Protein AF-A0A0M3KBD8-F1 (afdb_monomer_lite)

pLDDT: mean 89.25, std 13.73, range [27.22, 98.88]

InterPro domains:
  IPR006254 Isocitrate lyase [PF00463] (55-237)
  IPR006254 Isocitrate lyase [PTHR21631] (1-241)
  IPR011076 Malate synthase superfamily [SSF51645] (262-408)
  IPR015813 Pyruvate/Phosphoenolpyruvate kinase-like domain superfamily [SSF51621] (1-223)
  IPR040442 Pyruvate kinase-like domain superfamily [G3DSA:3.20.20.60] (1-240)
  IPR046363 Malate synthase, N-terminal and TIM-barrel domains [G3DSA:3.20.20.360] (250-412)
  IPR048356 Malate synthase, N-terminal domain [PF20656] (260-317)

Secondary structure (DSSP, 8-state):
----EEPPHHHHHHHHHHHHHHHHHTT-----EEEE-TTT--EES---SGGGGGGB-STT-B-TT-PEEBPSTTHHHHHHHHHHHHGGG-SEEEE--SS--HHHHHHHHHHHHHH-TT-EEEEE--TTS-HHHH--HHHHHHHHHHHHHHTEEEEE-TTHHHHHHHHHHHHHHHHHHHHTHHHHHHHHHHHHHHGGGT--TTSHHHHTTHHHHHHHHHHHHTT--S--SSTTSHHHHHTSSS-------SSS-------SPP-TTGGGTS-HHHHHHHHHHHHHHHHHHHHHHHHHHHHHHHHHTTS------GGGHHHHH-TT--PPPPPGGGS--SSEEEEE--HHHHHHHHTSS-SEEEEESSSSS---HHHHHHHHHHHHHHHTT--EEE-TTT--EEE--SS-TTTTGGGS--

Foldseek 3Di:
DADDEAEDLVVLLVVLVVVVVVCVVVVHPDAFEAEDALQRYFWYADPPHVLCVVQFPPVVPADPVGTTTGDNVCSLVSLLSSCLSCQVRGQEYEYDHPELDLVSLLCSLVSSCVNVVLHAYAYAPEPVYPDVVHDDPVCVVCSVVSSVVSRNVHYDYPCPVVCVVVVVVVVLVVVCVVPNVVSVVVVLVVQVVCVVVVRDCNLVCVVVPLVVVLVVQCVVVVNPDPDRDLVPDPSVQPPDDDPDDDDDDDDDDPPPDDPDDDDPPLCVVVPRVNSVVVVVVCVVCVVVVVVVVVVVVVVVVCVVVVNDDDDDDPVCVVVVPDPVDDDDDDDPLRPDQVFEAEAELPLQVLLCRQQVPGSYYHHDCPDRFDVDPVSVSSSVSSVVCVLVQNRKDQDPPPRDITGHDPRTHNNVSVVPPD

Radius of gyration: 42.68 Å; chains: 1; bounding box: 94×78×111 Å

Structure (mmCIF, N/CA/C/O backbone):
data_AF-A0A0M3KBD8-F1
#
_entry.id   AF-A0A0M3KBD8-F1
#
loop_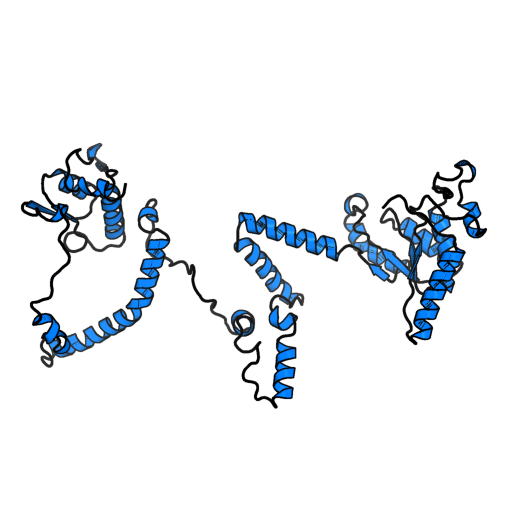
_atom_site.group_PDB
_atom_site.id
_atom_site.type_symbol
_atom_site.label_atom_id
_atom_site.label_alt_id
_atom_site.label_comp_id
_atom_site.label_asym_id
_atom_site.label_entity_id
_atom_site.label_seq_id
_atom_site.pdbx_PDB_ins_code
_atom_site.Cartn_x
_atom_site.Cartn_y
_atom_site.Cartn_z
_atom_site.occupancy
_atom_site.B_iso_or_equiv
_atom_site.auth_seq_id
_atom_site.auth_comp_id
_atom_site.auth_asym_id
_atom_site.auth_atom_id
_atom_site.pdbx_PDB_model_num
ATOM 1 N N . MET A 1 1 ? 14.851 10.071 -9.777 1.00 83.12 1 MET A N 1
ATOM 2 C CA . MET A 1 1 ? 16.113 10.431 -9.088 1.00 83.12 1 MET A CA 1
ATOM 3 C C . MET A 1 1 ? 17.156 10.840 -10.119 1.00 83.12 1 MET A C 1
ATOM 5 O O . MET A 1 1 ? 17.099 10.328 -11.234 1.00 83.12 1 MET A O 1
ATOM 9 N N . GLY A 1 2 ? 18.060 11.758 -9.764 1.00 89.56 2 GLY A N 1
ATOM 10 C CA . GLY A 1 2 ? 19.222 12.109 -10.592 1.00 89.56 2 GLY A CA 1
ATOM 11 C C . GLY A 1 2 ? 20.355 11.081 -10.476 1.00 89.56 2 GLY A C 1
ATOM 12 O O . GLY A 1 2 ? 20.219 10.095 -9.758 1.00 89.56 2 GLY A O 1
ATOM 13 N N . GLY A 1 3 ? 21.467 11.314 -11.182 1.00 93.44 3 GLY A N 1
ATOM 14 C CA . GLY A 1 3 ? 22.684 10.496 -11.060 1.00 93.44 3 GLY A CA 1
ATOM 15 C C . GLY A 1 3 ? 22.604 9.093 -11.675 1.00 93.44 3 GLY A C 1
ATOM 16 O O . GLY A 1 3 ? 23.408 8.237 -11.327 1.00 93.44 3 GLY A O 1
ATOM 17 N N . LYS A 1 4 ? 21.645 8.836 -12.575 1.00 97.31 4 LYS A N 1
ATOM 18 C CA . LYS A 1 4 ? 21.525 7.534 -13.247 1.00 97.31 4 LYS A CA 1
ATOM 19 C C . LYS A 1 4 ? 22.684 7.314 -14.226 1.00 97.31 4 LYS A C 1
ATOM 21 O O . LYS A 1 4 ? 23.005 8.211 -15.014 1.00 97.31 4 LYS A O 1
ATOM 26 N N . VAL A 1 5 ? 23.234 6.102 -14.203 1.00 98.44 5 VAL A N 1
ATOM 27 C CA . VAL A 1 5 ? 24.273 5.616 -15.118 1.00 98.44 5 VAL A CA 1
ATOM 28 C C . VAL A 1 5 ? 23.693 4.458 -15.922 1.00 98.44 5 VAL A C 1
ATOM 30 O O . VAL A 1 5 ? 23.236 3.475 -15.344 1.00 98.44 5 VAL A O 1
ATOM 33 N N . LEU A 1 6 ? 23.672 4.585 -17.245 1.00 98.69 6 LEU A N 1
ATOM 34 C CA . LEU A 1 6 ? 23.270 3.506 -18.140 1.00 98.69 6 LEU A CA 1
ATOM 35 C C . LEU A 1 6 ? 24.399 2.484 -18.290 1.00 98.69 6 LEU A C 1
ATOM 37 O O . LEU A 1 6 ? 25.576 2.836 -18.248 1.00 98.69 6 LEU A O 1
ATOM 41 N N . ILE A 1 7 ? 24.016 1.241 -18.561 1.00 98.75 7 ILE A N 1
ATOM 42 C CA . ILE A 1 7 ? 24.890 0.213 -19.139 1.00 98.75 7 ILE A CA 1
ATOM 43 C C . ILE A 1 7 ? 24.747 0.200 -20.671 1.00 98.75 7 ILE A C 1
ATOM 45 O O . ILE A 1 7 ? 23.712 0.672 -21.171 1.00 98.75 7 ILE A O 1
ATOM 49 N N . PRO A 1 8 ? 25.727 -0.333 -21.426 1.00 98.75 8 PRO A N 1
ATOM 50 C CA . PRO A 1 8 ? 25.637 -0.473 -22.871 1.00 98.75 8 PRO A CA 1
ATOM 51 C C . PRO A 1 8 ? 24.386 -1.226 -23.319 1.00 98.75 8 PRO A C 1
ATOM 53 O O . PRO A 1 8 ? 23.858 -2.075 -22.593 1.00 98.75 8 PRO A O 1
ATOM 56 N N . THR A 1 9 ? 23.911 -0.926 -24.523 1.00 98.75 9 THR A N 1
ATOM 57 C CA . THR A 1 9 ? 22.716 -1.565 -25.093 1.00 98.75 9 THR A CA 1
ATOM 58 C C . THR A 1 9 ? 22.837 -3.096 -25.104 1.00 98.75 9 THR A C 1
ATOM 60 O O . THR A 1 9 ? 21.919 -3.778 -24.642 1.00 98.75 9 THR A O 1
ATOM 63 N N . GLU A 1 10 ? 23.985 -3.635 -25.515 1.00 98.56 10 GLU A N 1
ATOM 64 C CA . GLU A 1 10 ? 24.277 -5.075 -25.523 1.00 98.56 10 GLU A CA 1
ATOM 65 C C . GLU A 1 10 ? 24.214 -5.706 -24.131 1.00 98.56 10 GLU A C 1
ATOM 67 O O . GLU A 1 10 ? 23.729 -6.823 -23.967 1.00 98.56 10 GLU A O 1
ATOM 72 N N . GLU A 1 11 ? 24.687 -5.000 -23.105 1.00 98.75 11 GLU A N 1
ATOM 73 C CA . GLU A 1 11 ? 24.689 -5.522 -21.739 1.00 98.75 11 GLU A CA 1
ATOM 74 C C . GLU A 1 11 ? 23.256 -5.697 -21.222 1.00 98.75 11 GLU A C 1
ATOM 76 O O . GLU A 1 11 ? 22.920 -6.736 -20.654 1.00 98.75 11 GLU A O 1
ATOM 81 N N . ASN A 1 12 ? 22.368 -4.741 -21.512 1.00 98.69 12 ASN A N 1
ATOM 82 C CA . ASN A 1 12 ? 20.961 -4.882 -21.148 1.00 98.69 12 ASN A CA 1
ATOM 83 C C . ASN A 1 12 ? 20.267 -6.014 -21.929 1.00 98.69 12 ASN A C 1
ATOM 85 O O . ASN A 1 12 ? 19.454 -6.738 -21.359 1.00 98.69 12 ASN A O 1
ATOM 89 N N . ILE A 1 13 ? 20.621 -6.233 -23.203 1.00 98.88 13 ILE A N 1
ATOM 90 C CA . ILE A 1 13 ? 20.132 -7.384 -23.986 1.00 98.88 13 ILE A CA 1
ATOM 91 C C . ILE A 1 13 ? 20.568 -8.709 -23.346 1.00 98.88 13 ILE A C 1
ATOM 93 O O . ILE A 1 13 ? 19.764 -9.639 -23.256 1.00 98.88 13 ILE A O 1
ATOM 97 N N . ARG A 1 14 ? 21.804 -8.807 -22.837 1.00 98.75 14 ARG A N 1
ATOM 98 C CA . ARG A 1 14 ? 22.256 -9.997 -22.092 1.00 98.75 14 ARG A CA 1
ATOM 99 C C . ARG A 1 14 ? 21.416 -10.237 -20.842 1.00 98.75 14 ARG A C 1
ATOM 101 O O . ARG A 1 14 ? 21.060 -11.383 -20.583 1.00 98.75 14 ARG A O 1
ATOM 108 N N . HIS A 1 15 ? 21.054 -9.189 -20.099 1.00 98.81 15 HIS A N 1
ATOM 109 C CA . HIS A 1 15 ? 20.166 -9.320 -18.938 1.00 98.81 15 HIS A CA 1
ATOM 110 C C . HIS A 1 15 ? 18.764 -9.810 -19.326 1.00 98.81 15 HIS A C 1
ATOM 112 O O . HIS A 1 15 ? 18.228 -10.697 -18.663 1.00 98.81 15 HIS A O 1
ATOM 118 N N . LEU A 1 16 ? 18.192 -9.295 -20.419 1.00 98.81 16 LEU A N 1
ATOM 119 C CA . LEU A 1 16 ? 16.894 -9.754 -20.932 1.00 98.81 16 LEU A CA 1
ATOM 120 C C . LEU A 1 16 ? 16.942 -11.230 -21.359 1.00 98.81 16 LEU A C 1
ATOM 122 O O . LEU A 1 16 ? 16.068 -12.009 -20.980 1.00 98.81 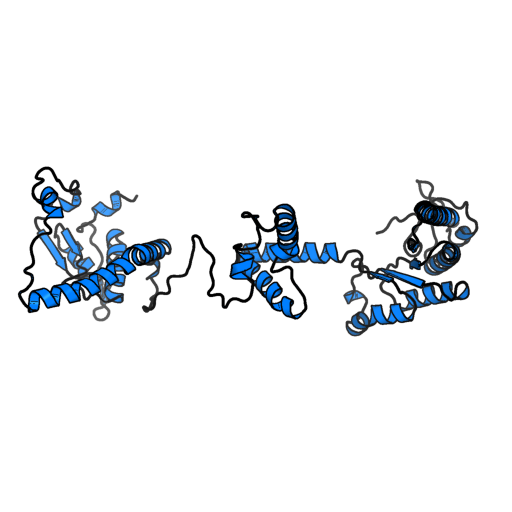16 LEU A O 1
ATOM 126 N N . ASN A 1 17 ? 17.996 -11.642 -22.068 1.00 98.81 17 ASN A N 1
ATOM 127 C CA . ASN A 1 17 ? 18.206 -13.044 -22.441 1.00 98.81 17 ASN A CA 1
ATOM 128 C C . ASN A 1 17 ? 18.404 -13.953 -21.223 1.00 98.81 17 ASN A C 1
ATOM 130 O O . ASN A 1 17 ? 17.846 -15.046 -21.183 1.00 98.81 17 ASN A O 1
ATOM 134 N N . ALA A 1 18 ? 19.154 -13.508 -20.211 1.00 98.81 18 ALA A N 1
ATOM 135 C CA . ALA A 1 18 ? 19.322 -14.257 -18.968 1.00 98.81 18 ALA A CA 1
ATOM 136 C C . ALA A 1 18 ? 17.985 -14.433 -18.227 1.00 98.81 18 ALA A C 1
ATOM 138 O O . ALA A 1 18 ? 17.694 -15.524 -17.737 1.00 98.81 18 ALA A O 1
ATOM 139 N N . ALA A 1 19 ? 17.144 -13.393 -18.194 1.00 98.69 19 ALA A N 1
ATOM 140 C CA . ALA A 1 19 ? 15.800 -13.473 -17.626 1.00 98.69 19 ALA A CA 1
ATOM 141 C C . ALA A 1 19 ? 14.901 -14.454 -18.402 1.00 98.69 19 ALA A C 1
ATOM 143 O O . ALA A 1 19 ? 14.174 -15.231 -17.781 1.00 98.69 19 ALA A O 1
ATOM 144 N N . ARG A 1 20 ? 14.983 -14.473 -19.741 1.00 98.69 20 ARG A N 1
ATOM 145 C CA . ARG A 1 20 ? 14.253 -15.444 -20.574 1.00 98.69 20 ARG A CA 1
ATOM 146 C C . ARG A 1 20 ? 14.734 -16.868 -20.330 1.00 98.69 20 ARG A C 1
ATOM 148 O O . ARG A 1 20 ? 13.908 -17.726 -20.049 1.00 98.69 20 ARG A O 1
ATOM 155 N N . LEU A 1 21 ? 16.047 -17.097 -20.323 1.00 98.62 21 LEU A N 1
ATOM 156 C CA . LEU A 1 21 ? 16.626 -18.406 -20.021 1.00 98.62 21 LEU A CA 1
ATOM 157 C C . LEU A 1 21 ? 16.166 -18.923 -18.651 1.00 98.62 21 LEU A C 1
ATOM 159 O O . LEU A 1 21 ? 15.831 -20.096 -18.523 1.00 98.62 21 LEU A O 1
ATOM 163 N N . ALA A 1 22 ? 16.112 -18.057 -17.635 1.00 98.69 22 ALA A N 1
ATOM 164 C CA . ALA A 1 22 ? 15.607 -18.434 -16.318 1.00 98.69 22 ALA A CA 1
ATOM 165 C C . ALA A 1 22 ? 14.131 -18.876 -16.361 1.00 98.69 22 ALA A C 1
ATOM 167 O O . ALA A 1 22 ? 13.774 -19.873 -15.736 1.00 98.69 22 ALA A O 1
ATOM 168 N N . ALA A 1 23 ? 13.280 -18.169 -17.111 1.00 98.25 23 ALA A N 1
ATOM 169 C CA . ALA A 1 23 ? 11.876 -18.540 -17.292 1.00 98.25 23 ALA A CA 1
ATOM 170 C C . ALA A 1 23 ? 11.723 -19.873 -18.049 1.00 98.25 23 ALA A C 1
ATOM 172 O O . ALA A 1 23 ? 10.957 -20.739 -17.620 1.00 98.25 23 ALA A O 1
ATOM 173 N N . ASP A 1 24 ? 12.511 -20.064 -19.109 1.00 98.31 24 ASP A N 1
ATOM 174 C CA . ASP A 1 24 ? 12.499 -21.269 -19.940 1.00 98.31 24 ASP A CA 1
ATOM 175 C C . ASP A 1 24 ? 12.967 -22.506 -19.155 1.00 98.31 24 ASP A C 1
ATOM 177 O O . ASP A 1 24 ? 12.319 -23.550 -19.208 1.00 98.31 24 ASP A O 1
ATOM 181 N N . VAL A 1 25 ? 14.041 -22.388 -18.361 1.00 97.69 25 VAL A N 1
ATOM 182 C CA . VAL A 1 25 ? 14.534 -23.462 -17.473 1.00 97.69 25 VAL A CA 1
ATOM 183 C C . VAL A 1 25 ? 13.484 -23.851 -16.431 1.00 97.69 25 VAL A C 1
ATOM 185 O O . VAL A 1 25 ? 13.325 -25.031 -16.124 1.00 97.69 25 VAL A O 1
ATOM 188 N N . CYS A 1 26 ? 12.744 -22.873 -15.908 1.00 98.00 26 CYS A N 1
ATOM 189 C CA . CYS A 1 26 ? 11.637 -23.108 -14.983 1.00 98.00 26 CYS A CA 1
ATOM 190 C C . CYS A 1 26 ? 10.358 -23.617 -15.675 1.00 98.00 26 CYS A C 1
ATOM 192 O O . CYS A 1 26 ? 9.405 -23.969 -14.981 1.00 98.00 26 CYS A O 1
ATOM 194 N N . GLY A 1 27 ? 10.307 -23.650 -17.012 1.00 96.75 27 GLY A N 1
ATOM 195 C CA . GLY A 1 27 ? 9.140 -24.092 -17.775 1.00 96.75 27 GLY A CA 1
ATOM 196 C C . GLY A 1 27 ? 7.915 -23.186 -17.617 1.00 96.75 27 GLY A C 1
ATOM 197 O O . GLY A 1 27 ? 6.786 -23.670 -17.710 1.00 96.75 27 GLY A O 1
ATOM 198 N N . VAL A 1 28 ? 8.115 -21.890 -17.351 1.00 97.12 28 VAL A N 1
ATOM 199 C CA . VAL A 1 28 ? 7.029 -20.921 -17.126 1.00 97.12 28 VAL A CA 1
ATOM 200 C C . VAL A 1 28 ? 7.086 -19.771 -18.138 1.00 97.12 28 VAL A C 1
ATOM 202 O O . VAL A 1 28 ? 8.154 -19.200 -18.358 1.00 97.12 28 VAL A O 1
ATOM 205 N N . PRO A 1 29 ? 5.953 -19.364 -18.744 1.00 97.00 29 PRO A N 1
ATOM 206 C CA . PRO A 1 29 ? 5.913 -18.279 -19.725 1.00 97.00 29 PRO A CA 1
ATOM 207 C C . PRO A 1 29 ? 5.899 -16.903 -19.036 1.00 97.00 29 PRO A C 1
ATOM 209 O O . PRO A 1 29 ? 4.957 -16.124 -19.180 1.00 97.00 29 PRO A O 1
ATOM 212 N N . THR A 1 30 ? 6.926 -16.609 -18.236 1.00 98.50 30 THR A N 1
ATOM 213 C CA . THR A 1 30 ? 7.039 -15.338 -17.509 1.00 98.50 30 THR A CA 1
ATOM 214 C C . THR A 1 30 ? 7.108 -14.164 -18.485 1.00 98.50 30 THR A C 1
ATOM 216 O O . THR A 1 30 ? 7.901 -14.173 -19.429 1.00 98.50 30 THR A O 1
ATOM 219 N N . ILE A 1 31 ? 6.298 -13.136 -18.224 1.00 98.50 31 ILE A N 1
ATOM 220 C CA . ILE A 1 31 ? 6.308 -11.877 -18.973 1.00 98.50 31 ILE A CA 1
ATOM 221 C C . ILE A 1 31 ? 7.554 -11.071 -18.590 1.00 98.50 31 ILE A C 1
ATOM 223 O O . ILE A 1 31 ? 7.774 -10.776 -17.414 1.00 98.50 31 ILE A O 1
ATOM 227 N N . ILE A 1 32 ? 8.343 -10.670 -19.582 1.00 98.81 32 ILE A N 1
ATOM 228 C CA . ILE A 1 32 ? 9.551 -9.855 -19.426 1.00 98.81 32 ILE A CA 1
ATOM 229 C C . ILE A 1 32 ? 9.270 -8.435 -19.909 1.00 98.81 32 ILE A C 1
ATOM 231 O O . ILE A 1 32 ? 8.874 -8.219 -21.056 1.00 98.81 32 ILE A O 1
ATOM 235 N N . VAL A 1 33 ? 9.523 -7.453 -19.043 1.00 98.81 33 VAL A N 1
ATOM 236 C CA . VAL A 1 33 ? 9.389 -6.026 -19.362 1.00 98.81 33 VAL A CA 1
ATOM 237 C C . VAL A 1 33 ? 10.775 -5.393 -19.449 1.00 98.81 33 VAL A C 1
ATOM 239 O O . VAL A 1 33 ? 11.481 -5.315 -18.444 1.00 98.81 33 VAL A O 1
ATOM 242 N N . ALA A 1 34 ? 11.165 -4.913 -20.631 1.00 98.81 34 ALA A N 1
ATOM 243 C CA . ALA A 1 34 ? 12.407 -4.164 -20.796 1.00 98.81 34 ALA A CA 1
ATOM 244 C C . ALA A 1 34 ? 12.186 -2.692 -20.447 1.00 98.81 34 ALA A C 1
ATOM 246 O O . ALA A 1 34 ? 11.374 -2.009 -21.070 1.00 98.81 34 ALA A O 1
ATOM 247 N N . ARG A 1 35 ? 12.931 -2.189 -19.464 1.00 98.81 35 ARG A N 1
ATOM 248 C CA . ARG A 1 35 ? 12.909 -0.782 -19.059 1.00 98.81 35 ARG A CA 1
ATOM 249 C C . ARG A 1 35 ? 14.133 -0.046 -19.601 1.00 98.81 35 ARG A C 1
ATOM 251 O O . ARG A 1 35 ? 15.244 -0.561 -19.507 1.00 98.81 35 ARG A O 1
ATOM 258 N N . THR A 1 36 ? 13.941 1.172 -20.103 1.00 98.44 36 THR A N 1
ATOM 259 C CA . THR A 1 36 ? 15.030 2.117 -20.390 1.00 98.44 36 THR A CA 1
ATOM 260 C C . THR A 1 36 ? 14.898 3.383 -19.544 1.00 98.44 36 THR A C 1
ATOM 262 O O . THR A 1 36 ? 13.805 3.916 -19.351 1.00 98.44 36 THR A O 1
ATOM 265 N N . ASP A 1 37 ? 16.036 3.865 -19.044 1.00 98.25 37 ASP A N 1
ATOM 266 C CA . ASP A 1 37 ? 16.170 5.081 -18.231 1.00 98.25 37 ASP A CA 1
ATOM 267 C C . ASP A 1 37 ? 16.872 6.222 -18.986 1.00 98.25 37 ASP A C 1
ATOM 269 O O . ASP A 1 37 ? 17.251 7.232 -18.385 1.00 98.25 37 ASP A O 1
ATOM 273 N N . ALA A 1 38 ? 17.069 6.060 -20.298 1.00 97.88 38 ALA A N 1
ATOM 274 C CA . ALA A 1 38 ? 17.885 6.961 -21.107 1.00 97.88 38 ALA A CA 1
ATOM 275 C C . ALA A 1 38 ? 17.341 8.399 -21.202 1.00 97.88 38 ALA A C 1
ATOM 277 O O . ALA A 1 38 ? 18.121 9.313 -21.448 1.00 97.88 38 ALA A O 1
ATOM 278 N N . GLU A 1 39 ? 16.054 8.627 -20.919 1.00 97.12 39 GLU A N 1
ATOM 279 C CA . GLU A 1 39 ? 15.436 9.960 -20.939 1.00 97.12 39 GLU A CA 1
ATOM 280 C C . GLU A 1 39 ? 16.100 10.905 -19.922 1.00 97.12 39 GLU A C 1
ATOM 282 O O . GLU A 1 39 ? 16.514 12.024 -20.244 1.00 97.12 39 GLU A O 1
ATOM 287 N N . SER A 1 40 ? 16.286 10.424 -18.689 1.00 95.94 40 SER A N 1
ATOM 288 C CA . SER A 1 40 ? 16.818 11.230 -17.587 1.00 95.94 40 SER A CA 1
ATOM 289 C C . SER A 1 40 ? 18.260 10.874 -17.214 1.00 95.94 40 SER A C 1
ATOM 291 O O . SER A 1 40 ? 18.864 11.567 -16.390 1.00 95.94 40 SER A O 1
ATOM 293 N N . ALA A 1 41 ? 18.807 9.769 -17.727 1.00 97.06 41 ALA A N 1
ATOM 294 C CA . ALA A 1 41 ? 20.184 9.381 -17.449 1.00 97.06 41 ALA A CA 1
ATOM 295 C C . ALA A 1 41 ? 21.174 10.322 -18.139 1.00 97.06 41 ALA A C 1
ATOM 297 O O . ALA A 1 41 ? 20.932 10.823 -19.235 1.00 97.06 41 ALA A O 1
ATOM 298 N N . ARG A 1 42 ? 22.292 10.594 -17.464 1.00 97.25 42 ARG A N 1
ATOM 299 C CA . ARG A 1 42 ? 23.320 11.536 -17.948 1.00 97.25 42 ARG A CA 1
ATOM 300 C C . ARG A 1 42 ? 24.690 10.896 -18.097 1.00 97.25 42 ARG A C 1
ATOM 302 O O . ARG A 1 42 ? 25.637 11.571 -18.489 1.00 97.25 42 ARG A O 1
ATOM 309 N N . LEU A 1 43 ? 24.789 9.615 -17.764 1.00 98.56 43 LEU A N 1
ATOM 310 C CA . LEU A 1 43 ? 26.032 8.870 -17.695 1.00 98.56 43 LEU A CA 1
ATOM 311 C C . LEU A 1 43 ? 25.859 7.495 -18.348 1.00 98.56 43 LEU A C 1
ATOM 313 O O . LEU A 1 43 ? 24.765 6.934 -18.307 1.00 98.56 43 LEU A O 1
ATOM 317 N N . LEU A 1 44 ? 26.936 6.956 -18.911 1.00 98.69 44 LEU A N 1
ATOM 318 C CA . LEU A 1 44 ? 27.034 5.613 -19.490 1.00 98.69 44 LEU A CA 1
ATOM 319 C C . LEU A 1 44 ? 28.347 4.967 -19.030 1.00 98.69 44 LEU A C 1
ATOM 321 O O . LEU A 1 44 ? 29.388 5.629 -19.021 1.00 98.69 44 LEU A O 1
ATOM 325 N N . THR A 1 45 ? 28.318 3.691 -18.645 1.00 98.69 45 THR A N 1
ATOM 326 C CA . THR A 1 45 ? 29.504 3.011 -18.098 1.00 98.69 45 THR A CA 1
ATOM 327 C C . THR A 1 45 ? 30.629 2.838 -19.118 1.00 98.69 45 THR A C 1
ATOM 329 O O . THR A 1 45 ? 31.794 3.016 -18.773 1.00 98.69 45 THR A O 1
ATOM 332 N N . SER A 1 46 ? 30.303 2.509 -20.368 1.00 98.19 46 SER A N 1
ATOM 333 C CA . SER A 1 46 ? 31.277 2.197 -21.416 1.00 98.19 46 SER A CA 1
ATOM 334 C C . SER A 1 46 ? 30.741 2.555 -22.799 1.00 98.19 46 SER A C 1
ATOM 336 O O . SER A 1 46 ? 29.548 2.421 -23.049 1.00 98.19 46 SER A O 1
ATOM 338 N N . ASP A 1 47 ? 31.626 2.961 -23.709 1.00 98.00 47 ASP A N 1
ATOM 339 C CA . ASP A 1 47 ? 31.331 3.152 -25.130 1.00 98.00 47 ASP A CA 1
ATOM 340 C C . ASP A 1 47 ? 31.683 1.913 -25.969 1.00 98.00 47 ASP A C 1
ATOM 342 O O . ASP A 1 47 ? 31.955 2.024 -27.157 1.00 98.00 47 ASP A O 1
ATOM 346 N N . VAL A 1 48 ? 31.696 0.718 -25.372 1.00 98.50 48 VAL A N 1
ATOM 347 C CA . VAL A 1 48 ? 32.005 -0.535 -26.086 1.00 98.50 48 VAL A CA 1
ATOM 348 C C . VAL A 1 48 ? 30.969 -0.895 -27.161 1.00 98.50 48 VAL A C 1
ATOM 350 O O . VAL A 1 48 ? 31.289 -1.618 -28.098 1.00 98.50 48 VAL A O 1
ATOM 353 N N . ASP A 1 49 ? 29.737 -0.399 -27.039 1.00 98.50 49 ASP A N 1
ATOM 354 C CA . ASP A 1 49 ? 28.647 -0.667 -27.978 1.00 98.50 49 ASP A CA 1
ATOM 355 C C . ASP A 1 49 ? 28.464 0.502 -28.956 1.00 98.50 49 ASP A C 1
ATOM 357 O O . ASP A 1 49 ? 28.117 1.616 -28.556 1.00 98.50 49 ASP A O 1
ATOM 361 N N . GLU A 1 50 ? 28.680 0.245 -30.248 1.00 98.44 50 GLU A N 1
ATOM 362 C CA . GLU A 1 50 ? 28.596 1.249 -31.319 1.00 98.44 50 GLU A CA 1
ATOM 363 C C . GLU A 1 50 ? 27.219 1.919 -31.406 1.00 98.44 50 GLU A C 1
ATOM 365 O O . GLU A 1 50 ? 27.130 3.104 -31.741 1.00 98.44 50 GLU A O 1
ATOM 370 N N . ARG A 1 51 ? 26.144 1.214 -31.025 1.00 98.31 51 ARG A N 1
ATOM 371 C CA . ARG A 1 51 ? 24.772 1.758 -31.031 1.00 98.31 51 ARG A CA 1
ATOM 372 C C . ARG A 1 51 ? 24.619 2.949 -30.087 1.00 98.31 51 ARG A C 1
ATOM 374 O O . ARG A 1 51 ? 23.819 3.850 -30.347 1.00 98.31 51 ARG A O 1
ATOM 381 N N . ASP A 1 52 ? 25.415 2.983 -29.021 1.00 98.50 52 ASP A N 1
ATOM 382 C CA . ASP A 1 52 ? 25.365 4.029 -28.004 1.00 98.50 52 ASP A CA 1
ATOM 383 C C . ASP A 1 52 ? 26.214 5.264 -28.385 1.00 98.50 52 ASP A C 1
ATOM 385 O O . ASP A 1 52 ? 26.008 6.350 -27.838 1.00 98.50 52 ASP A O 1
ATOM 389 N N . HIS A 1 53 ? 27.147 5.149 -29.344 1.00 98.25 53 HIS A N 1
ATOM 390 C CA . HIS A 1 53 ? 28.169 6.176 -29.630 1.00 98.25 53 HIS A CA 1
ATOM 391 C C . HIS A 1 53 ? 27.596 7.539 -30.004 1.00 98.25 53 HIS A C 1
ATOM 393 O O . HIS A 1 53 ? 28.116 8.568 -29.568 1.00 98.25 53 HIS A O 1
ATOM 399 N N . GLN A 1 54 ? 26.529 7.564 -30.804 1.00 97.44 54 GLN A N 1
ATOM 400 C CA . GLN A 1 54 ? 25.915 8.807 -31.283 1.00 97.44 54 GLN A CA 1
ATOM 401 C C . GLN A 1 54 ? 25.317 9.659 -30.148 1.00 97.44 54 GLN A C 1
ATOM 403 O O . GLN A 1 54 ? 25.192 10.882 -30.286 1.00 97.44 54 GLN A O 1
ATOM 408 N N . TYR A 1 55 ? 25.020 9.034 -29.005 1.00 98.12 55 TYR A N 1
ATOM 409 C CA . TYR A 1 55 ? 24.416 9.656 -27.826 1.00 98.12 55 TYR A CA 1
ATOM 410 C C . TYR A 1 55 ? 25.444 10.142 -26.800 1.00 98.12 55 TYR A C 1
ATOM 412 O O . TYR A 1 55 ? 25.086 10.851 -25.860 1.00 98.12 55 TYR A O 1
ATOM 420 N N . ILE A 1 56 ? 26.722 9.803 -26.983 1.00 98.31 56 ILE A N 1
ATOM 421 C CA . ILE A 1 56 ? 27.811 10.205 -26.092 1.00 98.31 56 ILE A CA 1
ATOM 422 C C . ILE A 1 56 ? 28.281 11.618 -26.446 1.00 98.31 56 ILE A C 1
ATOM 424 O O . ILE A 1 56 ? 28.631 11.916 -27.593 1.00 98.31 56 ILE A O 1
ATOM 428 N N . ASP A 1 57 ? 28.348 12.486 -25.443 1.00 97.75 57 ASP A N 1
ATOM 429 C CA . ASP A 1 57 ? 29.037 13.766 -25.532 1.00 97.75 57 ASP A CA 1
ATOM 430 C C . ASP A 1 57 ? 30.539 13.550 -25.312 1.00 97.75 57 ASP A C 1
ATOM 432 O O . ASP A 1 57 ? 31.058 13.575 -24.193 1.00 97.75 57 ASP A O 1
ATOM 436 N N . ARG A 1 58 ? 31.254 13.310 -26.415 1.00 96.31 58 ARG A N 1
ATOM 437 C CA . ARG A 1 58 ? 32.708 13.115 -26.385 1.00 96.31 58 ARG A CA 1
ATOM 438 C C . ARG A 1 58 ? 33.471 14.401 -26.038 1.00 96.31 58 ARG A C 1
ATOM 440 O O . ARG A 1 58 ? 34.612 14.300 -25.594 1.00 96.31 58 ARG A O 1
ATOM 447 N N . GLN A 1 59 ? 32.874 15.584 -26.209 1.00 96.75 59 GLN A N 1
ATOM 448 C CA . GLN A 1 59 ? 33.523 16.859 -25.879 1.00 96.75 59 GLN A CA 1
ATOM 449 C C . GLN A 1 59 ? 33.519 17.115 -24.372 1.00 96.75 59 GLN A C 1
ATOM 451 O O . GLN A 1 59 ? 34.500 17.623 -23.834 1.00 96.75 59 GLN A O 1
ATOM 456 N N . ALA A 1 60 ? 32.459 16.699 -23.676 1.00 96.31 60 ALA A N 1
ATOM 457 C CA . ALA A 1 60 ? 32.361 16.824 -22.223 1.00 96.31 60 ALA A CA 1
ATOM 458 C C . ALA A 1 60 ? 33.295 15.874 -21.441 1.00 96.31 60 ALA A C 1
ATOM 460 O O . ALA A 1 60 ? 33.362 15.949 -20.210 1.00 96.31 60 ALA A O 1
ATOM 461 N N . GLY A 1 61 ? 34.025 14.995 -22.137 1.00 96.56 61 GLY A N 1
ATOM 462 C CA . GLY A 1 61 ? 34.966 14.053 -21.540 1.00 96.56 61 GLY A CA 1
ATOM 463 C C . GLY A 1 61 ? 34.293 13.018 -20.631 1.00 96.56 61 GLY A C 1
ATOM 464 O O . GLY A 1 61 ? 33.084 12.789 -20.684 1.00 96.56 61 GLY A O 1
ATOM 465 N N . ARG A 1 62 ? 35.099 12.364 -19.789 1.00 98.31 62 ARG A N 1
ATOM 466 C CA . ARG A 1 62 ? 34.624 11.380 -18.803 1.00 98.31 62 ARG A CA 1
ATOM 467 C C . ARG A 1 62 ? 34.533 11.989 -17.406 1.00 98.31 62 ARG A C 1
ATOM 469 O O . ARG A 1 62 ? 35.191 12.986 -17.111 1.00 98.31 62 ARG A O 1
ATOM 476 N N . THR A 1 63 ? 33.724 11.387 -16.541 1.00 98.38 63 THR A N 1
ATOM 477 C CA . THR A 1 63 ? 33.702 11.723 -15.108 1.00 98.38 63 THR A CA 1
ATOM 478 C C . THR A 1 63 ? 34.964 11.228 -14.394 1.00 98.38 63 THR A C 1
ATOM 480 O O . THR A 1 63 ? 35.738 10.455 -14.961 1.00 98.38 63 THR A O 1
ATOM 483 N N . SER A 1 64 ? 35.166 11.639 -13.138 1.00 98.19 64 SER A N 1
ATOM 484 C CA . SER A 1 64 ? 36.259 11.144 -12.282 1.00 98.19 64 SER A CA 1
ATOM 485 C C . SER A 1 64 ? 36.205 9.632 -12.053 1.00 98.19 64 SER A C 1
ATOM 487 O O . SER A 1 64 ? 37.243 8.990 -11.936 1.00 98.19 64 SER A O 1
ATOM 489 N N . GLU A 1 65 ? 35.005 9.059 -12.033 1.00 98.44 65 GLU A N 1
ATOM 490 C CA . GLU A 1 65 ? 34.741 7.620 -11.922 1.00 98.44 65 GLU A CA 1
ATOM 491 C C . GLU A 1 65 ? 34.936 6.881 -13.257 1.00 98.44 65 GLU A C 1
ATOM 493 O O . GLU A 1 65 ? 34.898 5.655 -13.296 1.00 98.44 65 GLU A O 1
ATOM 498 N N . GLY A 1 66 ? 35.143 7.615 -14.356 1.00 98.19 66 GLY A N 1
ATOM 499 C CA . GLY A 1 66 ? 35.372 7.061 -15.689 1.00 98.19 66 GLY A CA 1
ATOM 500 C C . GLY A 1 66 ? 34.125 6.914 -16.563 1.00 98.19 66 GLY A C 1
ATOM 501 O O . GLY A 1 66 ? 34.238 6.352 -17.650 1.00 98.19 66 GLY A O 1
ATOM 502 N N . PHE A 1 67 ? 32.961 7.432 -16.156 1.00 98.75 67 PHE A N 1
ATOM 503 C CA . PHE A 1 67 ? 31.735 7.332 -16.954 1.00 98.75 67 PHE A CA 1
ATOM 504 C C . PHE A 1 67 ? 31.732 8.296 -18.143 1.00 98.75 67 PHE A C 1
ATOM 506 O O . PHE A 1 67 ? 32.200 9.433 -18.043 1.00 98.75 67 PHE A O 1
ATOM 513 N N . TYR A 1 68 ? 31.145 7.866 -19.256 1.00 98.62 68 TYR A N 1
ATOM 514 C CA . TYR A 1 68 ? 30.854 8.723 -20.402 1.00 98.62 68 TYR A CA 1
ATOM 515 C C . TYR A 1 68 ? 29.641 9.602 -20.120 1.00 98.62 68 TYR A C 1
ATOM 517 O O . TYR A 1 68 ? 28.704 9.172 -19.450 1.00 98.62 68 TYR A O 1
ATOM 525 N N . ARG A 1 69 ? 29.639 10.828 -20.646 1.00 98.44 69 ARG A N 1
ATOM 526 C CA . ARG A 1 69 ? 28.507 11.757 -20.535 1.00 98.44 69 ARG A CA 1
ATOM 527 C C . ARG A 1 69 ? 27.578 11.614 -21.733 1.00 98.44 69 ARG A C 1
ATOM 529 O O . ARG A 1 69 ? 28.044 11.425 -22.852 1.00 98.44 69 ARG A O 1
ATOM 536 N N . LEU A 1 70 ? 26.273 11.688 -21.490 1.00 98.00 70 LEU A N 1
ATOM 537 C CA . LEU A 1 70 ? 25.245 11.572 -22.526 1.00 98.00 70 LEU A CA 1
ATOM 538 C C . LEU A 1 70 ? 24.679 12.943 -22.902 1.00 98.00 70 LEU A C 1
ATOM 540 O O . LEU A 1 70 ? 24.530 13.813 -22.042 1.00 98.00 70 LEU A O 1
ATOM 544 N N . LYS A 1 71 ? 24.341 13.099 -24.182 1.00 96.88 71 LYS A N 1
ATOM 545 C CA . LYS A 1 71 ? 23.662 14.273 -24.742 1.00 96.88 71 LYS A CA 1
ATOM 546 C C . LYS A 1 71 ? 22.224 14.360 -24.232 1.00 96.88 71 LYS A C 1
ATOM 548 O O . LYS A 1 71 ? 21.528 13.350 -24.148 1.00 96.88 71 LYS A O 1
ATOM 553 N N . ASN A 1 72 ? 21.759 15.568 -23.923 1.00 93.12 72 ASN A N 1
ATOM 554 C CA . ASN A 1 72 ? 20.395 15.776 -23.421 1.00 93.12 72 ASN A CA 1
ATOM 555 C C . ASN A 1 72 ? 19.384 15.876 -24.564 1.00 93.12 72 ASN A C 1
ATOM 557 O O . ASN A 1 72 ? 18.263 15.389 -24.464 1.00 93.12 72 ASN A O 1
ATOM 561 N N . GLU A 1 73 ? 19.794 16.516 -25.651 1.00 94.62 73 GLU A N 1
ATOM 562 C CA . GLU A 1 73 ? 18.984 16.843 -26.818 1.00 94.62 73 GLU A CA 1
ATOM 563 C C . GLU A 1 73 ? 18.507 15.610 -27.598 1.00 94.62 73 GLU A C 1
ATOM 565 O O . GLU A 1 73 ? 17.521 15.690 -28.322 1.00 94.62 73 GLU A O 1
ATOM 570 N N . THR A 1 74 ? 19.163 14.461 -27.424 1.00 95.19 74 THR A N 1
ATOM 571 C CA . THR A 1 74 ? 18.823 13.197 -28.093 1.00 95.19 74 THR A CA 1
ATOM 572 C C . THR A 1 74 ? 18.214 12.153 -27.154 1.00 95.19 74 THR A C 1
ATOM 574 O O . THR A 1 74 ? 18.068 10.996 -27.542 1.00 95.19 74 THR A O 1
ATOM 577 N N . ALA A 1 75 ? 17.832 12.527 -25.928 1.00 95.75 75 ALA A N 1
ATOM 578 C CA . ALA A 1 75 ? 17.430 11.570 -24.896 1.00 95.75 75 ALA A CA 1
ATOM 579 C C . ALA A 1 75 ? 16.192 10.724 -25.269 1.00 95.75 75 ALA A C 1
ATOM 581 O O . ALA A 1 75 ? 16.183 9.514 -25.036 1.00 95.75 75 ALA A O 1
ATOM 582 N N . LEU A 1 76 ? 15.169 11.329 -25.889 1.00 97.06 76 LEU A N 1
ATOM 583 C CA . LEU A 1 76 ? 13.979 10.600 -26.351 1.00 97.06 76 LEU A CA 1
ATOM 584 C C . LEU A 1 76 ? 14.314 9.651 -27.509 1.00 97.06 76 LEU A C 1
ATOM 586 O O . LEU A 1 76 ? 13.959 8.474 -27.453 1.00 97.06 76 LEU A O 1
ATOM 590 N N . GLN A 1 77 ? 15.073 10.121 -28.506 1.00 98.19 77 GLN A N 1
ATOM 591 C CA . GLN A 1 77 ? 15.533 9.272 -29.609 1.00 98.19 77 GLN A CA 1
ATOM 592 C C . GLN A 1 77 ? 16.353 8.086 -29.090 1.00 98.19 77 GLN A C 1
ATOM 594 O O . GLN A 1 77 ? 16.165 6.957 -29.534 1.00 98.19 77 GLN A O 1
ATOM 599 N N . TYR A 1 78 ? 17.204 8.312 -28.087 1.00 98.38 78 TYR A N 1
ATOM 600 C CA . TYR A 1 78 ? 17.986 7.243 -27.481 1.00 98.38 78 TYR A CA 1
ATOM 601 C C . TYR A 1 78 ? 17.103 6.191 -26.798 1.00 98.38 78 TYR A C 1
ATOM 603 O O . TYR A 1 78 ? 17.386 4.995 -26.874 1.00 98.38 78 TYR A O 1
ATOM 611 N N . CYS A 1 79 ? 16.007 6.611 -26.157 1.00 98.62 79 CYS A N 1
ATOM 612 C CA . CYS A 1 79 ? 15.024 5.679 -25.612 1.00 98.62 79 CYS A CA 1
ATOM 613 C C . CYS A 1 79 ? 14.373 4.835 -26.709 1.00 98.62 79 CYS A C 1
ATOM 615 O O . CYS A 1 79 ? 14.228 3.629 -26.513 1.00 98.62 79 CYS A O 1
ATOM 617 N N . ILE A 1 80 ? 14.007 5.449 -27.839 1.00 98.75 80 ILE A N 1
ATOM 618 C CA . ILE A 1 80 ? 13.391 4.766 -28.985 1.00 98.75 80 ILE A CA 1
ATOM 619 C C . ILE A 1 80 ? 14.350 3.725 -29.572 1.00 98.75 80 ILE A C 1
ATOM 621 O O . ILE A 1 80 ? 13.968 2.563 -29.682 1.00 98.75 80 ILE A O 1
ATOM 625 N N . GLU A 1 81 ? 15.602 4.086 -29.865 1.00 98.62 81 GLU A N 1
ATOM 626 C CA . GLU A 1 81 ? 16.587 3.135 -30.411 1.00 98.62 81 GLU A CA 1
ATOM 627 C C . GLU A 1 81 ? 16.866 1.979 -29.446 1.00 98.62 81 GLU A C 1
ATOM 629 O O . GLU A 1 81 ? 16.857 0.808 -29.832 1.00 98.62 81 GLU A O 1
ATOM 634 N N . ARG A 1 82 ? 17.048 2.279 -28.152 1.00 98.75 82 ARG A N 1
ATOM 635 C CA . ARG A 1 82 ? 17.210 1.233 -27.131 1.00 98.75 82 ARG A CA 1
ATOM 636 C C . ARG A 1 82 ? 16.003 0.306 -27.091 1.00 98.75 82 ARG A C 1
ATOM 638 O O . ARG A 1 82 ? 16.170 -0.908 -27.043 1.00 98.75 82 ARG A O 1
ATOM 645 N N . ALA A 1 83 ? 14.796 0.859 -27.142 1.00 98.81 83 ALA A N 1
ATOM 646 C CA . ALA A 1 83 ? 13.565 0.085 -27.170 1.00 98.81 83 ALA A CA 1
ATOM 647 C C . ALA A 1 83 ? 13.465 -0.813 -28.412 1.00 98.81 83 ALA A C 1
ATOM 649 O O . ALA A 1 83 ? 13.132 -1.988 -28.265 1.00 98.81 83 ALA A O 1
ATOM 650 N N . ILE A 1 84 ? 13.810 -0.311 -29.602 1.00 98.81 84 ILE A N 1
ATOM 651 C CA . ILE A 1 84 ? 13.877 -1.112 -30.835 1.00 98.81 84 ILE A CA 1
ATOM 652 C C . ILE A 1 84 ? 14.838 -2.292 -30.641 1.00 98.81 84 ILE A C 1
ATOM 654 O O . ILE A 1 84 ? 14.475 -3.439 -30.887 1.00 98.81 84 ILE A O 1
ATOM 658 N N . HIS A 1 85 ? 16.032 -2.058 -30.094 1.00 98.69 85 HIS A N 1
ATOM 659 C CA . HIS A 1 85 ? 16.995 -3.134 -29.851 1.00 98.69 85 HIS A CA 1
ATOM 660 C C . HIS A 1 85 ? 16.568 -4.126 -28.757 1.00 98.69 85 HIS A C 1
ATOM 662 O O . HIS A 1 85 ? 16.934 -5.300 -28.821 1.00 98.69 85 HIS A O 1
ATOM 668 N N . TYR A 1 86 ? 15.792 -3.694 -27.761 1.00 98.81 86 TYR A N 1
ATOM 669 C CA . TYR A 1 86 ? 15.273 -4.572 -26.706 1.00 98.81 86 TYR A CA 1
ATOM 670 C C . TYR A 1 86 ? 14.038 -5.364 -27.143 1.00 98.81 86 TYR A C 1
ATOM 672 O O . TYR A 1 86 ? 13.753 -6.415 -26.565 1.00 98.81 86 TYR A O 1
ATOM 680 N N . ALA A 1 87 ? 13.304 -4.888 -28.149 1.00 98.75 87 ALA A N 1
ATOM 681 C CA . ALA A 1 87 ? 12.017 -5.431 -28.563 1.00 98.75 87 ALA A CA 1
ATOM 682 C C . ALA A 1 87 ? 12.010 -6.945 -28.854 1.00 98.75 87 ALA A C 1
ATOM 684 O O . ALA A 1 87 ? 11.042 -7.592 -28.447 1.00 98.75 87 ALA A O 1
ATOM 685 N N . PRO A 1 88 ? 13.030 -7.562 -29.482 1.00 98.56 88 PRO A N 1
ATOM 686 C CA . PRO A 1 88 ? 13.036 -9.012 -29.703 1.00 98.56 88 PRO A CA 1
ATOM 687 C C . PRO A 1 88 ? 13.175 -9.846 -28.420 1.00 98.56 88 PRO A C 1
ATOM 689 O O . PRO A 1 88 ? 12.863 -11.033 -28.426 1.00 98.56 88 PRO A O 1
ATOM 692 N N . TYR A 1 89 ? 13.628 -9.238 -27.321 1.00 98.75 89 TYR A N 1
ATOM 693 C CA . TYR A 1 89 ? 14.026 -9.927 -26.089 1.00 98.75 89 TYR A CA 1
ATOM 694 C C . TYR A 1 89 ? 13.060 -9.690 -24.918 1.00 98.75 89 TYR A C 1
ATOM 696 O O . TYR A 1 89 ? 13.341 -10.081 -23.786 1.00 98.75 89 TYR A O 1
ATOM 704 N N . CYS A 1 90 ? 11.926 -9.029 -25.161 1.00 98.75 90 CYS A N 1
ATOM 705 C CA . CYS A 1 90 ? 10.933 -8.716 -24.137 1.00 98.75 90 CYS A CA 1
ATOM 706 C C . CYS A 1 90 ? 9.504 -8.714 -24.687 1.00 98.75 90 CYS A C 1
ATOM 708 O O . CYS A 1 90 ? 9.258 -8.495 -25.878 1.00 98.75 90 CYS A O 1
ATOM 710 N N . ASP A 1 91 ? 8.548 -8.907 -23.788 1.00 98.75 91 ASP A N 1
ATOM 711 C CA . ASP A 1 91 ? 7.121 -8.935 -24.099 1.00 98.75 91 ASP A CA 1
ATOM 712 C C . ASP A 1 91 ? 6.525 -7.518 -24.089 1.00 98.75 91 ASP A C 1
ATOM 714 O O . ASP A 1 91 ? 5.706 -7.177 -24.946 1.00 98.75 91 ASP A O 1
ATOM 718 N N . LEU A 1 92 ? 6.981 -6.664 -23.161 1.00 98.81 92 LEU A N 1
ATOM 719 C CA . LEU A 1 92 ? 6.620 -5.246 -23.088 1.00 98.81 92 LEU A CA 1
ATOM 720 C C . LEU A 1 92 ? 7.861 -4.358 -22.955 1.00 98.81 92 LEU A C 1
ATOM 722 O O . LEU A 1 92 ? 8.873 -4.768 -22.388 1.00 98.81 92 LEU A O 1
ATOM 726 N N . ILE A 1 93 ? 7.748 -3.107 -23.404 1.00 98.75 93 ILE A N 1
ATOM 727 C CA . ILE A 1 93 ? 8.787 -2.085 -23.221 1.00 98.75 93 ILE A CA 1
ATOM 728 C C . ILE A 1 93 ? 8.257 -0.914 -22.394 1.00 98.75 93 ILE A C 1
ATOM 730 O O . ILE A 1 93 ? 7.140 -0.444 -22.606 1.00 98.75 93 ILE A O 1
ATOM 734 N N . TRP A 1 94 ? 9.083 -0.412 -21.483 1.00 98.62 94 TRP A N 1
ATOM 735 C CA . TRP A 1 94 ? 8.817 0.747 -20.640 1.00 98.62 94 TRP A CA 1
ATOM 736 C C . TRP A 1 94 ? 9.941 1.783 -20.770 1.00 98.62 94 TRP A C 1
ATOM 738 O O . TRP A 1 94 ? 11.101 1.501 -20.482 1.00 98.62 94 TRP A O 1
ATOM 748 N N . MET A 1 95 ? 9.592 3.008 -21.155 1.00 98.25 95 MET A N 1
ATOM 749 C CA . MET A 1 95 ? 10.461 4.179 -21.015 1.00 98.25 95 MET A CA 1
ATOM 750 C C . MET A 1 95 ? 10.099 4.935 -19.733 1.00 98.25 95 MET A C 1
ATOM 752 O O . MET A 1 95 ? 8.954 5.362 -19.575 1.00 98.25 95 MET A O 1
ATOM 756 N N . GLU A 1 96 ? 11.050 5.109 -18.814 1.00 97.56 96 GLU A N 1
ATOM 757 C CA . GLU A 1 96 ? 10.856 6.045 -17.700 1.00 97.56 96 GLU A CA 1
ATOM 758 C C . GLU A 1 96 ? 10.886 7.485 -18.230 1.00 97.56 96 GLU A C 1
ATOM 760 O O . GLU A 1 96 ? 11.731 7.814 -19.062 1.00 97.56 96 GLU A O 1
ATOM 765 N N . THR A 1 97 ? 9.988 8.343 -17.743 1.00 94.44 97 THR A N 1
ATOM 766 C CA . THR A 1 97 ? 9.875 9.739 -18.194 1.00 94.44 97 THR A CA 1
ATOM 767 C C . THR A 1 97 ? 10.002 10.711 -17.026 1.00 94.44 97 THR A C 1
ATOM 769 O O . THR A 1 97 ? 9.683 10.377 -15.881 1.00 94.44 97 THR A O 1
ATOM 772 N N . SER A 1 98 ? 10.451 11.938 -17.299 1.00 92.06 98 SER A N 1
ATOM 773 C CA . SER A 1 98 ? 10.508 13.001 -16.287 1.00 92.06 98 SER A CA 1
ATOM 774 C C . SER A 1 98 ? 9.167 13.722 -16.092 1.00 92.06 98 SER A C 1
ATOM 776 O O . SER A 1 98 ? 8.958 14.354 -15.056 1.00 92.06 98 SER A O 1
ATOM 778 N N . HIS A 1 99 ? 8.244 13.604 -17.052 1.00 89.69 99 HIS A N 1
ATOM 779 C CA . HIS A 1 99 ? 6.944 14.277 -17.038 1.00 89.69 99 HIS A CA 1
ATOM 780 C C . HIS A 1 99 ? 5.820 13.361 -17.564 1.00 89.69 99 HIS A C 1
ATOM 782 O O . HIS A 1 99 ? 6.079 12.505 -18.419 1.00 89.69 99 HIS A O 1
ATOM 788 N N . PRO A 1 100 ? 4.564 13.544 -17.102 1.00 89.56 100 PRO A N 1
ATOM 789 C CA . PRO A 1 100 ? 3.406 12.809 -17.608 1.00 89.56 100 PRO A CA 1
ATOM 790 C C . PRO A 1 100 ? 2.914 13.418 -18.933 1.00 89.56 100 PRO A C 1
ATOM 792 O O . PRO A 1 100 ? 1.855 14.045 -18.991 1.00 89.56 100 PRO A O 1
ATOM 795 N N . THR A 1 101 ? 3.702 13.268 -20.000 1.00 90.44 101 THR A N 1
ATOM 796 C CA . THR A 1 101 ? 3.425 13.873 -21.311 1.00 90.44 101 THR A CA 1
ATOM 797 C C . THR A 1 101 ? 2.905 12.837 -22.308 1.00 90.44 101 THR A C 1
ATOM 799 O O . THR A 1 101 ? 3.585 11.860 -22.622 1.00 90.44 101 THR A O 1
ATOM 802 N N . LEU A 1 102 ? 1.707 13.061 -22.860 1.00 90.88 102 LEU A N 1
ATOM 803 C CA . LEU A 1 102 ? 1.114 12.161 -23.859 1.00 90.88 102 LEU A CA 1
ATOM 804 C C . LEU A 1 102 ? 1.756 12.277 -25.250 1.00 90.88 102 LEU A C 1
ATOM 806 O O . LEU A 1 102 ? 1.731 11.302 -25.997 1.00 90.88 102 LEU A O 1
ATOM 810 N N . SER A 1 103 ? 2.331 13.431 -25.608 1.00 93.06 103 SER A N 1
ATOM 811 C CA . SER A 1 103 ? 3.075 13.582 -26.869 1.00 93.06 103 SER A CA 1
ATOM 812 C C . SER A 1 103 ? 4.317 12.700 -26.886 1.00 93.06 103 SER A C 1
ATOM 814 O O . SER A 1 103 ? 4.503 11.951 -27.836 1.00 93.06 103 SER A O 1
ATOM 816 N N . ASP A 1 104 ? 5.097 12.713 -25.807 1.00 93.06 104 ASP A N 1
ATOM 817 C CA . ASP A 1 104 ? 6.335 11.934 -25.707 1.00 93.06 104 ASP A CA 1
ATOM 818 C C . ASP A 1 104 ? 6.016 10.432 -25.698 1.00 93.06 104 ASP A C 1
ATOM 820 O O . ASP A 1 104 ? 6.692 9.634 -26.343 1.00 93.06 104 ASP A O 1
ATOM 824 N N . ALA A 1 105 ? 4.927 10.043 -25.021 1.00 95.69 105 ALA A N 1
ATOM 825 C CA . ALA A 1 105 ? 4.426 8.671 -25.032 1.00 95.69 105 ALA A CA 1
ATOM 826 C C . ALA A 1 105 ? 4.016 8.214 -26.443 1.00 95.69 105 ALA A C 1
ATOM 828 O O . ALA A 1 105 ? 4.298 7.079 -26.833 1.00 95.69 105 ALA A O 1
ATOM 829 N N . ARG A 1 106 ? 3.367 9.099 -27.211 1.00 97.69 106 ARG A N 1
ATOM 830 C CA . ARG A 1 106 ? 2.981 8.845 -28.602 1.00 97.69 106 ARG A CA 1
ATOM 831 C C . ARG A 1 106 ? 4.203 8.706 -29.500 1.00 97.69 106 ARG A C 1
ATOM 833 O O . ARG A 1 106 ? 4.298 7.711 -30.209 1.00 97.69 106 ARG A O 1
ATOM 840 N N . GLU A 1 107 ? 5.127 9.660 -29.441 1.00 98.19 107 GLU A N 1
ATOM 841 C CA . GLU A 1 107 ? 6.357 9.654 -30.239 1.00 98.19 107 GLU A CA 1
ATOM 842 C C . GLU A 1 107 ? 7.185 8.394 -29.969 1.00 98.19 107 GLU A C 1
ATOM 844 O O . GLU A 1 107 ? 7.616 7.724 -30.906 1.00 98.19 107 GLU A O 1
ATOM 849 N N . PHE A 1 108 ? 7.317 8.006 -28.697 1.00 98.62 108 PHE A N 1
ATOM 850 C CA . PHE A 1 108 ? 7.988 6.770 -28.312 1.00 98.62 108 PHE A CA 1
ATOM 851 C C . PHE A 1 108 ? 7.302 5.527 -28.898 1.00 98.62 108 PHE A C 1
ATOM 853 O O . PHE A 1 108 ? 7.951 4.699 -29.540 1.00 98.62 108 PHE A O 1
ATOM 860 N N . ALA A 1 109 ? 5.986 5.395 -28.703 1.00 98.38 109 ALA A N 1
ATOM 861 C CA . ALA A 1 109 ? 5.236 4.230 -29.167 1.00 98.38 109 ALA A CA 1
ATOM 862 C C . ALA A 1 109 ? 5.234 4.115 -30.701 1.00 98.38 109 ALA A C 1
ATOM 864 O O . ALA A 1 109 ? 5.429 3.023 -31.237 1.00 98.38 109 ALA A O 1
ATOM 865 N N . GLU A 1 110 ? 5.037 5.227 -31.409 1.00 98.38 110 GLU A N 1
ATOM 866 C CA . GLU A 1 110 ? 5.075 5.283 -32.873 1.00 98.38 110 GLU A CA 1
ATOM 867 C C . GLU A 1 110 ? 6.486 5.016 -33.406 1.00 98.38 110 GLU A C 1
ATOM 869 O O . GLU A 1 110 ? 6.633 4.273 -34.374 1.00 98.38 110 GLU A O 1
ATOM 874 N N . GLY A 1 111 ? 7.524 5.553 -32.755 1.00 98.44 111 GLY A N 1
ATOM 875 C CA . GLY A 1 111 ? 8.924 5.314 -33.102 1.00 98.44 111 GLY A CA 1
ATOM 876 C C . GLY A 1 111 ? 9.294 3.834 -33.052 1.00 98.44 111 GLY A C 1
ATOM 877 O O . GLY A 1 111 ? 9.802 3.298 -34.032 1.00 98.44 111 GLY A O 1
ATOM 878 N N . VAL A 1 112 ? 8.959 3.146 -31.958 1.00 98.62 112 VAL A N 1
ATOM 879 C CA . VAL A 1 112 ? 9.242 1.707 -31.813 1.00 98.62 112 VAL A CA 1
ATOM 880 C C . VAL A 1 112 ? 8.399 0.865 -32.774 1.00 98.62 112 VAL A C 1
ATOM 882 O O . VAL A 1 112 ? 8.888 -0.120 -33.327 1.00 98.62 112 VAL A O 1
ATOM 885 N N . ARG A 1 113 ? 7.136 1.240 -33.010 1.00 98.25 113 ARG A N 1
ATOM 886 C CA . ARG A 1 113 ? 6.231 0.482 -33.889 1.00 98.25 113 ARG A CA 1
ATOM 887 C C . ARG A 1 113 ? 6.549 0.565 -35.372 1.00 98.25 113 ARG A C 1
ATOM 889 O O . ARG A 1 113 ? 6.051 -0.276 -36.114 1.00 98.25 113 ARG A O 1
ATOM 896 N N . LYS A 1 114 ? 7.373 1.523 -35.802 1.00 98.31 114 LYS A N 1
ATOM 897 C CA . LYS A 1 114 ? 7.913 1.523 -37.170 1.00 98.31 114 LYS A CA 1
ATOM 898 C C . LYS A 1 114 ? 8.679 0.231 -37.461 1.00 98.31 114 LYS A C 1
ATOM 900 O O . LYS A 1 114 ? 8.500 -0.332 -38.532 1.00 98.31 114 LYS A O 1
ATOM 905 N N . GLU A 1 115 ? 9.433 -0.263 -36.479 1.00 98.44 115 GLU A N 1
ATOM 906 C CA . GLU A 1 115 ? 10.223 -1.496 -36.592 1.00 98.44 115 GLU A CA 1
ATOM 907 C C . GLU A 1 115 ? 9.511 -2.717 -35.984 1.00 98.44 115 GLU A C 1
ATOM 909 O O . GLU A 1 115 ? 9.661 -3.843 -36.458 1.00 98.44 115 GLU A O 1
ATOM 914 N N . HIS A 1 116 ? 8.693 -2.512 -34.945 1.00 98.25 116 HIS A N 1
ATOM 915 C CA . HIS A 1 116 ? 7.981 -3.581 -34.238 1.00 98.25 116 HIS A CA 1
ATOM 916 C C . HIS A 1 116 ? 6.482 -3.267 -34.076 1.00 98.25 116 HIS A C 1
ATOM 918 O O . HIS A 1 116 ? 6.054 -2.892 -32.978 1.00 98.25 116 HIS A O 1
ATOM 924 N N . PRO A 1 117 ? 5.662 -3.431 -35.137 1.00 97.81 117 PRO A N 1
ATOM 925 C CA . PRO A 1 117 ? 4.269 -2.965 -35.176 1.00 97.81 117 PRO A CA 1
ATOM 926 C C . PRO A 1 117 ? 3.387 -3.468 -34.026 1.00 97.81 117 PRO A C 1
ATOM 928 O O . PRO A 1 117 ? 2.605 -2.704 -33.456 1.00 97.81 117 PRO A O 1
ATOM 931 N N . ASP A 1 118 ? 3.569 -4.727 -33.627 1.00 96.56 118 ASP A N 1
ATOM 932 C CA . ASP A 1 118 ? 2.745 -5.386 -32.607 1.00 96.56 118 ASP A CA 1
ATOM 933 C C . ASP A 1 118 ? 3.261 -5.192 -31.175 1.00 96.56 118 ASP A C 1
ATOM 935 O O . ASP A 1 118 ? 2.700 -5.742 -30.222 1.00 96.56 118 ASP A O 1
ATOM 939 N N . LYS A 1 119 ? 4.339 -4.419 -30.977 1.00 98.44 119 LYS A N 1
ATOM 940 C CA . LYS A 1 119 ? 4.935 -4.273 -29.647 1.00 98.44 119 LYS A CA 1
ATOM 941 C C . LYS A 1 119 ? 3.960 -3.596 -28.677 1.00 98.44 119 LYS A C 1
ATOM 943 O O . LYS A 1 119 ? 3.283 -2.607 -28.995 1.00 98.44 119 LYS A O 1
ATOM 948 N N . MET A 1 120 ? 3.889 -4.165 -27.475 1.00 98.56 120 MET A N 1
ATOM 949 C CA . MET A 1 120 ? 3.136 -3.634 -26.346 1.00 98.56 120 MET A CA 1
ATOM 950 C C . MET A 1 120 ? 4.050 -2.836 -25.423 1.00 98.56 120 MET A C 1
ATOM 952 O O . MET A 1 120 ? 5.236 -3.136 -25.272 1.00 98.56 120 MET A O 1
ATOM 956 N N . PHE A 1 121 ? 3.471 -1.834 -24.770 1.00 98.81 121 PHE A N 1
ATOM 957 C CA . PHE A 1 121 ? 4.207 -0.936 -23.893 1.00 98.81 121 PHE A CA 1
ATOM 958 C C . PHE A 1 121 ? 3.667 -0.967 -22.470 1.00 98.81 121 PHE A C 1
ATOM 960 O O . PHE A 1 121 ? 2.504 -1.312 -22.225 1.00 98.81 121 PHE A O 1
ATOM 967 N N . ALA A 1 122 ? 4.517 -0.560 -21.538 1.00 98.75 122 ALA A N 1
ATOM 968 C CA . ALA A 1 122 ? 4.161 -0.317 -20.157 1.00 98.75 122 ALA A CA 1
ATOM 969 C C . ALA A 1 122 ? 4.446 1.142 -19.771 1.00 98.75 122 ALA A C 1
ATOM 971 O O . ALA A 1 122 ? 5.411 1.738 -20.253 1.00 98.75 122 ALA A O 1
ATOM 972 N N . TYR A 1 123 ? 3.590 1.727 -18.931 1.00 98.69 123 TYR A N 1
ATOM 973 C CA . TYR A 1 123 ? 3.695 3.126 -18.511 1.00 98.69 123 TYR A CA 1
ATOM 974 C C . TYR A 1 123 ? 3.618 3.261 -16.990 1.00 98.69 123 TYR A C 1
ATOM 976 O O . TYR A 1 123 ? 2.663 2.804 -16.357 1.00 98.69 123 TYR A O 1
ATOM 984 N N . ASN A 1 124 ? 4.605 3.941 -16.411 1.00 98.44 124 ASN A N 1
ATOM 985 C CA . ASN A 1 124 ? 4.603 4.313 -15.002 1.00 98.44 124 ASN A CA 1
ATOM 986 C C . ASN A 1 124 ? 3.845 5.631 -14.812 1.00 98.44 124 ASN A C 1
ATOM 988 O O . ASN A 1 124 ? 4.356 6.714 -15.103 1.00 98.44 124 ASN A O 1
ATOM 992 N N . CYS A 1 125 ? 2.636 5.552 -14.269 1.00 97.75 125 CYS A N 1
ATOM 993 C CA . CYS A 1 125 ? 1.895 6.699 -13.759 1.00 97.75 125 CYS A CA 1
ATOM 994 C C . CYS A 1 125 ? 2.511 7.132 -12.415 1.00 97.75 125 CYS A C 1
ATOM 996 O O . CYS A 1 125 ? 1.929 6.945 -11.348 1.00 97.75 125 CYS A O 1
ATOM 998 N N . SER A 1 126 ? 3.715 7.700 -12.476 1.00 97.06 126 SER A N 1
ATOM 999 C CA . SER A 1 126 ? 4.576 7.918 -11.314 1.00 97.06 126 SER A CA 1
ATOM 1000 C C . SER A 1 126 ? 4.014 8.933 -10.309 1.00 97.06 126 SER A C 1
ATOM 1002 O O . SER A 1 126 ? 3.708 10.068 -10.682 1.00 97.06 126 SER A O 1
ATOM 1004 N N . PRO A 1 127 ? 3.983 8.609 -9.003 1.00 96.81 127 PRO A N 1
ATOM 1005 C CA . PRO A 1 127 ? 3.746 9.598 -7.946 1.00 96.81 127 PRO A CA 1
ATOM 1006 C C . PRO A 1 127 ? 4.874 10.623 -7.782 1.00 96.81 127 PRO A C 1
ATOM 1008 O O . PRO A 1 127 ? 4.689 11.633 -7.113 1.00 96.81 127 PRO A O 1
ATOM 1011 N N . SER A 1 128 ? 6.036 10.403 -8.412 1.00 95.31 128 SER A N 1
ATOM 1012 C CA . SER A 1 128 ? 7.093 11.424 -8.463 1.00 95.31 128 SER A CA 1
ATOM 1013 C C . SER A 1 128 ? 6.701 12.632 -9.323 1.00 95.31 128 SER A C 1
ATOM 1015 O O . SER A 1 128 ? 7.354 13.672 -9.249 1.00 95.31 128 SER A O 1
ATOM 1017 N N . PHE A 1 129 ? 5.642 12.521 -10.131 1.00 95.25 129 PHE A N 1
ATOM 1018 C CA . PHE A 1 129 ? 5.073 13.652 -10.850 1.00 95.25 129 PHE A CA 1
ATOM 1019 C C . PHE A 1 129 ? 4.158 14.468 -9.941 1.00 95.25 129 PHE A C 1
ATOM 1021 O O . PHE A 1 129 ? 3.274 13.936 -9.270 1.00 95.25 129 PHE A O 1
ATOM 1028 N N . ASN A 1 130 ? 4.279 15.794 -10.005 1.00 93.25 130 ASN A N 1
ATOM 1029 C CA . ASN A 1 130 ? 3.233 16.667 -9.486 1.00 93.25 130 ASN A CA 1
ATOM 1030 C C . ASN A 1 130 ? 2.105 16.782 -10.526 1.00 93.25 130 ASN A C 1
ATOM 1032 O O . ASN A 1 130 ? 2.071 17.714 -11.328 1.00 93.25 130 ASN A O 1
ATOM 1036 N N . TRP A 1 131 ? 1.189 15.813 -10.523 1.00 92.94 131 TRP A N 1
ATOM 1037 C CA . TRP A 1 131 ? 0.130 15.662 -11.529 1.00 92.94 131 TRP A CA 1
ATOM 1038 C C . TRP A 1 131 ? -0.666 16.945 -11.799 1.00 92.94 131 TRP A C 1
ATOM 1040 O O . TRP A 1 131 ? -0.812 17.343 -12.951 1.00 92.94 131 TRP A O 1
ATOM 1050 N N . ARG A 1 132 ? -1.118 17.644 -10.750 1.00 91.06 132 ARG A N 1
ATOM 1051 C CA . ARG A 1 132 ? -1.900 18.890 -10.871 1.00 91.06 132 ARG A CA 1
ATOM 1052 C C . ARG A 1 132 ? -1.088 20.086 -11.370 1.00 91.06 132 ARG A C 1
ATOM 1054 O O . ARG A 1 132 ? -1.679 21.029 -11.886 1.00 91.06 132 ARG A O 1
ATOM 1061 N N . LYS A 1 133 ? 0.240 20.063 -11.225 1.00 90.62 133 LYS A N 1
ATOM 1062 C CA . LYS A 1 133 ? 1.127 21.081 -11.808 1.00 90.62 133 LYS A CA 1
ATOM 1063 C C . LYS A 1 133 ? 1.277 20.905 -13.322 1.00 90.62 133 LYS A C 1
ATOM 1065 O O . LYS A 1 133 ? 1.536 21.885 -14.011 1.00 90.62 133 LYS A O 1
ATOM 1070 N N . HIS A 1 134 ? 1.126 19.679 -13.824 1.00 83.44 134 HIS A N 1
ATOM 1071 C CA . HIS A 1 134 ? 1.362 19.349 -15.231 1.00 83.44 134 HIS A CA 1
ATOM 1072 C C . HIS A 1 134 ? 0.083 19.190 -16.057 1.00 83.44 134 HIS A C 1
ATOM 1074 O O . HIS A 1 134 ? 0.098 19.511 -17.241 1.00 83.44 134 HIS A O 1
ATOM 1080 N N . LEU A 1 135 ? -1.013 18.713 -15.464 1.00 83.44 135 LEU A N 1
ATOM 1081 C CA . LEU A 1 135 ? -2.230 18.347 -16.189 1.00 83.44 135 LEU A CA 1
ATOM 1082 C C . LEU A 1 135 ? -3.484 18.965 -15.563 1.00 83.44 135 LEU A C 1
ATOM 1084 O O . LEU A 1 135 ? -3.614 19.080 -14.338 1.00 83.44 135 LEU A O 1
ATOM 1088 N N . ARG A 1 136 ? -4.446 19.328 -16.420 1.00 82.88 136 ARG A N 1
ATOM 1089 C CA . ARG A 1 136 ? -5.776 19.783 -15.992 1.00 82.88 136 ARG A CA 1
ATOM 1090 C C . ARG A 1 136 ? -6.611 18.574 -15.550 1.00 82.88 136 ARG A C 1
ATOM 1092 O O . ARG A 1 136 ? -6.394 17.475 -16.055 1.00 82.88 136 ARG A O 1
ATOM 1099 N N . PRO A 1 137 ? -7.619 18.754 -14.678 1.00 85.44 137 PRO A N 1
ATOM 1100 C CA . PRO A 1 137 ? -8.454 17.644 -14.209 1.00 85.44 137 PRO A CA 1
ATOM 1101 C C . PRO A 1 137 ? -9.093 16.814 -15.337 1.00 85.44 137 PRO A C 1
ATOM 1103 O O . PRO A 1 137 ? -9.038 15.593 -15.284 1.00 85.44 137 PRO A O 1
ATOM 1106 N N . VAL A 1 138 ? -9.581 17.453 -16.406 1.00 84.19 138 VAL A N 1
ATOM 1107 C CA . VAL A 1 138 ? -10.156 16.740 -17.566 1.00 84.19 138 VAL A CA 1
ATOM 1108 C C . VAL A 1 138 ? -9.143 15.876 -18.327 1.00 84.19 138 VAL A C 1
ATOM 1110 O O . VAL A 1 138 ? -9.527 14.890 -18.951 1.00 84.19 138 VAL A O 1
ATOM 1113 N N . ASP A 1 139 ? -7.860 16.248 -18.291 1.00 83.50 139 ASP A N 1
ATOM 1114 C CA . ASP A 1 139 ? -6.788 15.488 -18.935 1.00 83.50 139 ASP A CA 1
ATOM 1115 C C . ASP A 1 139 ? -6.364 14.312 -18.035 1.00 83.50 139 ASP A C 1
ATOM 1117 O O . ASP A 1 139 ? -6.092 13.224 -18.536 1.00 83.50 139 ASP A O 1
ATOM 1121 N N . LEU A 1 140 ? -6.390 14.489 -16.704 1.00 86.50 140 LEU A N 1
ATOM 1122 C CA . LEU A 1 140 ? -6.125 13.421 -15.726 1.00 86.50 140 LEU A CA 1
ATOM 1123 C C . LEU A 1 140 ? -7.114 12.257 -15.867 1.00 86.50 140 LEU A C 1
ATOM 1125 O O . LEU A 1 140 ? -6.698 11.102 -15.880 1.00 86.50 140 LEU A O 1
ATOM 1129 N N . GLU A 1 141 ? -8.404 12.558 -16.031 1.00 87.75 141 GLU A N 1
ATOM 1130 C CA . GLU A 1 141 ? -9.462 11.550 -16.203 1.00 87.75 141 GLU A CA 1
ATOM 1131 C C . GLU A 1 141 ? -9.269 10.684 -17.458 1.00 87.75 141 GLU A C 1
ATOM 1133 O O . GLU A 1 141 ? -9.683 9.524 -17.494 1.00 87.75 141 GLU A O 1
ATOM 1138 N N . LYS A 1 142 ? -8.639 11.233 -18.503 1.00 91.81 142 LYS A N 1
ATOM 1139 C CA . LYS A 1 142 ? -8.460 10.560 -19.800 1.00 91.81 142 LYS A CA 1
ATOM 1140 C C . LYS A 1 142 ? -7.072 9.962 -19.992 1.00 91.81 142 LYS A C 1
ATOM 1142 O O . LYS A 1 142 ? -6.910 9.118 -20.871 1.00 91.81 142 LYS A O 1
ATOM 1147 N N . PHE A 1 143 ? -6.097 10.348 -19.171 1.00 93.12 143 PHE A N 1
ATOM 1148 C CA . PHE A 1 143 ? -4.679 10.046 -19.362 1.00 93.12 143 PHE A CA 1
ATOM 1149 C C . PHE A 1 143 ? -4.407 8.560 -19.646 1.00 93.12 143 PHE A C 1
ATOM 1151 O O . PHE A 1 143 ? -3.836 8.210 -20.678 1.00 93.12 143 PHE A O 1
ATOM 1158 N N . GLN A 1 144 ? -4.897 7.665 -18.783 1.00 96.75 144 GLN A N 1
ATOM 1159 C CA . GLN A 1 144 ? -4.695 6.221 -18.945 1.00 96.75 144 GLN A CA 1
ATOM 1160 C C . GLN A 1 144 ? -5.422 5.639 -20.165 1.00 96.75 144 GLN A C 1
ATOM 1162 O O . GLN A 1 144 ? -4.915 4.733 -20.834 1.00 96.75 144 GLN A O 1
ATOM 1167 N N . LYS A 1 145 ? -6.605 6.174 -20.489 1.00 96.06 145 LYS A N 1
ATOM 1168 C CA . LYS A 1 145 ? -7.385 5.753 -21.659 1.00 96.06 145 LYS A CA 1
ATOM 1169 C C . LYS A 1 145 ? -6.650 6.097 -22.954 1.00 96.06 145 LYS A C 1
ATOM 1171 O O . LYS A 1 145 ? -6.592 5.268 -23.862 1.00 96.06 145 LYS A O 1
ATOM 1176 N N . GLU A 1 146 ? -6.064 7.288 -23.025 1.00 95.81 146 GLU A N 1
ATOM 1177 C CA . GLU A 1 146 ? -5.284 7.728 -24.182 1.00 95.81 146 GLU A CA 1
ATOM 1178 C C . GLU A 1 146 ? -3.988 6.921 -24.329 1.00 95.81 146 GLU A C 1
ATOM 1180 O O . GLU A 1 146 ? -3.709 6.423 -25.420 1.00 95.81 146 GLU A O 1
ATOM 1185 N N . LEU A 1 147 ? -3.266 6.665 -23.233 1.00 97.38 147 LEU A N 1
ATOM 1186 C CA . LEU A 1 147 ? -2.127 5.737 -23.223 1.00 97.38 147 LEU A CA 1
ATOM 1187 C C . LEU A 1 147 ? -2.520 4.328 -23.709 1.00 97.38 147 LEU A C 1
ATOM 1189 O O . LEU A 1 147 ? -1.824 3.713 -24.522 1.00 97.38 147 LEU A O 1
ATOM 1193 N N . GLY A 1 148 ? -3.674 3.821 -23.271 1.00 97.75 148 GLY A N 1
ATOM 1194 C CA . GLY A 1 148 ? -4.184 2.512 -23.679 1.00 97.75 148 GLY A CA 1
ATOM 1195 C C . GLY A 1 148 ? -4.444 2.413 -25.187 1.00 97.75 148 GLY A C 1
ATOM 1196 O O . GLY A 1 148 ? -4.152 1.372 -25.795 1.00 97.75 148 GLY A O 1
ATOM 1197 N N . ALA A 1 149 ? -4.931 3.498 -25.798 1.00 96.88 149 ALA A N 1
ATOM 1198 C CA . ALA A 1 149 ? -5.122 3.615 -27.244 1.00 96.88 149 ALA A CA 1
ATOM 1199 C C . ALA A 1 149 ? -3.787 3.662 -28.010 1.00 96.88 149 ALA A C 1
ATOM 1201 O O . ALA A 1 149 ? -3.699 3.126 -29.111 1.00 96.88 149 ALA A O 1
ATOM 1202 N N . MET A 1 150 ? -2.730 4.222 -27.411 1.00 96.88 150 MET A N 1
ATOM 1203 C CA . MET A 1 150 ? -1.379 4.241 -27.990 1.00 96.88 150 MET A CA 1
ATOM 1204 C C . MET A 1 150 ? -0.646 2.899 -27.868 1.00 96.88 150 MET A C 1
ATOM 1206 O O . MET A 1 150 ? 0.340 2.681 -28.562 1.00 96.88 150 MET A O 1
ATOM 1210 N N . GLY A 1 151 ? -1.128 1.960 -27.047 1.00 97.62 151 GLY A N 1
ATOM 1211 C CA . GLY A 1 151 ? -0.512 0.637 -26.886 1.00 97.62 151 GLY A CA 1
ATOM 1212 C C . GLY A 1 151 ? 0.167 0.383 -25.545 1.00 97.62 151 GLY A C 1
ATOM 1213 O O . GLY A 1 151 ? 0.762 -0.680 -25.375 1.00 97.62 151 GLY A O 1
ATOM 1214 N N . PHE A 1 152 ? 0.053 1.306 -24.589 1.00 98.50 152 PHE A N 1
ATOM 1215 C CA . PHE A 1 152 ? 0.485 1.083 -23.212 1.00 98.50 152 PHE A CA 1
ATOM 1216 C C . PHE A 1 152 ? -0.542 0.199 -22.498 1.00 98.50 152 PHE A C 1
ATOM 1218 O O . PHE A 1 152 ? -1.520 0.682 -21.923 1.00 98.50 152 PHE A O 1
ATOM 1225 N N . LYS A 1 153 ? -0.363 -1.119 -22.625 1.00 98.19 153 LYS A N 1
ATOM 1226 C CA . LYS A 1 153 ? -1.309 -2.137 -22.144 1.00 98.19 153 LYS A CA 1
ATOM 1227 C C . LYS A 1 153 ? -1.124 -2.482 -20.671 1.00 98.19 153 LYS A C 1
ATOM 1229 O O . LYS A 1 153 ? -2.073 -2.945 -20.051 1.00 98.19 153 LYS A O 1
ATOM 1234 N N . TYR A 1 154 ? 0.049 -2.203 -20.107 1.00 98.69 154 TYR A N 1
ATOM 1235 C CA . TYR A 1 154 ? 0.294 -2.304 -18.672 1.00 98.69 154 TYR A CA 1
ATOM 1236 C C . TYR A 1 154 ? 0.579 -0.917 -18.092 1.00 98.69 154 TYR A C 1
ATOM 1238 O O . TYR A 1 154 ? 1.548 -0.263 -18.468 1.00 98.69 154 TYR A O 1
ATOM 1246 N N . GLN A 1 155 ? -0.279 -0.433 -17.201 1.00 98.50 155 GLN A N 1
ATOM 1247 C CA . GLN A 1 155 ? -0.159 0.899 -16.608 1.00 98.50 155 GLN A CA 1
ATOM 1248 C C . GLN A 1 155 ? -0.241 0.770 -15.095 1.00 98.50 155 GLN A C 1
ATOM 1250 O O . GLN A 1 155 ? -1.122 0.082 -14.583 1.00 98.50 155 GLN A O 1
ATOM 1255 N N . PHE A 1 156 ? 0.683 1.400 -14.378 1.00 98.44 156 PHE A N 1
ATOM 1256 C CA . PHE A 1 156 ? 0.825 1.184 -12.940 1.00 98.44 156 PHE A CA 1
ATOM 1257 C C . PHE A 1 156 ? 1.278 2.449 -12.220 1.00 98.44 156 PHE A C 1
ATOM 1259 O O . PHE A 1 156 ? 2.013 3.268 -12.768 1.00 98.44 156 PHE A O 1
ATOM 1266 N N . ILE A 1 157 ? 0.851 2.591 -10.965 1.00 98.38 157 ILE A N 1
ATOM 1267 C CA . ILE A 1 157 ? 1.284 3.658 -10.060 1.00 98.38 157 ILE A CA 1
ATOM 1268 C C . ILE A 1 157 ? 2.278 3.045 -9.074 1.00 98.38 157 ILE A C 1
ATOM 1270 O O . ILE A 1 157 ? 1.889 2.372 -8.122 1.00 98.38 157 ILE A O 1
ATOM 1274 N N . THR A 1 158 ? 3.568 3.277 -9.304 1.00 97.19 158 THR A N 1
ATOM 1275 C CA . THR A 1 158 ? 4.671 2.641 -8.554 1.00 97.19 158 THR A CA 1
ATOM 1276 C C . THR A 1 158 ? 4.580 2.797 -7.036 1.00 97.19 158 THR A C 1
ATOM 1278 O O . THR A 1 158 ? 4.776 1.826 -6.314 1.00 97.19 158 THR A O 1
ATOM 1281 N N . LEU A 1 159 ? 4.284 4.004 -6.544 1.00 97.38 159 LEU A N 1
ATOM 1282 C CA . LEU A 1 159 ? 4.303 4.322 -5.108 1.00 97.38 159 LEU A CA 1
ATOM 1283 C C . LEU A 1 159 ? 2.900 4.484 -4.499 1.00 97.38 159 LEU A C 1
ATOM 1285 O O . LEU A 1 159 ? 2.766 5.117 -3.453 1.00 97.38 159 LEU A O 1
ATOM 1289 N N . ALA A 1 160 ? 1.855 3.930 -5.130 1.00 97.94 160 ALA A N 1
ATOM 1290 C CA . ALA A 1 160 ? 0.483 4.035 -4.620 1.00 97.94 160 ALA A CA 1
ATOM 1291 C C . ALA A 1 160 ? 0.374 3.525 -3.176 1.00 97.94 160 ALA A C 1
ATOM 1293 O O . ALA A 1 160 ? -0.094 4.251 -2.306 1.00 97.94 160 ALA A O 1
ATOM 1294 N N . GLY A 1 161 ? 0.896 2.324 -2.899 1.00 97.38 161 GLY A N 1
ATOM 1295 C CA . GLY A 1 161 ? 0.862 1.735 -1.557 1.00 97.38 161 GLY A CA 1
ATOM 1296 C C . GLY A 1 161 ? 1.575 2.587 -0.502 1.00 97.38 161 GLY A C 1
ATOM 1297 O O . GLY A 1 161 ? 1.039 2.779 0.584 1.00 97.38 161 GLY A O 1
ATOM 1298 N N . TYR A 1 162 ? 2.739 3.160 -0.837 1.00 98.06 162 TYR A N 1
ATOM 1299 C CA . TYR A 1 162 ? 3.468 4.056 0.066 1.00 98.06 162 TYR A CA 1
ATOM 1300 C C . TYR A 1 162 ? 2.641 5.302 0.397 1.00 98.06 162 TYR A C 1
ATOM 1302 O O . TYR A 1 162 ? 2.406 5.584 1.567 1.00 98.06 162 TYR A O 1
ATOM 1310 N N . HIS A 1 163 ? 2.149 6.020 -0.618 1.00 98.38 163 HIS A N 1
ATOM 1311 C CA . HIS A 1 163 ? 1.388 7.249 -0.393 1.00 98.38 163 HIS A CA 1
ATOM 1312 C C . HIS A 1 163 ? 0.060 6.995 0.325 1.00 98.38 163 HIS A C 1
ATOM 1314 O O . HIS A 1 163 ? -0.253 7.727 1.262 1.00 98.38 163 HIS A O 1
ATOM 1320 N N . CYS A 1 164 ? -0.691 5.962 -0.070 1.00 97.50 164 CYS A N 1
ATOM 1321 C CA . CYS A 1 164 ? -1.953 5.606 0.576 1.00 97.50 164 CYS A CA 1
ATOM 1322 C C . CYS A 1 164 ? -1.741 5.249 2.050 1.00 97.50 164 CYS A C 1
ATOM 1324 O O . CYS A 1 164 ? -2.409 5.825 2.900 1.00 97.50 164 CYS A O 1
ATOM 1326 N N . ASN A 1 165 ? -0.782 4.367 2.356 1.00 97.38 165 ASN A N 1
ATOM 1327 C CA . ASN A 1 165 ? -0.515 3.931 3.726 1.00 97.38 165 ASN A CA 1
ATOM 1328 C C . ASN A 1 165 ? 0.063 5.055 4.596 1.00 97.38 165 ASN A C 1
ATOM 1330 O O . ASN A 1 165 ? -0.400 5.298 5.705 1.00 97.38 165 ASN A O 1
ATOM 1334 N N . SER A 1 166 ? 1.076 5.773 4.106 1.00 97.81 166 SER A N 1
ATOM 1335 C CA . SER A 1 166 ? 1.699 6.842 4.890 1.00 97.81 166 SER A CA 1
ATOM 1336 C C . SER A 1 166 ? 0.721 7.976 5.184 1.00 97.81 166 SER A C 1
ATOM 1338 O O . SER A 1 166 ? 0.717 8.487 6.302 1.00 97.81 166 SER A O 1
ATOM 1340 N N . PHE A 1 167 ? -0.113 8.362 4.213 1.00 98.25 167 PHE A N 1
ATOM 1341 C CA . PHE A 1 167 ? -1.091 9.423 4.426 1.00 98.25 167 PHE A CA 1
ATOM 1342 C C . PHE A 1 167 ? -2.237 8.980 5.340 1.00 98.25 167 PHE A C 1
ATOM 1344 O O . PHE A 1 167 ? -2.567 9.724 6.260 1.00 98.25 167 PHE A O 1
ATOM 1351 N N . SER A 1 168 ? -2.805 7.783 5.139 1.00 97.06 168 SER A N 1
ATOM 1352 C CA . SER A 1 168 ? -3.916 7.299 5.973 1.00 97.06 168 SER A CA 1
ATOM 1353 C C . SER A 1 168 ? -3.513 7.181 7.443 1.00 97.06 168 SER A C 1
ATOM 1355 O O . SER A 1 168 ? -4.240 7.648 8.318 1.00 97.06 168 SER A O 1
ATOM 1357 N N . ILE A 1 169 ? -2.321 6.646 7.723 1.00 98.00 169 ILE A N 1
ATOM 1358 C CA . ILE A 1 169 ? -1.802 6.529 9.090 1.00 98.00 169 ILE A CA 1
ATOM 1359 C C . ILE A 1 169 ? -1.460 7.898 9.681 1.00 98.00 169 ILE A C 1
ATOM 1361 O O . ILE A 1 169 ? -1.768 8.145 10.847 1.00 98.00 169 ILE A O 1
ATOM 1365 N N . TYR A 1 170 ? -0.853 8.805 8.906 1.00 98.38 170 TYR A N 1
ATOM 1366 C CA . TYR A 1 170 ? -0.575 10.165 9.374 1.00 98.38 170 TYR A CA 1
ATOM 1367 C C . TYR A 1 170 ? -1.861 10.909 9.750 1.00 98.38 170 TYR A C 1
ATOM 1369 O O . TYR A 1 170 ? -1.930 11.509 10.825 1.00 98.38 170 TYR A O 1
ATOM 1377 N N . ASP A 1 171 ? -2.877 10.864 8.885 1.00 98.00 171 ASP A N 1
ATOM 1378 C CA . ASP A 1 171 ? -4.142 11.555 9.120 1.00 98.00 171 ASP A CA 1
ATOM 1379 C C . ASP A 1 171 ? -4.892 10.962 10.319 1.00 98.00 171 ASP A C 1
ATOM 1381 O O . ASP A 1 171 ? -5.301 11.710 11.211 1.00 98.00 171 ASP A O 1
ATOM 1385 N N . LEU A 1 172 ? -4.967 9.628 10.415 1.00 98.12 172 LEU A N 1
ATOM 1386 C CA . LEU A 1 172 ? -5.548 8.952 11.574 1.00 98.12 172 LEU A CA 1
ATOM 1387 C C . LEU A 1 172 ? -4.813 9.331 12.864 1.00 98.12 172 LEU A C 1
ATOM 1389 O O . LEU A 1 172 ? -5.458 9.752 13.818 1.00 98.12 172 LEU A O 1
ATOM 1393 N N . ALA A 1 173 ? -3.480 9.248 12.905 1.00 98.38 173 ALA A N 1
ATOM 1394 C CA . ALA A 1 173 ? -2.703 9.558 14.106 1.00 98.38 173 ALA A CA 1
ATOM 1395 C C . ALA A 1 173 ? -2.870 11.021 14.551 1.00 98.38 173 ALA A C 1
ATOM 1397 O O . ALA A 1 173 ? -3.027 11.301 15.743 1.00 98.38 173 ALA A O 1
ATOM 1398 N N . ARG A 1 174 ? -2.874 11.962 13.597 1.00 98.19 174 ARG A N 1
ATOM 1399 C CA . ARG A 1 174 ? -3.096 13.389 13.864 1.00 98.19 174 ARG A CA 1
ATOM 1400 C C . ARG A 1 174 ? -4.487 13.634 14.451 1.00 98.19 174 ARG A C 1
ATOM 1402 O O . ARG A 1 174 ? -4.595 14.310 15.471 1.00 98.19 174 ARG A O 1
ATOM 1409 N N . ASN A 1 175 ? -5.528 13.073 13.836 1.00 97.88 175 ASN A N 1
ATOM 1410 C CA . ASN A 1 175 ? -6.908 13.239 14.294 1.00 97.88 175 ASN A CA 1
ATOM 1411 C C . ASN A 1 175 ? -7.168 12.499 15.617 1.00 97.88 175 ASN A C 1
ATOM 1413 O O . ASN A 1 175 ? -7.883 13.014 16.473 1.00 97.88 175 ASN A O 1
ATOM 1417 N N . TYR A 1 176 ? -6.555 11.333 15.821 1.00 98.06 176 TYR A N 1
ATOM 1418 C CA . TYR A 1 176 ? -6.675 10.552 17.052 1.00 98.06 176 TYR A CA 1
ATOM 1419 C C . TYR A 1 176 ? -6.050 11.273 18.249 1.00 98.06 176 TYR A C 1
ATOM 1421 O O . TYR A 1 176 ? -6.630 11.284 19.331 1.00 98.06 176 TYR A O 1
ATOM 1429 N N . ARG A 1 177 ? -4.919 11.967 18.055 1.00 97.75 177 ARG A N 1
ATOM 1430 C CA . ARG A 1 177 ? -4.332 12.840 19.086 1.00 97.75 177 ARG A CA 1
ATOM 1431 C C . ARG A 1 177 ? -5.305 13.930 19.555 1.00 97.75 177 ARG A C 1
ATOM 1433 O O . ARG A 1 177 ? -5.264 14.313 20.716 1.00 97.75 177 ARG A O 1
ATOM 1440 N N . GLU A 1 178 ? -6.133 14.455 18.656 1.00 96.81 178 GLU A N 1
ATOM 1441 C CA . GLU A 1 178 ? -7.024 15.592 18.931 1.00 96.81 178 GLU A CA 1
ATOM 1442 C C . GLU A 1 178 ? -8.414 15.164 19.418 1.00 96.81 178 GLU A C 1
ATOM 1444 O O . GLU A 1 178 ? -9.008 15.852 20.244 1.00 96.81 178 GLU A O 1
ATOM 1449 N N . ARG A 1 179 ? -8.945 14.046 18.907 1.00 97.06 179 ARG A N 1
ATOM 1450 C CA . ARG A 1 179 ? -10.351 13.637 19.089 1.00 97.06 179 ARG A CA 1
ATOM 1451 C C . ARG A 1 179 ? -10.522 12.206 19.608 1.00 97.06 179 ARG A C 1
ATOM 1453 O O . ARG A 1 179 ? -11.652 11.737 19.742 1.00 97.06 179 ARG A O 1
ATOM 1460 N N . GLY A 1 180 ? -9.424 11.503 19.888 1.00 96.38 180 GLY A N 1
ATOM 1461 C CA . GLY A 1 180 ? -9.434 10.129 20.388 1.00 96.38 180 GLY A CA 1
ATOM 1462 C C . GLY A 1 180 ? -10.277 9.197 19.518 1.00 96.38 180 GLY A C 1
ATOM 1463 O O . GLY A 1 180 ? -10.216 9.239 18.286 1.00 96.38 180 GLY A O 1
ATOM 1464 N N . MET A 1 181 ? -11.115 8.387 20.167 1.00 95.88 181 MET A N 1
ATOM 1465 C CA . MET A 1 181 ? -11.945 7.371 19.513 1.00 95.88 181 MET A CA 1
ATOM 1466 C C . MET A 1 181 ? -12.923 7.918 18.469 1.00 95.88 181 MET A C 1
ATOM 1468 O O . MET A 1 181 ? -13.294 7.169 17.570 1.00 95.88 181 MET A O 1
ATOM 1472 N N . ALA A 1 182 ? -13.301 9.202 18.512 1.00 93.81 182 ALA A N 1
ATOM 1473 C CA . ALA A 1 182 ? -14.151 9.785 17.473 1.00 93.81 182 ALA A CA 1
ATOM 1474 C C . ALA A 1 182 ? -13.479 9.730 16.087 1.00 93.81 182 ALA A C 1
ATOM 1476 O O . ALA A 1 182 ? -14.131 9.396 15.104 1.00 93.81 182 ALA A O 1
ATOM 1477 N N . ALA A 1 183 ? -12.162 9.965 16.015 1.00 96.75 183 ALA A N 1
ATOM 1478 C CA . ALA A 1 183 ? -11.409 9.877 14.763 1.00 96.75 183 ALA A CA 1
ATOM 1479 C C . ALA A 1 183 ? -11.325 8.438 14.224 1.00 96.75 183 ALA A C 1
ATOM 1481 O O . ALA A 1 183 ? -11.384 8.224 13.016 1.00 96.75 183 ALA A O 1
ATOM 1482 N N . TYR A 1 184 ? -11.201 7.447 15.113 1.00 97.06 184 TYR A N 1
ATOM 1483 C CA . TYR A 1 184 ? -11.195 6.039 14.712 1.00 97.06 184 TYR A CA 1
ATOM 1484 C C . TYR A 1 184 ? -12.592 5.565 14.284 1.00 97.06 184 TYR A C 1
ATOM 1486 O O . TYR A 1 184 ? -12.726 4.865 13.286 1.00 97.06 184 TYR A O 1
ATOM 1494 N N . SER A 1 185 ? -13.640 5.988 14.997 1.00 95.06 185 SER A N 1
ATOM 1495 C CA . SER A 1 185 ? -15.032 5.680 14.649 1.00 95.06 185 SER A CA 1
ATOM 1496 C C . SER A 1 185 ? -15.405 6.225 13.267 1.00 95.06 185 SER A C 1
ATOM 1498 O O . SER A 1 185 ? -16.047 5.530 12.493 1.00 95.06 185 SER A O 1
ATOM 1500 N N . GLU A 1 186 ? -14.935 7.419 12.894 1.00 96.44 186 GLU A N 1
ATOM 1501 C CA . GLU A 1 186 ? -15.127 7.958 11.538 1.00 96.44 186 GLU A CA 1
ATOM 1502 C C . GLU A 1 186 ? -14.499 7.084 10.448 1.00 96.44 186 GLU A C 1
ATOM 1504 O O . GLU A 1 186 ? -15.137 6.849 9.424 1.00 96.44 186 GLU A O 1
ATOM 1509 N N . LEU A 1 187 ? -13.280 6.577 10.667 1.00 96.56 187 LEU A N 1
ATOM 1510 C CA . LEU A 1 187 ? -12.659 5.607 9.761 1.00 96.56 187 LEU A CA 1
ATOM 1511 C C . LEU A 1 187 ? -13.513 4.335 9.667 1.00 96.56 187 LEU A C 1
ATOM 1513 O O . LEU A 1 187 ? -13.814 3.884 8.566 1.00 96.56 187 LEU A O 1
ATOM 1517 N N . GLN A 1 188 ? -13.970 3.808 10.803 1.00 96.31 188 GLN A N 1
ATOM 1518 C CA . GLN A 1 188 ? -14.814 2.614 10.836 1.00 96.31 188 GLN A CA 1
ATOM 1519 C C . GLN A 1 188 ? -16.160 2.824 10.113 1.00 96.31 188 GLN A C 1
ATOM 1521 O O . GLN A 1 188 ? -16.627 1.940 9.399 1.00 96.31 188 GLN A O 1
ATOM 1526 N N . GLN A 1 189 ? -16.781 4.001 10.233 1.00 95.00 189 GLN A N 1
ATOM 1527 C CA . GLN A 1 189 ? -17.996 4.333 9.477 1.00 95.00 189 GLN A CA 1
ATOM 1528 C C . GLN A 1 189 ? -17.725 4.424 7.972 1.00 95.00 189 GLN A C 1
ATOM 1530 O O . GLN A 1 189 ? -18.532 3.940 7.183 1.00 95.00 189 GLN A O 1
ATOM 1535 N N . GLN A 1 190 ? -16.570 4.958 7.558 1.00 96.44 190 GLN A N 1
ATOM 1536 C CA . GLN A 1 190 ? -16.164 4.938 6.148 1.00 96.44 190 GLN A CA 1
ATOM 1537 C C . GLN A 1 190 ? -15.975 3.507 5.621 1.00 96.44 190 GLN A C 1
ATOM 1539 O O . GLN A 1 190 ? -16.311 3.236 4.465 1.00 96.44 190 GLN A O 1
ATOM 1544 N N . GLU A 1 191 ? -15.474 2.584 6.446 1.00 96.69 191 GLU A N 1
ATOM 1545 C CA . GLU A 1 191 ? -15.380 1.158 6.109 1.00 96.69 191 GLU A CA 1
ATOM 1546 C C . GLU A 1 191 ? -16.769 0.529 5.916 1.00 96.69 191 GLU A C 1
ATOM 1548 O O . GLU A 1 191 ? -17.002 -0.109 4.885 1.00 96.69 191 GLU A O 1
ATOM 1553 N N . PHE A 1 192 ? -17.710 0.764 6.839 1.00 93.25 192 PHE A N 1
ATOM 1554 C CA . PHE A 1 192 ? -19.101 0.305 6.708 1.00 93.25 192 PHE A CA 1
ATOM 1555 C C . PHE A 1 192 ? -19.782 0.874 5.456 1.00 93.25 192 PHE A C 1
ATOM 1557 O O . PHE A 1 192 ? -20.353 0.132 4.655 1.00 93.25 192 PHE A O 1
ATOM 1564 N N . ASP A 1 193 ? -19.662 2.182 5.225 1.00 94.19 193 ASP A N 1
ATOM 1565 C CA . ASP A 1 193 ? -20.226 2.849 4.048 1.00 94.19 193 ASP A CA 1
ATOM 1566 C C . ASP A 1 193 ? -19.655 2.319 2.729 1.00 94.19 193 ASP A C 1
ATOM 1568 O O . ASP A 1 193 ? -20.305 2.437 1.683 1.00 94.19 193 ASP A O 1
ATOM 1572 N N . SER A 1 194 ? -18.452 1.742 2.768 1.00 96.06 194 SER A N 1
ATOM 1573 C CA . SER A 1 194 ? -17.765 1.165 1.615 1.00 96.06 194 SER A CA 1
ATOM 1574 C C . SER A 1 194 ? -18.177 -0.281 1.323 1.00 96.06 194 SER A C 1
ATOM 1576 O O . SER A 1 194 ? -17.911 -0.760 0.216 1.00 96.06 194 SER A O 1
ATOM 1578 N N . GLU A 1 195 ? -18.875 -0.977 2.231 1.00 94.31 195 GLU A N 1
ATOM 1579 C CA . GLU A 1 195 ? -19.346 -2.352 1.984 1.00 94.31 195 GLU A CA 1
ATOM 1580 C C . GLU A 1 195 ? -20.268 -2.428 0.757 1.00 94.31 195 GLU A C 1
ATOM 1582 O O . GLU A 1 195 ? -20.164 -3.355 -0.048 1.00 94.31 195 GLU A O 1
ATOM 1587 N N . LYS A 1 196 ? -21.086 -1.392 0.514 1.00 94.00 196 LYS A N 1
ATOM 1588 C CA . LYS A 1 196 ? -21.942 -1.283 -0.689 1.00 94.00 196 LYS A CA 1
ATOM 1589 C C . LYS A 1 196 ? -21.160 -1.234 -2.010 1.00 94.00 196 LYS A C 1
ATOM 1591 O O . LYS A 1 196 ? -21.738 -1.434 -3.076 1.00 94.00 196 LYS A O 1
ATOM 1596 N N . HIS A 1 197 ? -19.860 -0.948 -1.945 1.00 94.69 197 HIS A N 1
ATOM 1597 C CA . HIS A 1 197 ? -18.936 -0.935 -3.079 1.00 94.69 197 HIS A CA 1
ATOM 1598 C C . HIS A 1 197 ? -18.040 -2.185 -3.131 1.00 94.69 197 HIS A C 1
ATOM 1600 O O . HIS A 1 197 ? -17.163 -2.264 -3.989 1.00 94.69 197 HIS A O 1
ATOM 1606 N N . GLY A 1 198 ? -18.267 -3.166 -2.250 1.00 93.44 198 GLY A N 1
ATOM 1607 C CA . GLY A 1 198 ? -17.526 -4.426 -2.196 1.00 93.44 198 GLY A CA 1
ATOM 1608 C C . GLY A 1 198 ? -16.354 -4.449 -1.211 1.00 93.44 198 GLY A C 1
ATOM 1609 O O . GLY A 1 198 ? -15.592 -5.412 -1.228 1.00 93.44 198 GLY A O 1
ATOM 1610 N N . TYR A 1 199 ? -16.187 -3.428 -0.360 1.00 96.06 199 TYR A N 1
ATOM 1611 C CA . TYR A 1 199 ? -15.222 -3.491 0.743 1.00 96.06 199 TYR A CA 1
ATOM 1612 C C . TYR A 1 199 ? -15.659 -4.535 1.776 1.00 96.06 199 TYR A C 1
ATOM 1614 O O . TYR A 1 199 ? -16.842 -4.642 2.080 1.00 96.06 199 TYR A O 1
ATOM 1622 N N . SER A 1 200 ? -14.721 -5.311 2.320 1.00 94.75 200 SER A N 1
ATOM 1623 C CA . SER A 1 200 ? -15.065 -6.435 3.201 1.00 94.75 200 SER A CA 1
ATOM 1624 C C . SER A 1 200 ? -14.208 -6.573 4.454 1.00 94.75 200 SER A C 1
ATOM 1626 O O . SER A 1 200 ? -14.525 -7.398 5.316 1.00 94.75 200 SER A O 1
ATOM 1628 N N . ALA A 1 201 ? -13.157 -5.760 4.577 1.00 96.62 201 ALA A N 1
ATOM 1629 C CA . ALA A 1 201 ? -12.178 -5.876 5.651 1.00 96.62 201 ALA A CA 1
ATOM 1630 C C . ALA A 1 201 ? -12.640 -5.268 6.988 1.00 96.62 201 ALA A C 1
ATOM 1632 O O . ALA A 1 201 ? -11.981 -5.492 7.998 1.00 96.62 201 ALA A O 1
ATOM 1633 N N . VAL A 1 202 ? -13.812 -4.614 7.035 1.00 94.69 202 VAL A N 1
ATOM 1634 C CA . VAL A 1 202 ? -14.453 -4.215 8.305 1.00 94.69 202 VAL A CA 1
ATOM 1635 C C . VAL A 1 202 ? -14.686 -5.433 9.215 1.00 94.69 202 VAL A C 1
ATOM 1637 O O . VAL A 1 202 ? -14.504 -5.368 10.431 1.00 94.69 202 VAL A O 1
ATOM 1640 N N . LYS A 1 203 ? -14.984 -6.585 8.597 1.00 94.31 203 LYS A N 1
ATOM 1641 C CA . LYS A 1 203 ? -15.030 -7.919 9.213 1.00 94.31 203 LYS A CA 1
ATOM 1642 C C . LYS A 1 203 ? -13.645 -8.568 9.121 1.00 94.31 203 LYS A C 1
ATOM 1644 O O . LYS A 1 203 ? -13.415 -9.492 8.334 1.00 94.31 203 LYS A O 1
ATOM 1649 N N . HIS A 1 204 ? -12.701 -7.998 9.859 1.00 95.50 204 HIS A N 1
ATOM 1650 C CA . HIS A 1 204 ? -11.277 -8.297 9.763 1.00 95.50 204 HIS A CA 1
ATOM 1651 C C . HIS A 1 204 ? -10.914 -9.742 10.144 1.00 95.50 204 HIS A C 1
ATOM 1653 O O . HIS A 1 204 ? -9.969 -10.277 9.571 1.00 95.50 204 HIS A O 1
ATOM 1659 N N . GLN A 1 205 ? -11.650 -10.407 11.044 1.00 92.94 205 GLN A N 1
ATOM 1660 C CA . GLN A 1 205 ? -11.422 -11.818 11.391 1.00 92.94 205 GLN A CA 1
ATOM 1661 C C . GLN A 1 205 ? -11.726 -12.716 10.187 1.00 92.94 205 GLN A C 1
ATOM 1663 O O . GLN A 1 205 ? -10.911 -13.558 9.800 1.00 92.94 205 GLN A O 1
ATOM 1668 N N . ARG A 1 206 ? -12.880 -12.516 9.537 1.00 94.31 206 ARG A N 1
ATOM 1669 C CA . ARG A 1 206 ? -13.216 -13.198 8.279 1.00 94.31 206 ARG A CA 1
ATOM 1670 C C . ARG A 1 206 ? -12.164 -12.925 7.206 1.00 94.31 206 ARG A C 1
ATOM 1672 O O . ARG A 1 206 ? -11.739 -13.863 6.534 1.00 94.31 206 ARG A O 1
ATOM 1679 N N . GLU A 1 207 ? -11.755 -11.668 7.054 1.00 96.94 207 GLU A N 1
ATOM 1680 C CA . GLU A 1 207 ? -10.833 -11.223 6.004 1.00 96.94 207 GLU A CA 1
ATOM 1681 C C . GLU A 1 207 ? -9.456 -11.901 6.096 1.00 96.94 207 GLU A C 1
ATOM 1683 O O . GLU A 1 207 ? -8.898 -12.304 5.076 1.00 96.94 207 GLU A O 1
ATOM 1688 N N . VAL A 1 208 ? -8.936 -12.113 7.312 1.00 96.38 208 VAL A N 1
ATOM 1689 C CA . VAL A 1 208 ? -7.661 -12.828 7.535 1.00 96.38 208 VAL A CA 1
ATOM 1690 C C . VAL A 1 208 ? -7.805 -14.356 7.560 1.00 96.38 208 VAL A C 1
ATOM 1692 O O . VAL A 1 208 ? -6.833 -15.070 7.806 1.00 96.38 208 VAL A O 1
ATOM 1695 N N . GLY A 1 209 ? -8.999 -14.878 7.270 1.00 95.88 209 GLY A N 1
ATOM 1696 C CA . GLY A 1 209 ? -9.231 -16.304 7.061 1.00 95.88 209 GLY A CA 1
ATOM 1697 C C . GLY A 1 209 ? -9.636 -17.094 8.304 1.00 95.88 209 GLY A C 1
ATOM 1698 O O . GLY A 1 209 ? -9.569 -18.322 8.264 1.00 95.88 209 GLY A O 1
ATOM 1699 N N . THR A 1 210 ? -10.107 -16.462 9.384 1.00 94.94 210 THR A N 1
ATOM 1700 C CA . THR A 1 210 ? -10.548 -17.186 10.596 1.00 94.94 210 THR A CA 1
ATOM 1701 C C . THR A 1 210 ? -11.584 -18.270 10.268 1.00 94.94 210 THR A C 1
ATOM 1703 O O . THR A 1 210 ? -11.423 -19.425 10.658 1.00 94.94 210 THR A O 1
ATOM 1706 N N . GLY A 1 211 ? -12.587 -17.955 9.440 1.00 92.06 211 GLY A N 1
ATOM 1707 C CA . GLY A 1 211 ? -13.585 -18.938 8.999 1.00 92.06 211 GLY A CA 1
ATOM 1708 C C . GLY A 1 211 ? -13.015 -20.078 8.138 1.00 92.06 211 GLY A C 1
ATOM 1709 O O . GLY A 1 211 ? -13.520 -21.198 8.190 1.00 92.06 211 GLY A O 1
ATOM 1710 N N . TYR A 1 212 ? -11.943 -19.830 7.376 1.00 94.88 212 TYR A N 1
ATOM 1711 C CA . TYR A 1 212 ? -11.242 -20.880 6.629 1.00 94.88 212 TYR A CA 1
ATOM 1712 C C . TYR A 1 212 ? -10.558 -21.863 7.587 1.00 94.88 212 TYR A C 1
ATOM 1714 O O . TYR A 1 212 ? -10.723 -23.077 7.452 1.00 94.88 212 TYR A O 1
ATOM 1722 N N . PHE A 1 213 ? -9.853 -21.358 8.603 1.00 94.94 213 PHE A N 1
ATOM 1723 C CA . PHE A 1 213 ? -9.201 -22.212 9.598 1.00 94.94 213 PHE A CA 1
ATOM 1724 C C . PHE A 1 213 ? -10.202 -22.964 10.487 1.00 94.94 213 PHE A C 1
ATOM 1726 O O . PHE A 1 213 ? -9.940 -24.113 10.845 1.00 94.94 213 PHE A O 1
ATOM 1733 N N . ASP A 1 214 ? -11.382 -22.400 10.748 1.00 92.94 214 ASP A N 1
ATOM 1734 C CA . ASP A 1 214 ? -12.477 -23.123 11.408 1.00 92.94 214 ASP A CA 1
ATOM 1735 C C . ASP A 1 214 ? -12.971 -24.314 10.579 1.00 92.94 214 ASP A C 1
ATOM 1737 O O . ASP A 1 214 ? -13.222 -25.392 11.124 1.00 92.94 214 ASP A O 1
ATOM 1741 N N . GLN A 1 215 ? -13.078 -24.166 9.253 1.00 92.69 215 GLN A N 1
ATOM 1742 C CA . GLN A 1 215 ? -13.424 -25.288 8.374 1.00 92.69 215 GLN A CA 1
ATOM 1743 C C . GLN A 1 215 ? -12.341 -26.367 8.378 1.00 92.69 215 GLN A C 1
ATOM 1745 O O . GLN A 1 215 ? -12.674 -27.551 8.433 1.00 92.69 215 GLN A O 1
ATOM 1750 N N . VAL A 1 216 ? -11.061 -25.984 8.393 1.00 94.94 216 VAL A N 1
ATOM 1751 C CA . VAL A 1 216 ? -9.945 -26.933 8.544 1.00 94.94 216 VAL A CA 1
ATOM 1752 C C . VAL A 1 216 ? -10.053 -27.687 9.875 1.00 94.94 216 VAL A C 1
ATOM 1754 O O . VAL A 1 216 ? -9.986 -28.917 9.890 1.00 94.94 216 VAL A O 1
ATOM 1757 N N . ALA A 1 217 ? -10.295 -26.987 10.987 1.00 91.50 217 ALA A N 1
ATOM 1758 C CA . ALA A 1 217 ? -10.452 -27.602 12.307 1.00 91.50 217 ALA A CA 1
ATOM 1759 C C . ALA A 1 217 ? -11.661 -28.554 12.370 1.00 91.50 217 ALA A C 1
ATOM 1761 O O . ALA A 1 217 ? -11.582 -29.656 12.927 1.00 91.50 217 ALA A O 1
ATOM 1762 N N . ASN A 1 218 ? -12.781 -28.169 11.760 1.00 91.12 218 ASN A N 1
ATOM 1763 C CA . ASN A 1 218 ? -13.965 -29.017 11.665 1.00 91.12 218 ASN A CA 1
ATOM 1764 C C . ASN A 1 218 ? -13.738 -30.238 10.771 1.00 91.12 218 ASN A C 1
ATOM 1766 O O . ASN A 1 218 ? -14.149 -31.334 11.143 1.00 91.12 218 ASN A O 1
ATOM 1770 N N . ALA A 1 219 ? -13.041 -30.096 9.643 1.00 92.88 219 ALA A N 1
ATOM 1771 C CA . ALA A 1 219 ? -12.705 -31.224 8.780 1.00 92.88 219 ALA A CA 1
ATOM 1772 C C . ALA A 1 219 ? -11.833 -32.258 9.514 1.00 92.88 219 ALA A C 1
ATOM 1774 O O . ALA A 1 219 ? -12.135 -33.450 9.479 1.00 92.88 219 ALA A O 1
ATOM 1775 N N . VAL A 1 220 ? -10.806 -31.807 10.246 1.00 92.81 220 VAL A N 1
ATOM 1776 C CA . VAL A 1 220 ? -9.912 -32.682 11.031 1.00 92.81 220 VAL A CA 1
ATOM 1777 C C . VAL A 1 220 ? -10.652 -33.381 12.176 1.00 92.81 220 VAL A C 1
ATOM 1779 O O . VAL A 1 220 ? -10.406 -34.552 12.455 1.00 92.81 220 VAL A O 1
ATOM 1782 N N . SER A 1 221 ? -11.578 -32.684 12.835 1.00 90.38 221 SER A N 1
ATOM 1783 C CA . SER A 1 221 ? -12.326 -33.218 13.982 1.00 90.38 221 SER A CA 1
ATOM 1784 C C . SER A 1 221 ? -13.594 -33.997 13.607 1.00 90.38 221 SER A C 1
ATOM 1786 O O . SER A 1 221 ? -14.313 -34.453 14.500 1.00 90.38 221 SER A O 1
ATOM 1788 N N . GLY A 1 222 ? -13.916 -34.135 12.315 1.00 90.69 222 GLY A N 1
ATOM 1789 C CA . GLY A 1 222 ? -15.185 -34.719 11.869 1.00 90.69 222 GLY A CA 1
ATOM 1790 C C . GLY A 1 222 ? -16.409 -33.927 12.349 1.00 90.69 222 GLY A C 1
ATOM 1791 O O . GLY A 1 222 ? -17.433 -34.519 12.687 1.00 90.69 222 GLY A O 1
ATOM 1792 N N . GLY A 1 223 ? -16.281 -32.601 12.443 1.00 86.75 223 GLY A N 1
ATOM 1793 C CA . GLY A 1 223 ? -17.325 -31.675 12.888 1.00 86.75 223 GLY A CA 1
ATOM 1794 C C . GLY A 1 223 ? -17.510 -31.594 14.405 1.00 86.75 223 GLY A C 1
ATOM 1795 O O . GLY A 1 223 ? -18.553 -31.137 14.861 1.00 86.75 223 GLY A O 1
ATOM 1796 N N . LYS A 1 224 ? -16.537 -32.061 15.197 1.00 87.56 224 LYS A N 1
ATOM 1797 C CA . LYS A 1 224 ? -16.624 -32.110 16.670 1.00 87.56 224 LYS A CA 1
ATOM 1798 C C . LYS A 1 224 ? -15.745 -31.079 17.380 1.00 87.56 224 LYS A C 1
ATOM 1800 O O . LYS A 1 224 ? -15.579 -31.165 18.594 1.00 87.56 224 LYS A O 1
ATOM 1805 N N . SER A 1 225 ? -15.149 -30.140 16.647 1.00 82.25 225 SER A N 1
ATOM 1806 C CA . SER A 1 225 ? -14.312 -29.099 17.242 1.00 82.25 225 SER A CA 1
ATOM 1807 C C . SER A 1 225 ? -15.155 -28.189 18.135 1.00 82.25 225 SER A C 1
ATOM 1809 O O . SER A 1 225 ? -16.109 -27.566 17.677 1.00 82.25 225 SER A O 1
ATOM 1811 N N . SER A 1 226 ? -14.789 -28.094 19.412 1.00 87.06 226 SER A N 1
ATOM 1812 C CA . SER A 1 226 ? -15.413 -27.181 20.378 1.00 87.06 226 SER A CA 1
ATOM 1813 C C . SER A 1 226 ? -14.701 -25.829 20.473 1.00 87.06 226 SER A C 1
ATOM 1815 O O . SER A 1 226 ? -15.090 -24.993 21.282 1.00 87.06 226 SER A O 1
ATOM 1817 N N . THR A 1 227 ? -13.631 -25.629 19.700 1.00 89.31 227 THR A N 1
ATO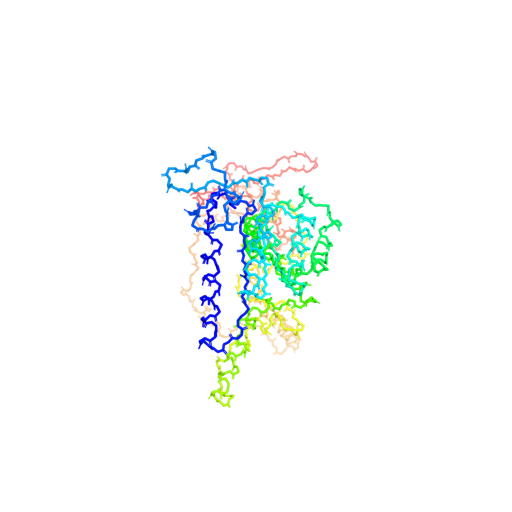M 1818 C CA . THR A 1 227 ? -12.732 -24.467 19.791 1.00 89.31 227 THR A CA 1
ATOM 1819 C C . THR A 1 227 ? -12.603 -23.737 18.454 1.00 89.31 227 THR A C 1
ATOM 1821 O O . THR A 1 227 ? -11.532 -23.233 18.126 1.00 89.31 227 THR A O 1
ATOM 1824 N N . VAL A 1 228 ? -13.666 -23.734 17.647 1.00 88.88 228 VAL A N 1
ATOM 1825 C CA . VAL A 1 228 ? -13.755 -22.850 16.474 1.00 88.88 228 VAL A CA 1
ATOM 1826 C C . VAL A 1 228 ? -13.790 -21.390 16.930 1.00 88.88 228 VAL A C 1
ATOM 1828 O O . VAL A 1 228 ? -14.296 -21.091 18.012 1.00 88.88 228 VAL A O 1
ATOM 1831 N N . ALA A 1 229 ? -13.213 -20.496 16.138 1.00 88.00 229 ALA A N 1
ATOM 1832 C CA . ALA A 1 229 ? -12.891 -19.136 16.548 1.00 88.00 229 ALA A CA 1
ATOM 1833 C C . ALA A 1 229 ? -13.926 -18.095 16.104 1.00 88.00 229 ALA A C 1
ATOM 1835 O O . ALA A 1 229 ? -14.138 -17.116 16.817 1.00 88.00 229 ALA A O 1
ATOM 1836 N N . LEU A 1 230 ? -14.568 -18.271 14.944 1.00 83.69 230 LEU A N 1
ATOM 1837 C CA . LEU A 1 230 ? -15.477 -17.263 14.398 1.00 83.69 230 LEU A CA 1
ATOM 1838 C C . LEU A 1 230 ? -16.833 -17.274 15.114 1.00 83.69 230 LEU A C 1
ATOM 1840 O O . LEU A 1 230 ? -17.329 -16.218 15.502 1.00 83.69 230 LEU A O 1
ATOM 1844 N N . SER A 1 231 ? -17.413 -18.459 15.322 1.00 84.06 231 SER A N 1
ATOM 1845 C CA . SER A 1 231 ? -18.696 -18.616 16.021 1.00 84.06 231 SER A CA 1
ATOM 1846 C C . SER A 1 231 ? -18.585 -18.123 17.464 1.00 84.06 231 SER A C 1
ATOM 1848 O O . SER A 1 231 ? -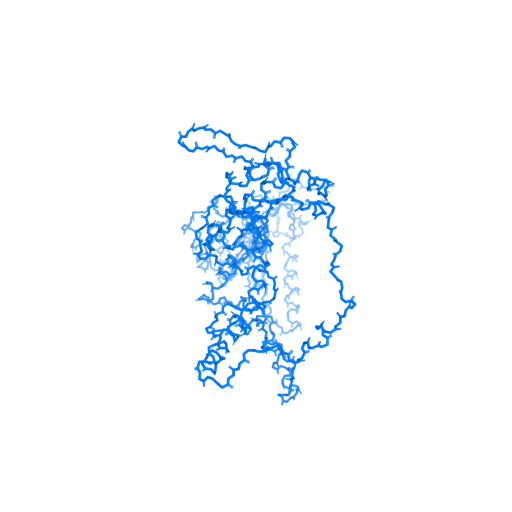17.792 -18.653 18.240 1.00 84.06 231 SER A O 1
ATOM 1850 N N . GLY A 1 232 ? -19.413 -17.151 17.847 1.00 81.94 232 GLY A N 1
ATOM 1851 C CA . GLY A 1 232 ? -19.373 -16.554 19.186 1.00 81.94 232 GLY A CA 1
ATOM 1852 C C . GLY A 1 232 ? -18.296 -15.480 19.386 1.00 81.94 232 GLY A C 1
ATOM 1853 O O . GLY A 1 232 ? -18.171 -14.968 20.498 1.00 81.94 232 GLY A O 1
ATOM 1854 N N . SER A 1 233 ? -17.555 -15.107 18.338 1.00 84.12 233 SER A N 1
ATOM 1855 C CA . SER A 1 233 ? -16.664 -13.941 18.358 1.00 84.12 233 SER A CA 1
ATOM 1856 C C . SER A 1 233 ? -17.446 -12.622 18.426 1.00 84.12 233 SER A C 1
ATOM 1858 O O . SER A 1 233 ? -18.640 -12.565 18.128 1.00 84.12 233 SER A O 1
ATOM 1860 N N . THR A 1 234 ? -16.765 -11.526 18.775 1.00 82.94 234 THR A N 1
ATOM 1861 C CA . THR A 1 234 ? -17.357 -10.180 18.707 1.00 82.94 234 THR A CA 1
ATOM 1862 C C . THR A 1 234 ? -17.731 -9.794 17.279 1.00 82.94 234 THR A C 1
ATOM 1864 O O . THR A 1 234 ? -18.690 -9.056 17.099 1.00 82.94 234 THR A O 1
ATOM 1867 N N . GLU A 1 235 ? -17.018 -10.307 16.271 1.00 86.25 235 GLU A N 1
ATOM 1868 C CA . GLU A 1 235 ? -17.343 -10.088 14.858 1.00 86.25 235 GLU A CA 1
ATOM 1869 C C . GLU A 1 235 ? -18.666 -10.769 14.464 1.00 86.25 235 GLU A C 1
ATOM 1871 O O . GLU A 1 235 ? -19.550 -10.112 13.923 1.00 86.25 235 GLU A O 1
ATOM 1876 N N . ASP A 1 236 ? -18.844 -12.050 14.813 1.00 83.00 236 ASP A N 1
ATOM 1877 C CA . ASP A 1 236 ? -20.084 -12.828 14.594 1.00 83.00 236 ASP A CA 1
ATOM 1878 C C . ASP A 1 236 ? -21.314 -12.203 15.266 1.00 83.00 236 ASP A C 1
ATOM 1880 O O . ASP A 1 236 ? -22.449 -12.360 14.817 1.00 83.00 236 ASP A O 1
ATOM 1884 N N . GLN A 1 237 ? -21.085 -11.465 16.349 1.00 82.25 237 GLN A N 1
ATOM 1885 C CA . GLN A 1 237 ? -22.134 -10.731 17.033 1.00 82.25 237 GLN A CA 1
ATOM 1886 C C . GLN A 1 237 ? -22.301 -9.363 16.374 1.00 82.25 237 GLN A C 1
ATOM 1888 O O . GLN A 1 237 ? -23.251 -9.135 15.654 1.00 82.25 237 GLN A O 1
ATOM 1893 N N . GLN A 1 238 ? -21.357 -8.446 16.527 1.00 77.25 238 GLN A N 1
ATOM 1894 C CA . GLN A 1 238 ? -21.590 -7.033 16.231 1.00 77.25 238 GLN A CA 1
ATOM 1895 C C . GLN A 1 238 ? -21.629 -6.677 14.732 1.00 77.25 238 GLN A C 1
ATOM 1897 O O . GLN A 1 238 ? -22.062 -5.574 14.408 1.00 77.25 238 GLN A O 1
ATOM 1902 N N . PHE A 1 239 ? -21.176 -7.554 13.824 1.00 80.88 239 PHE A N 1
ATOM 1903 C CA . PHE A 1 239 ? -20.941 -7.194 12.417 1.00 80.88 239 PHE A CA 1
ATOM 1904 C C . PHE A 1 239 ? -21.760 -7.994 11.392 1.00 80.88 239 PHE A C 1
ATOM 1906 O O . PHE A 1 239 ? -21.837 -7.575 10.236 1.00 80.88 239 PHE A O 1
ATOM 1913 N N . PHE A 1 240 ? -22.357 -9.134 11.750 1.00 73.44 240 PHE A N 1
ATOM 1914 C CA . PHE A 1 240 ? -23.259 -9.868 10.852 1.00 73.44 240 PHE A CA 1
ATOM 1915 C C . PHE A 1 240 ? -24.712 -9.533 11.199 1.00 73.44 240 PHE A C 1
ATOM 1917 O O . PHE A 1 240 ? -25.048 -9.480 12.377 1.00 73.44 240 PHE A O 1
ATOM 1924 N N . ASP A 1 241 ? -25.561 -9.316 10.183 1.00 55.81 241 ASP A N 1
ATOM 1925 C CA . ASP A 1 241 ? -26.962 -8.870 10.305 1.00 55.81 241 ASP A CA 1
ATOM 1926 C C . ASP A 1 241 ? -27.845 -9.839 11.116 1.00 55.81 241 ASP A C 1
ATOM 1928 O O . ASP A 1 241 ? -28.680 -10.590 10.607 1.00 55.81 241 ASP A O 1
ATOM 1932 N N . LYS A 1 242 ? -27.696 -9.789 12.431 1.00 39.22 242 LYS A N 1
ATOM 1933 C CA . LYS A 1 242 ? -28.804 -9.826 13.376 1.00 39.22 242 LYS A CA 1
ATOM 1934 C C . LYS A 1 242 ? -29.132 -8.361 13.669 1.00 39.22 242 LYS A C 1
ATOM 1936 O O . LYS A 1 242 ? -28.206 -7.554 13.681 1.00 39.22 242 LYS A O 1
ATOM 1941 N N . PRO A 1 243 ? -30.401 -7.976 13.897 1.00 33.09 243 PRO A N 1
ATOM 1942 C CA . PRO A 1 243 ? -30.717 -6.635 14.376 1.00 33.09 243 PRO A CA 1
ATOM 1943 C C . PRO A 1 243 ? -29.973 -6.415 15.697 1.00 33.09 243 PRO A C 1
ATOM 1945 O O . PRO A 1 243 ? -30.416 -6.859 16.755 1.00 33.09 243 PRO A O 1
ATOM 1948 N N . HIS A 1 244 ? -28.798 -5.799 15.616 1.00 36.94 244 HIS A N 1
ATOM 1949 C CA . HIS A 1 244 ? -27.940 -5.585 16.759 1.00 36.94 244 HIS A CA 1
ATOM 1950 C C . HIS A 1 244 ? -28.314 -4.255 17.393 1.00 36.94 244 HIS A C 1
ATOM 1952 O O . HIS A 1 244 ? -27.911 -3.175 16.971 1.00 36.94 244 HIS A O 1
ATOM 1958 N N . THR A 1 245 ? -29.084 -4.368 18.474 1.00 33.09 245 THR A N 1
ATOM 1959 C CA . THR A 1 245 ? -28.790 -3.622 19.695 1.00 33.09 245 THR A CA 1
ATOM 1960 C C . THR A 1 245 ? -27.285 -3.659 19.934 1.00 33.09 245 THR A C 1
ATOM 1962 O O . THR A 1 245 ? -26.693 -4.739 20.006 1.00 33.09 245 THR A O 1
ATOM 1965 N N . VAL A 1 246 ? -26.697 -2.469 20.017 1.00 28.66 246 VAL A N 1
ATOM 1966 C CA . VAL A 1 246 ? -25.289 -2.216 20.319 1.00 28.66 246 VAL A CA 1
ATOM 1967 C C . VAL A 1 246 ? -24.870 -3.067 21.519 1.00 28.66 246 VAL A C 1
ATOM 1969 O O . VAL A 1 246 ? -25.347 -2.860 22.631 1.00 28.66 246 VAL A O 1
ATOM 1972 N N . THR A 1 247 ? -24.003 -4.051 21.294 1.00 31.70 247 THR A N 1
ATOM 1973 C CA . THR A 1 247 ? -23.438 -4.891 22.355 1.00 31.70 247 THR A CA 1
ATOM 1974 C C . THR A 1 247 ? -21.926 -4.912 22.251 1.00 31.70 247 THR A C 1
ATOM 1976 O O . THR A 1 247 ? -21.379 -5.695 21.480 1.00 31.70 247 THR A O 1
ATOM 1979 N N . ALA A 1 248 ? -21.265 -4.119 23.091 1.00 27.22 248 ALA A N 1
ATOM 1980 C CA . ALA A 1 248 ? -19.901 -4.359 23.549 1.00 27.22 248 ALA A CA 1
ATOM 1981 C C . ALA A 1 248 ? -19.858 -4.197 25.086 1.00 27.22 248 ALA A C 1
ATOM 1983 O O . ALA A 1 248 ? -20.307 -3.169 25.589 1.00 27.22 248 ALA A O 1
ATOM 1984 N N . PRO A 1 249 ? -19.358 -5.193 25.842 1.00 43.19 249 PRO A N 1
ATOM 1985 C CA . PRO A 1 249 ? -18.820 -4.997 27.196 1.00 43.19 249 PRO A CA 1
ATOM 1986 C C . PRO A 1 249 ? -17.336 -5.444 27.269 1.00 43.19 249 PRO A C 1
ATOM 1988 O O . PRO A 1 249 ? -16.927 -6.218 26.400 1.00 43.19 249 PRO A O 1
ATOM 1991 N N . PRO A 1 250 ? -16.519 -5.055 28.281 1.00 44.03 250 PRO A N 1
ATOM 1992 C CA . PRO A 1 250 ? -16.880 -4.493 29.591 1.00 44.03 250 PRO A CA 1
ATOM 1993 C C . PRO A 1 250 ? -16.151 -3.177 29.985 1.00 44.03 250 PRO A C 1
ATOM 1995 O O . PRO A 1 250 ? -14.989 -2.977 29.658 1.00 44.03 250 PRO A O 1
ATOM 1998 N N . ASP A 1 251 ? -16.855 -2.342 30.762 1.00 45.47 251 ASP A N 1
ATOM 1999 C CA . ASP A 1 251 ? -16.405 -1.129 31.479 1.00 45.47 251 ASP A CA 1
ATOM 2000 C C . ASP A 1 251 ? -15.783 0.020 30.652 1.00 45.47 251 ASP A C 1
ATOM 2002 O O . ASP A 1 251 ? -14.572 0.143 30.544 1.00 45.47 251 ASP A O 1
ATOM 2006 N N . GLU A 1 252 ? -16.622 0.923 30.129 1.00 39.00 252 GLU A N 1
ATOM 2007 C CA . GLU A 1 252 ? -16.753 2.326 30.584 1.00 39.00 252 GLU A CA 1
ATOM 2008 C C . GLU A 1 252 ? -17.694 3.116 29.640 1.00 39.00 252 GLU A C 1
ATOM 2010 O O . GLU A 1 252 ? -17.645 2.993 28.422 1.00 39.00 252 GLU A O 1
ATOM 2015 N N . ASP A 1 253 ? -18.586 3.907 30.244 1.00 38.62 253 ASP A N 1
ATOM 2016 C CA . ASP A 1 253 ? -19.343 5.016 29.639 1.00 38.62 253 ASP A CA 1
ATOM 2017 C C . ASP A 1 253 ? -20.479 4.730 28.638 1.00 38.62 253 ASP A C 1
ATOM 2019 O O . ASP A 1 253 ? -20.671 5.413 27.634 1.00 38.62 253 ASP A O 1
ATOM 2023 N N . GLU A 1 254 ? -21.405 3.852 29.026 1.00 42.22 254 GLU A N 1
ATOM 2024 C CA . GLU A 1 254 ? -22.818 4.161 28.753 1.00 42.22 254 GLU A CA 1
ATOM 2025 C C . GLU A 1 254 ? -23.167 5.408 29.583 1.00 42.22 254 GLU A C 1
ATOM 2027 O O . GLU A 1 254 ? -23.275 5.326 30.817 1.00 42.22 254 GLU A O 1
ATOM 2032 N N . ILE A 1 255 ? -23.287 6.552 28.907 1.00 46.12 255 ILE A N 1
ATOM 2033 C CA . ILE A 1 255 ? -23.721 7.823 29.487 1.00 46.12 255 ILE A CA 1
ATOM 2034 C C . ILE A 1 255 ? -25.081 7.580 30.143 1.00 46.12 255 ILE A C 1
ATOM 2036 O O . ILE A 1 255 ? -26.086 7.353 29.465 1.00 46.12 255 ILE A O 1
ATOM 2040 N N . LEU A 1 256 ? -25.112 7.601 31.478 1.00 56.44 256 LEU A N 1
ATOM 2041 C CA . LEU A 1 256 ? -26.358 7.635 32.230 1.00 56.44 256 LEU A CA 1
ATOM 2042 C C . LEU A 1 256 ? -27.096 8.904 31.787 1.00 56.44 256 LEU A C 1
ATOM 2044 O O . LEU A 1 256 ? -26.717 10.007 32.168 1.00 56.44 256 LEU A O 1
ATOM 2048 N N . THR A 1 257 ? -28.106 8.760 30.930 1.00 60.84 257 THR A N 1
ATOM 2049 C CA . THR A 1 257 ? -28.866 9.913 30.445 1.00 60.84 257 THR A CA 1
ATOM 2050 C C . THR A 1 257 ? -29.785 10.366 31.566 1.00 60.84 257 THR A C 1
ATOM 2052 O O . THR A 1 257 ? -30.778 9.704 31.878 1.00 60.84 257 THR A O 1
ATOM 2055 N N . MET A 1 258 ? -29.443 11.482 32.203 1.00 70.06 258 MET A N 1
ATOM 2056 C CA . MET A 1 258 ? -30.336 12.116 33.156 1.00 70.06 258 MET A CA 1
ATOM 2057 C C . MET A 1 258 ? -31.530 12.714 32.416 1.00 70.06 258 MET A C 1
ATOM 2059 O O . MET A 1 258 ? -31.392 13.544 31.527 1.00 70.06 258 MET A O 1
ATOM 2063 N N . THR A 1 259 ? -32.733 12.297 32.803 1.00 77.81 259 THR A N 1
ATOM 2064 C CA . THR A 1 259 ? -33.982 12.856 32.266 1.00 77.81 259 THR A CA 1
ATOM 2065 C C . THR A 1 259 ? -34.414 14.132 32.991 1.00 77.81 259 THR A C 1
ATOM 2067 O O . THR A 1 259 ? -35.420 14.738 32.630 1.00 77.81 259 THR A O 1
ATOM 2070 N N . ALA A 1 260 ? -33.714 14.502 34.064 1.00 78.38 260 ALA A N 1
ATOM 2071 C CA . ALA A 1 260 ? -33.987 15.708 34.828 1.00 78.38 260 ALA A CA 1
ATOM 2072 C C . ALA A 1 260 ? -33.251 16.912 34.223 1.00 78.38 260 ALA A C 1
ATOM 2074 O O . ALA A 1 260 ? -32.195 16.763 33.622 1.00 78.38 260 ALA A O 1
ATOM 2075 N N . VAL A 1 261 ? -33.812 18.112 34.392 1.00 79.25 261 VAL A N 1
ATOM 2076 C CA . VAL A 1 261 ? -33.221 19.351 33.866 1.00 79.25 261 VAL A CA 1
ATOM 2077 C C . VAL A 1 261 ? -31.951 19.698 34.647 1.00 79.25 261 VAL A C 1
ATOM 2079 O O . VAL A 1 261 ? -32.025 19.959 35.851 1.00 79.25 261 VAL A O 1
ATOM 2082 N N . GLU A 1 262 ? -30.815 19.730 33.953 1.00 77.69 262 GLU A N 1
ATOM 2083 C CA . GLU A 1 262 ? -29.524 20.183 34.482 1.00 77.69 262 GLU A CA 1
ATOM 2084 C C . GLU A 1 262 ? -29.415 21.714 34.446 1.00 77.69 262 GLU A C 1
ATOM 2086 O O . GLU A 1 262 ? -29.950 22.381 33.553 1.00 77.69 262 GLU A O 1
ATOM 2091 N N . LYS A 1 263 ? -28.730 22.282 35.438 1.00 83.69 263 LYS A N 1
ATOM 2092 C CA . LYS A 1 263 ? -28.359 23.699 35.511 1.00 83.69 263 LYS A CA 1
ATOM 2093 C C . LYS A 1 263 ? -26.840 23.834 35.607 1.00 83.69 263 LYS A C 1
ATOM 2095 O O . LYS A 1 263 ? -26.158 22.949 36.110 1.00 83.69 263 LYS A O 1
ATOM 2100 N N . GLU A 1 264 ? -26.329 24.985 35.180 1.00 80.00 264 GLU A N 1
ATOM 2101 C CA . GLU A 1 264 ? -24.927 25.361 35.386 1.00 80.00 264 GLU A CA 1
ATOM 2102 C C . GLU A 1 264 ? -24.549 25.263 36.878 1.00 80.00 264 GLU A C 1
ATOM 2104 O O . GLU A 1 264 ? -25.250 25.810 37.737 1.00 80.00 264 GLU A O 1
ATOM 2109 N N . GLY A 1 265 ? -23.462 24.550 37.189 1.00 80.69 265 GLY A N 1
ATOM 2110 C CA . GLY A 1 265 ? -22.989 24.288 38.549 1.00 80.69 265 GLY A CA 1
ATOM 2111 C C . GLY A 1 265 ? -23.326 22.891 39.082 1.00 80.69 265 GLY A C 1
ATOM 2112 O O . GLY A 1 265 ? -22.734 22.474 40.083 1.00 80.69 265 GLY A O 1
ATOM 2113 N N . ASP A 1 266 ? -24.237 22.156 38.437 1.00 85.62 266 ASP A N 1
ATOM 2114 C CA . ASP A 1 266 ? -24.615 20.796 38.839 1.00 85.62 266 ASP A CA 1
ATOM 2115 C C . ASP A 1 266 ? -23.446 19.803 38.705 1.00 85.62 266 ASP A C 1
ATOM 2117 O O . ASP A 1 266 ? -23.350 18.854 39.489 1.00 85.62 266 ASP A O 1
ATOM 2121 N N . GLU A 1 267 ? -22.506 20.055 37.788 1.00 84.88 267 GLU A N 1
ATOM 2122 C CA . GLU A 1 267 ? -21.311 19.238 37.540 1.00 84.88 267 GLU A CA 1
ATOM 2123 C C . GLU A 1 267 ? -20.382 19.114 38.759 1.00 84.88 267 GLU A C 1
ATOM 2125 O O . GLU A 1 267 ? -19.578 18.184 38.840 1.00 84.88 267 GLU A O 1
ATOM 2130 N N . LYS A 1 268 ? -20.515 20.015 39.744 1.00 84.88 268 LYS A N 1
ATOM 2131 C CA . LYS A 1 268 ? -19.785 19.944 41.020 1.00 84.88 268 LYS A CA 1
ATOM 2132 C C . LYS A 1 268 ? -20.235 18.777 41.897 1.00 84.88 268 LYS A C 1
ATOM 2134 O O . LYS A 1 268 ? -19.435 18.251 42.666 1.00 84.88 268 LYS A O 1
ATOM 2139 N N . ILE A 1 269 ? -21.513 18.404 41.811 1.00 89.38 269 ILE A N 1
ATOM 2140 C CA . ILE A 1 269 ? -22.103 17.297 42.577 1.00 89.38 269 ILE A CA 1
ATOM 2141 C C . ILE A 1 269 ? -22.233 16.057 41.695 1.00 89.38 269 ILE A C 1
ATOM 2143 O O . ILE A 1 269 ? -21.881 14.956 42.115 1.00 89.38 269 ILE A O 1
ATOM 2147 N N . LEU A 1 270 ? -22.686 16.236 40.455 1.00 86.31 270 LEU A N 1
ATOM 2148 C CA . LEU A 1 270 ? -22.819 15.187 39.447 1.00 86.31 270 LEU A CA 1
ATOM 2149 C C . LEU A 1 270 ? -21.504 14.996 38.690 1.00 86.31 270 LEU A C 1
ATOM 2151 O O . LEU A 1 270 ? -21.450 15.045 37.463 1.00 86.31 270 LEU A O 1
ATOM 2155 N N . THR A 1 271 ? -20.420 14.790 39.435 1.00 84.38 271 THR A N 1
ATOM 2156 C CA . THR A 1 271 ? -19.122 14.487 38.831 1.00 84.38 271 THR A CA 1
ATOM 2157 C C . THR A 1 271 ? -19.201 13.173 38.043 1.00 84.38 271 THR A C 1
ATOM 2159 O O . THR A 1 271 ? -20.049 12.322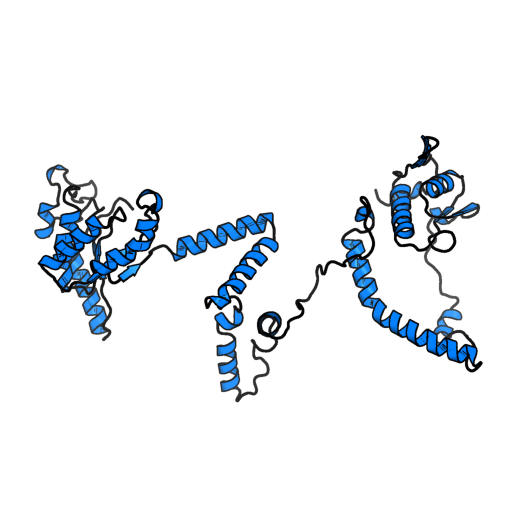 38.341 1.00 84.38 271 THR A O 1
ATOM 2162 N N . PRO A 1 272 ? -18.294 12.933 37.080 1.00 76.19 272 PRO A N 1
ATOM 2163 C CA . PRO A 1 272 ? -18.248 11.657 36.366 1.00 76.19 272 PRO A CA 1
ATOM 2164 C C . PRO A 1 272 ? -18.213 10.440 37.308 1.00 76.19 272 PRO A C 1
ATOM 2166 O O . PRO A 1 272 ? -18.909 9.449 37.085 1.00 76.19 272 PRO A O 1
ATOM 2169 N N . ASP A 1 273 ? -17.481 10.533 38.422 1.00 75.75 273 ASP A N 1
ATOM 2170 C CA . ASP A 1 273 ? -17.422 9.477 39.437 1.00 75.75 273 ASP A CA 1
ATOM 2171 C C . ASP A 1 273 ? -18.743 9.287 40.187 1.00 75.75 273 ASP A C 1
ATOM 2173 O O . ASP A 1 273 ? -19.170 8.147 40.394 1.00 75.75 273 ASP A O 1
ATOM 2177 N N . ALA A 1 274 ? -19.424 10.378 40.550 1.00 83.62 274 ALA A N 1
ATOM 2178 C CA . ALA A 1 274 ? -20.741 10.315 41.180 1.00 83.62 274 ALA A CA 1
ATOM 2179 C C . ALA A 1 274 ? -21.774 9.670 40.241 1.00 83.62 274 ALA A C 1
ATOM 2181 O O . ALA A 1 274 ? -22.541 8.801 40.663 1.00 83.62 274 ALA A O 1
ATOM 2182 N N . MET A 1 275 ? -21.741 10.012 38.952 1.00 82.25 275 MET A N 1
ATOM 2183 C CA . MET A 1 275 ? -22.620 9.428 37.934 1.00 82.25 275 MET A CA 1
ATOM 2184 C C . MET A 1 275 ? -22.351 7.933 37.732 1.00 82.25 275 MET A C 1
ATOM 2186 O O . MET A 1 275 ? -23.290 7.129 37.683 1.00 82.25 275 MET A O 1
ATOM 2190 N N . ARG A 1 276 ? -21.077 7.520 37.721 1.00 76.56 276 ARG A N 1
ATOM 2191 C CA . ARG A 1 276 ? -20.695 6.097 37.702 1.00 76.56 276 ARG A CA 1
ATOM 2192 C C . ARG A 1 276 ? -21.150 5.363 38.962 1.00 76.56 276 ARG A C 1
ATOM 2194 O O . ARG A 1 276 ? -21.631 4.231 38.869 1.00 76.56 276 ARG A O 1
ATOM 2201 N N . PHE A 1 277 ? -21.043 5.987 40.133 1.00 82.75 277 PHE A N 1
ATOM 2202 C CA . PHE A 1 277 ? -21.528 5.411 41.386 1.00 82.75 277 PHE A CA 1
ATOM 2203 C C . PHE A 1 277 ? -23.050 5.213 41.378 1.00 82.75 277 PHE A C 1
ATOM 2205 O O . PHE A 1 277 ? -23.519 4.113 41.680 1.00 82.75 277 PHE A O 1
ATOM 2212 N N . LEU A 1 278 ? -23.821 6.223 40.964 1.00 84.19 278 LEU A N 1
ATOM 2213 C CA . LEU A 1 278 ? -25.281 6.134 40.851 1.00 84.19 278 LEU A CA 1
ATOM 2214 C C . LEU A 1 278 ? -25.710 5.042 39.867 1.00 84.19 278 LEU A C 1
ATOM 2216 O O . LEU A 1 278 ? -26.613 4.259 40.175 1.00 84.19 278 LEU A O 1
ATOM 2220 N N . LYS A 1 279 ? -25.017 4.925 38.728 1.00 79.06 279 LYS A N 1
ATOM 2221 C CA . LYS A 1 279 ? -25.227 3.833 37.771 1.00 79.06 279 LYS A CA 1
ATOM 2222 C C . LYS A 1 279 ? -25.030 2.466 38.428 1.00 79.06 279 LYS A C 1
ATOM 2224 O O . LYS A 1 279 ? -25.916 1.616 38.344 1.00 79.06 279 LYS A O 1
ATOM 2229 N N . LYS A 1 280 ? -23.906 2.265 39.123 1.00 82.69 280 LYS A N 1
ATOM 2230 C CA . LYS A 1 280 ? -23.602 1.006 39.829 1.00 82.69 280 LYS A CA 1
ATOM 2231 C C . LYS A 1 280 ? -24.644 0.694 40.903 1.00 82.69 280 LYS A C 1
ATOM 2233 O O . LYS A 1 280 ? -25.066 -0.456 41.026 1.00 82.69 280 LYS A O 1
ATOM 2238 N N . LEU A 1 281 ? -25.086 1.702 41.657 1.00 87.62 281 LEU A N 1
ATOM 2239 C CA . LEU A 1 281 ? -26.129 1.558 42.672 1.00 87.62 281 LEU A CA 1
ATOM 2240 C C . LEU A 1 281 ? -27.452 1.104 42.037 1.00 87.62 281 LEU A C 1
ATOM 2242 O O . LEU A 1 281 ? -28.053 0.130 42.492 1.00 87.62 281 LEU A O 1
ATOM 2246 N N . HIS A 1 282 ? -27.872 1.763 40.956 1.00 86.56 282 HIS A N 1
ATOM 2247 C CA . HIS A 1 282 ? -29.082 1.411 40.222 1.00 86.56 282 HIS A CA 1
ATOM 2248 C C . HIS A 1 282 ? -29.002 -0.016 39.666 1.00 86.56 282 HIS A C 1
ATOM 2250 O O . HIS A 1 282 ? -29.843 -0.848 39.997 1.00 86.56 282 HIS A O 1
ATOM 2256 N N . GLN A 1 283 ? -27.953 -0.348 38.913 1.00 82.75 283 GLN A N 1
ATOM 2257 C CA . GLN A 1 283 ? -27.783 -1.681 38.325 1.00 82.75 283 GLN A CA 1
ATOM 2258 C C . GLN A 1 283 ? -27.773 -2.793 39.381 1.00 82.75 283 GLN A C 1
ATOM 2260 O O . GLN A 1 283 ? -28.392 -3.840 39.190 1.00 82.75 283 GLN A O 1
ATOM 2265 N N . LYS A 1 284 ? -27.108 -2.564 40.520 1.00 90.19 284 LYS A N 1
ATOM 2266 C CA . LYS A 1 284 ? -27.001 -3.561 41.589 1.00 90.19 284 LYS A CA 1
ATOM 2267 C C . LYS A 1 284 ? -28.323 -3.797 42.316 1.00 90.19 284 LYS A C 1
ATOM 2269 O O . LYS A 1 284 ? -28.618 -4.934 42.685 1.00 90.19 284 LYS A O 1
ATOM 2274 N N . PHE A 1 285 ? -29.099 -2.744 42.569 1.00 91.12 285 PHE A N 1
ATOM 2275 C CA . PHE A 1 285 ? -30.237 -2.822 43.485 1.00 91.12 285 PHE A CA 1
ATOM 2276 C C . PHE A 1 285 ? -31.609 -2.727 42.813 1.00 91.12 285 PHE A C 1
ATOM 2278 O O . PHE A 1 285 ? -32.583 -3.163 43.429 1.00 91.12 285 PHE A O 1
ATOM 2285 N N . ASP A 1 286 ? -31.736 -2.228 41.581 1.00 92.19 286 ASP A N 1
ATOM 2286 C CA . ASP A 1 286 ? -33.047 -1.919 40.994 1.00 92.19 286 ASP A CA 1
ATOM 2287 C C . ASP A 1 286 ? -33.912 -3.161 40.755 1.00 92.19 286 ASP A C 1
ATOM 2289 O O . ASP A 1 286 ? -35.072 -3.195 41.164 1.00 92.19 286 ASP A O 1
ATOM 2293 N N . SER A 1 287 ? -33.328 -4.242 40.229 1.00 91.19 287 SER A N 1
ATOM 2294 C CA . SER A 1 287 ? -34.053 -5.512 40.057 1.00 91.19 287 SER A CA 1
ATOM 2295 C C . SER A 1 287 ? -34.621 -6.024 41.385 1.00 91.19 287 SER A C 1
ATOM 2297 O O . SER A 1 287 ? -35.794 -6.397 41.480 1.00 91.19 287 SER A O 1
ATOM 2299 N N . ARG A 1 288 ? -33.816 -5.987 42.456 1.00 92.56 288 ARG A N 1
ATOM 2300 C CA . ARG A 1 288 ? -34.264 -6.388 43.795 1.00 92.56 288 ARG A CA 1
ATOM 2301 C C . ARG A 1 288 ? -35.296 -5.411 44.358 1.00 92.56 288 ARG A C 1
ATOM 2303 O O . ARG A 1 288 ? -36.266 -5.850 44.973 1.00 92.56 288 ARG A O 1
ATOM 2310 N N . ARG A 1 289 ? -35.120 -4.109 44.138 1.00 94.38 289 ARG A N 1
ATOM 2311 C CA . ARG A 1 289 ? -36.064 -3.059 44.535 1.00 94.38 289 ARG A CA 1
ATOM 2312 C C . ARG A 1 289 ? -37.434 -3.302 43.906 1.00 94.38 289 ARG A C 1
ATOM 2314 O O . ARG A 1 289 ? -38.419 -3.320 44.637 1.00 94.38 289 ARG A O 1
ATOM 2321 N N . LEU A 1 290 ? -37.506 -3.566 42.601 1.00 92.94 290 LEU A N 1
ATOM 2322 C CA . LEU A 1 290 ? -38.756 -3.858 41.889 1.00 92.94 290 LEU A CA 1
ATOM 2323 C C . LEU A 1 290 ? -39.442 -5.122 42.426 1.00 92.94 290 LEU A C 1
ATOM 2325 O O . LEU A 1 290 ? -40.643 -5.099 42.695 1.00 92.94 290 LEU A O 1
ATOM 2329 N N . GLN A 1 291 ? -38.683 -6.193 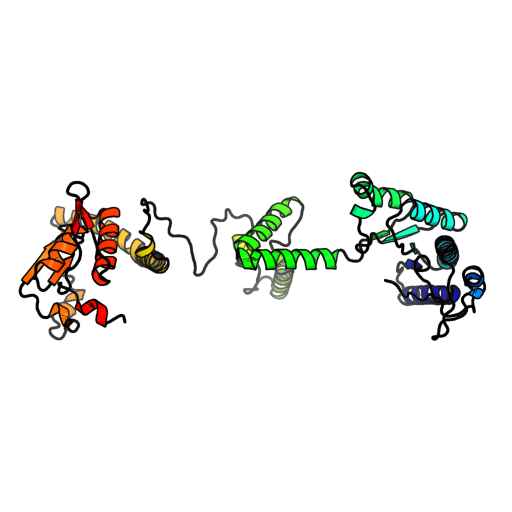42.676 1.00 93.62 291 GLN A N 1
ATOM 2330 C CA . GLN A 1 291 ? -39.213 -7.409 43.308 1.00 93.62 291 GLN A CA 1
ATOM 2331 C C . GLN A 1 291 ? -39.779 -7.134 44.707 1.00 93.62 291 GLN A C 1
ATOM 2333 O O . GLN A 1 291 ? -40.859 -7.613 45.049 1.00 93.62 291 GLN A O 1
ATOM 2338 N N . LEU A 1 292 ? -39.065 -6.359 45.527 1.00 93.50 292 LEU A N 1
ATOM 2339 C CA . LEU A 1 292 ? -39.515 -5.991 46.869 1.00 93.50 292 LEU A CA 1
ATOM 2340 C C . LEU A 1 292 ? -40.756 -5.096 46.822 1.00 93.50 292 LEU A C 1
ATOM 2342 O O . LEU A 1 292 ? -41.667 -5.300 47.618 1.00 93.50 292 LEU A O 1
ATOM 2346 N N . LEU A 1 293 ? -40.834 -4.151 45.883 1.00 93.56 293 LEU A N 1
ATOM 2347 C CA . LEU A 1 293 ? -42.016 -3.310 45.677 1.00 93.56 293 LEU A CA 1
ATOM 2348 C C . LEU A 1 293 ? -43.235 -4.134 45.241 1.00 93.56 293 LEU A C 1
ATOM 2350 O O . LEU A 1 293 ? -44.332 -3.904 45.746 1.00 93.56 293 LEU A O 1
ATOM 2354 N N . ALA A 1 294 ? -43.052 -5.127 44.369 1.00 93.12 294 ALA A N 1
ATOM 2355 C CA . ALA A 1 294 ? -44.113 -6.067 44.012 1.00 93.12 294 ALA A CA 1
ATOM 2356 C C . ALA A 1 294 ? -44.542 -6.911 45.224 1.00 93.12 294 ALA A C 1
ATOM 2358 O O . ALA A 1 294 ? -45.732 -7.007 45.524 1.00 93.12 294 ALA A O 1
ATOM 2359 N N . LYS A 1 295 ? -43.577 -7.445 45.985 1.00 92.94 295 LYS A N 1
ATOM 2360 C CA . LYS A 1 295 ? -43.842 -8.214 47.209 1.00 92.94 295 LYS A CA 1
ATOM 2361 C C . LYS A 1 295 ? -44.580 -7.387 48.264 1.00 92.94 295 LYS A C 1
ATOM 2363 O O . LYS A 1 295 ? -45.473 -7.916 48.916 1.00 92.94 295 LYS A O 1
ATOM 2368 N N . ARG A 1 296 ? -44.262 -6.096 48.408 1.00 93.44 296 ARG A N 1
ATOM 2369 C CA . ARG A 1 296 ? -44.963 -5.185 49.331 1.00 93.44 296 ARG A CA 1
ATOM 2370 C C . ARG A 1 296 ? -46.463 -5.129 49.055 1.00 93.44 296 ARG A C 1
ATOM 2372 O O . ARG A 1 296 ? -47.225 -5.115 50.009 1.00 93.44 296 ARG A O 1
ATOM 2379 N N . ARG A 1 297 ? -46.897 -5.165 47.790 1.00 93.88 297 ARG A N 1
ATOM 2380 C CA . ARG A 1 297 ? -48.333 -5.185 47.444 1.00 93.88 297 ARG A CA 1
ATOM 2381 C C . ARG A 1 297 ? -49.027 -6.462 47.922 1.00 93.88 297 ARG A C 1
ATOM 2383 O O . ARG A 1 297 ? -50.146 -6.396 48.408 1.00 93.88 297 ARG A O 1
ATOM 2390 N N . ILE A 1 298 ? -48.343 -7.603 47.820 1.00 93.75 298 ILE A N 1
ATOM 2391 C CA . ILE A 1 298 ? -48.851 -8.898 48.300 1.00 93.75 298 ILE A CA 1
ATOM 2392 C C . ILE A 1 298 ? -48.964 -8.888 49.828 1.00 93.75 298 ILE A C 1
ATOM 2394 O O . ILE A 1 298 ? -49.993 -9.266 50.377 1.00 93.75 298 ILE A O 1
ATOM 2398 N N . VAL A 1 299 ? -47.916 -8.420 50.514 1.00 90.50 299 VAL A N 1
ATOM 2399 C CA . VAL A 1 299 ? -47.908 -8.318 51.980 1.00 90.50 299 VAL A CA 1
ATOM 2400 C C . VAL A 1 299 ? -48.990 -7.355 52.466 1.00 90.50 299 VAL A C 1
ATOM 2402 O O . VAL A 1 299 ? -49.700 -7.693 53.404 1.00 90.50 299 VAL A O 1
ATOM 2405 N N . GLN A 1 300 ? -49.161 -6.202 51.811 1.00 93.56 300 GLN A N 1
ATOM 2406 C CA . GLN A 1 300 ? -50.213 -5.245 52.155 1.00 93.56 300 GLN A CA 1
ATOM 2407 C C . GLN A 1 300 ? -51.602 -5.889 52.077 1.00 93.56 300 GLN A C 1
ATOM 2409 O O . GLN A 1 300 ? -52.354 -5.794 53.036 1.00 93.56 300 GLN A O 1
ATOM 2414 N N . ALA A 1 301 ? -51.903 -6.625 51.001 1.00 93.25 301 ALA A N 1
ATOM 2415 C CA . ALA A 1 301 ? -53.179 -7.329 50.871 1.00 93.25 301 ALA A CA 1
ATOM 2416 C C . ALA A 1 301 ? -53.404 -8.365 51.991 1.00 93.25 301 ALA A C 1
ATOM 2418 O O . ALA A 1 301 ? -54.515 -8.509 52.489 1.00 93.25 301 ALA A O 1
ATOM 2419 N N . SER A 1 302 ? -52.347 -9.061 52.420 1.00 93.00 302 SER A N 1
ATOM 2420 C CA . SER A 1 302 ? -52.415 -10.019 53.531 1.00 93.00 302 SER A CA 1
ATOM 2421 C C . SER A 1 302 ? -52.678 -9.333 54.881 1.00 93.00 302 SER A C 1
ATOM 2423 O O . SER A 1 302 ? -53.444 -9.848 55.694 1.00 93.00 302 SER A O 1
ATOM 2425 N N . ILE A 1 303 ? -52.103 -8.145 55.105 1.00 92.25 303 ILE A N 1
ATOM 2426 C CA . ILE A 1 303 ? -52.391 -7.313 56.286 1.00 92.25 303 ILE A CA 1
ATOM 2427 C C . ILE A 1 303 ? -53.841 -6.821 56.252 1.00 92.25 303 ILE A C 1
ATOM 2429 O O . ILE A 1 303 ? -54.552 -6.959 57.245 1.00 92.25 303 ILE A O 1
ATOM 2433 N N . ASP A 1 304 ? -54.294 -6.298 55.111 1.00 92.38 304 ASP A N 1
ATOM 2434 C CA . ASP A 1 304 ? -55.653 -5.767 54.941 1.00 92.38 304 ASP A CA 1
ATOM 2435 C C . ASP A 1 304 ? -56.718 -6.857 55.178 1.00 92.38 304 ASP A C 1
ATOM 2437 O O . ASP A 1 304 ? -57.773 -6.588 55.753 1.00 92.38 304 ASP A O 1
ATOM 2441 N N . ASN A 1 305 ? -56.409 -8.109 54.817 1.00 94.50 305 ASN A N 1
ATOM 2442 C CA . ASN A 1 305 ? -57.252 -9.285 55.061 1.00 94.50 305 ASN A CA 1
ATOM 2443 C C . ASN A 1 305 ? -57.068 -9.912 56.456 1.00 94.50 305 ASN A C 1
ATOM 2445 O O . ASN A 1 305 ? -57.675 -10.942 56.745 1.00 94.50 305 ASN A O 1
ATOM 2449 N N . SER A 1 306 ? -56.252 -9.313 57.331 1.00 92.50 306 SER A N 1
ATOM 2450 C CA . SER A 1 306 ? -55.928 -9.834 58.671 1.00 92.50 306 SER A CA 1
ATOM 2451 C C . SER A 1 306 ? -55.285 -11.234 58.681 1.00 92.50 306 SER A C 1
ATOM 2453 O O . SER A 1 306 ? -55.353 -11.946 59.681 1.00 92.50 306 SER A O 1
ATOM 2455 N N . GLU A 1 307 ? -54.647 -11.639 57.582 1.00 92.06 307 GLU A N 1
ATOM 2456 C CA . GLU A 1 307 ? -53.941 -12.922 57.447 1.00 92.06 307 GLU A CA 1
ATOM 2457 C C . GLU A 1 307 ? -52.506 -12.857 57.994 1.00 92.06 307 GLU A C 1
ATOM 2459 O O . GLU A 1 307 ? -51.955 -13.864 58.440 1.00 92.06 307 GLU A O 1
ATOM 2464 N N . TYR A 1 308 ? -51.895 -11.670 57.965 1.00 87.06 308 TYR A N 1
ATOM 2465 C CA . TYR A 1 308 ? -50.539 -11.422 58.443 1.00 87.06 308 TYR A CA 1
ATOM 2466 C C . TYR A 1 308 ? -50.490 -10.165 59.314 1.00 87.06 308 TYR A C 1
ATOM 2468 O O . TYR A 1 308 ? -51.016 -9.119 58.941 1.00 87.06 308 TYR A O 1
ATOM 2476 N N . PHE A 1 309 ? -49.801 -10.250 60.454 1.00 87.19 309 PHE A N 1
ATOM 2477 C CA . PHE A 1 309 ? -49.486 -9.104 61.304 1.00 87.19 309 PHE A CA 1
ATOM 2478 C C . PHE A 1 309 ? -47.969 -8.860 61.277 1.00 87.19 309 PHE A C 1
ATOM 2480 O O . PHE A 1 309 ? -47.214 -9.820 61.458 1.00 87.19 309 PHE A O 1
ATOM 2487 N N . PRO A 1 310 ? -47.496 -7.621 61.036 1.00 87.44 310 PRO A N 1
ATOM 2488 C CA . PRO A 1 310 ? -46.068 -7.328 61.020 1.00 87.44 310 PRO A CA 1
ATOM 2489 C C . PRO A 1 310 ? -45.394 -7.697 62.344 1.00 87.44 310 PRO A C 1
ATOM 2491 O O . PRO A 1 310 ? -45.812 -7.254 63.410 1.00 87.44 310 PRO A O 1
ATOM 2494 N N . ASP A 1 311 ? -44.316 -8.467 62.255 1.00 88.00 311 ASP A N 1
ATOM 2495 C CA . ASP A 1 311 ? -43.433 -8.793 63.374 1.00 88.00 311 ASP A CA 1
ATOM 2496 C C . ASP A 1 311 ? -41.984 -8.821 62.870 1.00 88.00 311 ASP A C 1
ATOM 2498 O O . ASP A 1 311 ? -41.715 -8.823 61.660 1.00 88.00 311 ASP A O 1
ATOM 2502 N N . PHE A 1 312 ? -41.028 -8.821 63.788 1.00 87.38 312 PHE A N 1
ATOM 2503 C CA . PHE A 1 312 ? -39.623 -8.926 63.452 1.00 87.38 312 PHE A CA 1
ATOM 2504 C C . PHE A 1 312 ? -39.325 -10.228 62.704 1.00 87.38 312 PHE A C 1
ATOM 2506 O O . PHE A 1 312 ? -39.757 -11.304 63.108 1.00 87.38 312 PHE A O 1
ATOM 2513 N N . ASN A 1 313 ? -38.485 -10.155 61.664 1.00 83.81 313 ASN A N 1
ATOM 2514 C CA . ASN A 1 313 ? -38.016 -11.361 60.981 1.00 83.81 313 ASN A CA 1
ATOM 2515 C C . ASN A 1 313 ? -37.306 -12.286 62.004 1.00 83.81 313 ASN A C 1
ATOM 2517 O O . ASN A 1 313 ? -36.312 -11.853 62.612 1.00 83.81 313 ASN A O 1
ATOM 2521 N N . PRO A 1 314 ? -37.767 -13.540 62.200 1.00 88.94 314 PRO A N 1
ATOM 2522 C CA . PRO A 1 314 ? -37.128 -14.494 63.106 1.00 88.94 314 PRO A CA 1
ATOM 2523 C C . PRO A 1 314 ? -35.641 -14.716 62.803 1.00 88.94 314 PRO A C 1
ATOM 2525 O O . PRO A 1 314 ? -34.849 -14.882 63.727 1.00 88.94 314 PRO A O 1
ATOM 2528 N N . GLU A 1 315 ? -35.232 -14.613 61.535 1.00 91.75 315 GLU A N 1
ATOM 2529 C CA . GLU A 1 315 ? -33.836 -14.775 61.095 1.00 91.75 315 GLU A CA 1
ATOM 2530 C C . GLU A 1 315 ? -32.893 -13.708 61.669 1.00 91.75 315 GLU A C 1
ATOM 2532 O O . GLU A 1 315 ? -31.689 -13.918 61.765 1.00 91.75 315 GLU A O 1
ATOM 2537 N N . THR A 1 316 ? -33.432 -12.561 62.087 1.00 91.19 316 THR A N 1
ATOM 2538 C CA . THR A 1 316 ? -32.643 -11.454 62.656 1.00 91.19 316 THR A CA 1
ATOM 2539 C C . THR A 1 316 ? -32.650 -11.447 64.187 1.00 91.19 316 THR A C 1
ATOM 2541 O O . THR A 1 316 ? -32.127 -10.517 64.797 1.00 91.19 316 THR A O 1
ATOM 2544 N N . LYS A 1 317 ? -33.218 -12.479 64.833 1.00 92.94 317 LYS A N 1
ATOM 2545 C CA . LYS A 1 317 ? -33.302 -12.584 66.299 1.00 92.94 317 LYS A CA 1
ATOM 2546 C C . LYS A 1 317 ? -31.925 -12.550 66.965 1.00 92.94 317 LYS A C 1
ATOM 2548 O O . LYS A 1 317 ? -31.733 -11.760 67.880 1.00 92.94 317 LYS A O 1
ATOM 2553 N N . ALA A 1 318 ? -30.966 -13.318 66.446 1.00 92.00 318 ALA A N 1
ATOM 2554 C CA . ALA A 1 318 ? -29.609 -13.370 66.992 1.00 92.00 318 ALA A CA 1
ATOM 2555 C C . ALA A 1 318 ? -28.915 -11.996 66.994 1.00 92.00 318 ALA A C 1
ATOM 2557 O O . ALA A 1 318 ? -28.230 -11.671 67.950 1.00 92.00 318 ALA A O 1
ATOM 2558 N N . LEU A 1 319 ? -29.146 -11.166 65.967 1.00 88.44 319 LEU A N 1
ATOM 2559 C CA . LEU A 1 319 ? -28.603 -9.803 65.901 1.00 88.44 319 LEU A CA 1
ATOM 2560 C C . LEU A 1 319 ? -29.258 -8.867 66.921 1.00 88.44 319 LEU A C 1
ATOM 2562 O O . LEU A 1 319 ? -28.587 -8.024 67.497 1.00 88.44 319 LEU A O 1
ATOM 2566 N N . ARG A 1 320 ? -30.572 -8.998 67.143 1.00 90.38 320 ARG A N 1
ATOM 2567 C CA . ARG A 1 320 ? -31.289 -8.174 68.130 1.00 90.38 320 ARG A CA 1
ATOM 2568 C C . ARG A 1 320 ? -30.934 -8.530 69.571 1.00 90.38 320 ARG A C 1
ATOM 2570 O O . ARG A 1 320 ? -31.033 -7.675 70.442 1.00 90.38 320 ARG A O 1
ATOM 2577 N N . GLU A 1 321 ? -30.590 -9.789 69.817 1.00 92.12 321 GLU A N 1
ATOM 2578 C CA . GLU A 1 321 ? -30.203 -10.289 71.140 1.00 92.12 321 GLU A CA 1
ATOM 2579 C C . GLU A 1 321 ? -28.699 -10.115 71.418 1.00 92.12 321 GLU A C 1
ATOM 2581 O O . GLU A 1 321 ? -28.262 -10.296 72.555 1.00 92.12 321 GLU A O 1
ATOM 2586 N N . ASP A 1 322 ? -27.910 -9.733 70.409 1.00 90.88 322 ASP A N 1
ATOM 2587 C CA . ASP A 1 322 ? -26.482 -9.470 70.552 1.00 90.88 322 ASP A CA 1
ATOM 2588 C C . ASP A 1 322 ? -26.222 -8.097 71.195 1.00 90.88 322 ASP A C 1
ATOM 2590 O O . ASP A 1 322 ? -26.249 -7.051 70.546 1.00 90.88 322 ASP A O 1
ATOM 2594 N N . LEU A 1 323 ? -25.927 -8.111 72.496 1.00 88.81 323 LEU A N 1
ATOM 2595 C CA . LEU A 1 323 ? -25.558 -6.921 73.272 1.00 88.81 323 LEU A CA 1
ATOM 2596 C C . LEU A 1 323 ? -24.095 -6.487 73.077 1.00 88.81 323 LEU A C 1
ATOM 2598 O O . LEU A 1 323 ? -23.688 -5.470 73.637 1.00 88.81 323 LEU A O 1
ATOM 2602 N N . SER A 1 324 ? -23.290 -7.256 72.337 1.00 90.88 324 SER A N 1
ATOM 2603 C CA . SER A 1 324 ? -21.886 -6.923 72.067 1.00 90.88 324 SER A CA 1
ATOM 2604 C C . SER A 1 324 ? -21.714 -5.986 70.871 1.00 90.88 324 SER A C 1
ATOM 2606 O O . SER A 1 324 ? -20.649 -5.383 70.710 1.00 90.88 324 SER A O 1
ATOM 2608 N N . TRP A 1 325 ? -22.756 -5.828 70.047 1.00 85.94 325 TRP A N 1
ATOM 2609 C CA . TRP A 1 325 ? -22.726 -4.929 68.903 1.00 85.94 325 TRP A CA 1
ATOM 2610 C C . TRP A 1 325 ? -22.573 -3.475 69.362 1.00 85.94 325 TRP A C 1
ATOM 2612 O O . TRP A 1 325 ? -23.378 -2.953 70.133 1.00 85.94 325 TRP A O 1
ATOM 2622 N N . THR A 1 326 ? -21.537 -2.802 68.862 1.00 84.06 326 THR A N 1
ATOM 2623 C CA . THR A 1 326 ? -21.305 -1.374 69.095 1.00 84.06 326 THR A CA 1
ATOM 2624 C C . THR A 1 326 ? -21.176 -0.641 67.764 1.00 84.06 326 THR A C 1
ATOM 2626 O O . THR A 1 326 ? -20.693 -1.190 66.771 1.00 84.06 326 THR A O 1
ATOM 2629 N N . GLY A 1 327 ? -21.654 0.604 67.729 1.00 83.56 327 GLY A N 1
ATOM 2630 C CA . GLY A 1 327 ? -21.468 1.492 66.584 1.00 83.56 327 GLY A CA 1
ATOM 2631 C C . GLY A 1 327 ? -20.022 1.983 66.464 1.00 83.56 327 GLY A C 1
ATOM 2632 O O . GLY A 1 327 ? -19.193 1.771 67.348 1.00 83.56 327 GLY A O 1
ATOM 2633 N N . ALA A 1 328 ? -19.722 2.680 65.368 1.00 85.50 328 ALA A N 1
ATOM 2634 C CA . ALA A 1 328 ? -18.429 3.334 65.192 1.00 85.50 328 ALA A CA 1
ATOM 2635 C C . ALA A 1 328 ? -18.186 4.425 66.256 1.00 85.50 328 ALA A C 1
ATOM 2637 O O . ALA A 1 328 ? -19.127 4.988 66.820 1.00 85.50 328 ALA A O 1
ATOM 2638 N N . VAL A 1 329 ? -16.911 4.746 66.502 1.00 87.62 329 VAL A N 1
ATOM 2639 C CA . VAL A 1 329 ? -16.514 5.852 67.387 1.00 87.62 329 VAL A CA 1
ATOM 2640 C C . VAL A 1 329 ? -17.103 7.162 66.859 1.00 87.62 329 VAL A C 1
ATOM 2642 O O . VAL A 1 329 ? -16.967 7.472 65.676 1.00 87.62 329 VAL A O 1
ATOM 2645 N N . ILE A 1 330 ? -17.756 7.925 67.738 1.00 84.00 330 ILE A N 1
ATOM 2646 C CA . ILE A 1 330 ? -18.387 9.198 67.382 1.00 84.00 330 ILE A CA 1
ATOM 2647 C C . ILE A 1 330 ? -17.287 10.233 67.081 1.00 84.00 330 ILE A C 1
ATOM 2649 O O . ILE A 1 330 ? -16.413 10.437 67.929 1.00 84.00 330 ILE A O 1
ATOM 2653 N N . PRO A 1 331 ? -17.316 10.893 65.910 1.00 81.62 331 PRO A N 1
ATOM 2654 C CA . PRO A 1 331 ? -16.406 11.989 65.581 1.00 81.62 331 PRO A CA 1
ATOM 2655 C C . PRO A 1 331 ? -16.426 13.125 66.619 1.00 81.62 331 PRO A C 1
ATOM 2657 O O . PRO A 1 331 ? -17.469 13.426 67.198 1.00 81.62 331 PRO A O 1
ATOM 2660 N N . ASN A 1 332 ? -15.274 13.769 66.853 1.00 80.56 332 ASN A N 1
ATOM 2661 C CA . ASN A 1 332 ? -15.108 14.778 67.913 1.00 80.56 332 ASN A CA 1
ATOM 2662 C C . ASN A 1 332 ? -16.075 15.970 67.799 1.00 80.56 332 ASN A C 1
ATOM 2664 O O . ASN A 1 332 ? -16.514 16.513 68.810 1.00 80.56 332 ASN A O 1
ATOM 2668 N N . ASP A 1 333 ? -16.399 16.372 66.575 1.00 72.44 333 ASP A N 1
ATOM 2669 C CA . ASP A 1 333 ? -17.338 17.443 66.232 1.00 72.44 333 ASP A CA 1
ATOM 2670 C C . ASP A 1 333 ? -18.797 17.094 66.565 1.00 72.44 333 ASP A C 1
ATOM 2672 O O . ASP A 1 333 ? -19.598 17.985 66.839 1.00 72.44 333 ASP A O 1
ATOM 2676 N N . LEU A 1 334 ? -19.129 15.802 66.622 1.00 77.44 334 LEU A N 1
ATOM 2677 C CA . LEU A 1 334 ? -20.456 15.292 66.969 1.00 77.44 334 LEU A CA 1
ATOM 2678 C C . LEU A 1 334 ? -20.586 14.873 68.443 1.00 77.44 334 LEU A C 1
ATOM 2680 O O . LEU A 1 334 ? -21.646 14.391 68.846 1.00 77.44 334 LEU A O 1
ATOM 2684 N N . LEU A 1 335 ? -19.545 15.060 69.265 1.00 83.88 335 LEU A N 1
ATOM 2685 C CA . LEU A 1 335 ? -19.590 14.733 70.697 1.00 83.88 335 LEU A CA 1
ATOM 2686 C C . LEU A 1 335 ? -20.451 15.717 71.505 1.00 83.88 335 LEU A C 1
ATOM 2688 O O . LEU A 1 335 ? -21.077 15.319 72.487 1.00 83.88 335 LEU A O 1
ATOM 2692 N N . ASP A 1 336 ? -20.502 16.993 71.109 1.00 82.62 336 ASP A N 1
ATOM 2693 C CA . ASP A 1 336 ? -21.296 18.025 71.787 1.00 82.62 336 ASP A CA 1
ATOM 2694 C C . ASP A 1 336 ? -22.566 18.360 70.993 1.00 82.62 336 ASP A C 1
ATOM 2696 O O . ASP A 1 336 ? -22.603 19.316 70.228 1.00 82.62 336 ASP A O 1
ATOM 2700 N N . ARG A 1 337 ? -23.638 17.588 71.203 1.00 86.19 337 ARG A N 1
ATOM 2701 C CA . ARG A 1 337 ? -24.964 17.807 70.580 1.00 86.19 337 ARG A CA 1
ATOM 2702 C C . ARG A 1 337 ? -25.980 18.474 71.511 1.00 86.19 337 ARG A C 1
ATOM 2704 O O . ARG A 1 337 ? -27.182 18.327 71.326 1.00 86.19 337 ARG A O 1
ATOM 2711 N N . ARG A 1 338 ? -25.531 19.202 72.544 1.00 87.25 338 ARG A N 1
ATOM 2712 C CA . ARG A 1 338 ? -26.438 19.806 73.548 1.00 87.25 338 ARG A CA 1
ATOM 2713 C C . ARG A 1 338 ? -27.433 20.803 72.953 1.00 87.25 338 ARG A C 1
ATOM 2715 O O . ARG A 1 338 ? -28.520 20.968 73.496 1.00 87.25 338 ARG A O 1
ATOM 2722 N N . VAL A 1 339 ? -27.044 21.484 71.875 1.00 87.44 339 VAL A N 1
ATOM 2723 C CA . VAL A 1 339 ? -27.914 22.383 71.111 1.00 87.44 339 VAL A CA 1
ATOM 2724 C C . VAL A 1 339 ? -27.749 22.054 69.637 1.00 87.44 339 VAL A C 1
ATOM 2726 O O . VAL A 1 339 ? -26.679 22.273 69.066 1.00 87.44 339 VAL A O 1
ATOM 2729 N N . GLU A 1 340 ? -28.820 21.545 69.043 1.00 86.56 340 GLU A N 1
ATOM 2730 C CA . GLU A 1 340 ? -28.894 21.166 67.640 1.00 86.56 340 GLU A CA 1
ATOM 2731 C C . GLU A 1 340 ? -30.020 21.926 66.955 1.00 86.56 340 GLU A C 1
ATOM 2733 O O . GLU A 1 340 ? -31.084 22.146 67.538 1.00 86.56 340 GLU A O 1
ATOM 2738 N N . ILE A 1 341 ? -29.771 22.333 65.716 1.00 87.31 341 ILE A N 1
ATOM 2739 C CA . ILE A 1 341 ? -30.788 22.902 64.843 1.00 87.31 341 ILE A CA 1
ATOM 2740 C C . ILE A 1 341 ? -31.004 21.964 63.659 1.00 87.31 341 ILE A C 1
ATOM 2742 O O . ILE A 1 341 ? -30.051 21.428 63.100 1.00 87.31 341 ILE A O 1
ATOM 2746 N N . THR A 1 342 ? -32.260 21.772 63.275 1.00 87.38 342 THR A N 1
ATOM 2747 C CA . THR A 1 342 ? -32.657 20.962 62.119 1.00 87.38 342 THR A CA 1
ATOM 2748 C C . THR A 1 342 ? -33.428 21.843 61.155 1.00 87.38 342 THR A C 1
ATOM 2750 O O . THR A 1 342 ? -34.198 22.709 61.580 1.00 87.38 342 THR A O 1
ATOM 2753 N N . GLY A 1 343 ? -33.220 21.653 59.859 1.00 89.00 343 GLY A N 1
ATOM 2754 C CA . GLY A 1 343 ? -33.963 22.398 58.857 1.00 89.00 343 GLY A CA 1
ATOM 2755 C C . GLY A 1 343 ? -33.538 22.083 57.430 1.00 89.00 343 GLY A C 1
ATOM 2756 O O . GLY A 1 343 ? -32.577 21.333 57.221 1.00 89.00 343 GLY A O 1
ATOM 2757 N N . PRO A 1 344 ? -34.235 22.691 56.456 1.00 91.25 344 PRO A N 1
ATOM 2758 C CA . PRO A 1 344 ? -34.015 22.412 55.053 1.00 91.25 344 PRO A CA 1
ATOM 2759 C C . PRO A 1 344 ? -32.650 22.904 54.594 1.00 91.25 344 PRO A C 1
ATOM 2761 O O . PRO A 1 344 ? -32.018 23.787 55.184 1.00 91.25 344 PRO A O 1
ATOM 2764 N N . THR A 1 345 ? -32.231 22.373 53.458 1.00 93.06 345 THR A N 1
ATOM 2765 C CA . THR A 1 345 ? -30.931 22.650 52.851 1.00 93.06 345 THR A CA 1
ATOM 2766 C C . THR A 1 345 ? -30.937 23.861 51.919 1.00 93.06 345 THR A C 1
ATOM 2768 O O . THR A 1 345 ? -30.078 23.977 51.043 1.00 93.06 345 THR A O 1
ATOM 2771 N N . ASP A 1 346 ? -31.886 24.784 52.089 1.00 91.81 346 ASP A N 1
ATOM 2772 C CA . ASP A 1 346 ? -31.907 26.053 51.365 1.00 91.81 346 ASP A CA 1
ATOM 2773 C C . ASP A 1 346 ? -30.696 26.907 51.742 1.00 91.81 346 ASP A C 1
ATOM 2775 O O . ASP A 1 346 ? -30.366 27.070 52.919 1.00 91.81 346 ASP A O 1
ATOM 2779 N N . ARG A 1 347 ? -30.066 27.542 50.753 1.00 92.81 347 ARG A N 1
ATOM 2780 C CA . ARG A 1 347 ? -28.775 28.231 50.918 1.00 92.81 347 ARG A CA 1
ATOM 2781 C C . ARG A 1 347 ? -28.750 29.231 52.077 1.00 92.81 347 ARG A C 1
ATOM 2783 O O . ARG A 1 347 ? -27.828 29.242 52.886 1.00 92.81 347 ARG A O 1
ATOM 2790 N N . LYS A 1 348 ? -29.802 30.045 52.204 1.00 92.81 348 LYS A N 1
ATOM 2791 C CA . LYS A 1 348 ? -29.961 31.007 53.307 1.00 92.81 348 LYS A CA 1
ATOM 2792 C C . LYS A 1 348 ? -30.143 30.315 54.664 1.00 92.81 348 LYS A C 1
ATOM 2794 O O . LYS A 1 348 ? -29.648 30.823 55.668 1.00 92.81 348 LYS A O 1
ATOM 2799 N N . MET A 1 349 ? -30.881 29.204 54.705 1.00 91.56 349 MET A N 1
ATOM 2800 C CA . MET A 1 349 ? -31.138 28.459 55.938 1.00 91.56 349 MET A CA 1
ATOM 2801 C C . MET A 1 349 ? -29.861 27.796 56.443 1.00 91.56 349 MET A C 1
ATOM 2803 O O . MET A 1 349 ? -29.539 27.962 57.614 1.00 91.56 349 MET A O 1
ATOM 2807 N N . VAL A 1 350 ? -29.088 27.168 55.551 1.00 93.44 350 VAL A N 1
ATOM 2808 C CA . VAL A 1 350 ? -27.773 26.590 55.868 1.00 93.44 350 VAL A CA 1
ATOM 2809 C C . VAL A 1 350 ? -26.861 27.642 56.509 1.00 93.44 350 VAL A C 1
ATOM 2811 O O . VAL A 1 350 ? -26.341 27.419 57.599 1.00 93.44 350 VAL A O 1
ATOM 2814 N N . ILE A 1 351 ? -26.742 28.835 55.909 1.00 93.44 351 ILE A N 1
ATOM 2815 C CA . ILE A 1 351 ? -25.922 29.925 56.471 1.00 93.44 351 ILE A CA 1
ATOM 2816 C C . ILE A 1 351 ? -26.415 30.342 57.865 1.00 93.44 351 ILE A C 1
ATOM 2818 O O . ILE A 1 351 ? -25.619 30.491 58.791 1.00 93.44 351 ILE A O 1
ATOM 2822 N N . ASN A 1 352 ? -27.725 30.536 58.040 1.00 92.44 352 ASN A N 1
ATOM 2823 C CA . ASN A 1 352 ? -28.279 30.964 59.327 1.00 92.44 352 ASN A CA 1
ATOM 2824 C C . ASN A 1 352 ? -28.133 29.890 60.410 1.00 92.44 352 ASN A C 1
ATOM 2826 O O . ASN A 1 352 ? -27.845 30.227 61.556 1.00 92.44 352 ASN A O 1
ATOM 2830 N N . ALA A 1 353 ? -28.323 28.620 60.055 1.00 90.38 353 ALA A N 1
ATOM 2831 C CA . ALA A 1 353 ? -28.191 27.492 60.963 1.00 90.38 353 ALA A CA 1
ATOM 2832 C C . ALA A 1 353 ? -26.750 27.361 61.467 1.00 90.38 353 ALA A C 1
ATOM 2834 O O . ALA A 1 353 ? -26.532 27.313 62.679 1.00 90.38 353 ALA A O 1
ATOM 2835 N N . LEU A 1 354 ? -25.767 27.418 60.563 1.00 89.94 354 LEU A N 1
ATOM 2836 C CA . LEU A 1 354 ? -24.345 27.346 60.915 1.00 89.94 354 LEU A CA 1
ATOM 2837 C C . LEU A 1 354 ? -23.881 28.570 61.729 1.00 89.94 354 LEU A C 1
ATOM 2839 O O . LEU A 1 354 ? -23.045 28.437 62.621 1.00 89.94 354 LEU A O 1
ATOM 2843 N N . ASN A 1 355 ? -24.475 29.746 61.496 1.00 91.75 355 ASN A N 1
ATOM 2844 C CA . ASN A 1 355 ? -24.196 30.975 62.251 1.00 91.75 355 ASN A CA 1
ATOM 2845 C C . ASN A 1 355 ? -25.020 31.133 63.547 1.00 91.75 355 ASN A C 1
ATOM 2847 O O . ASN A 1 355 ? -24.827 32.113 64.268 1.00 91.75 355 ASN A O 1
ATOM 2851 N N . SER A 1 356 ? -25.942 30.214 63.857 1.00 89.88 356 SER A N 1
ATOM 2852 C CA . SER A 1 356 ? -26.892 30.359 64.976 1.00 89.88 356 SER A CA 1
ATOM 2853 C C . SER A 1 356 ? -26.256 30.246 66.367 1.00 89.88 356 SER A C 1
ATOM 2855 O O . SER A 1 356 ? -26.870 30.631 67.361 1.00 89.88 356 SER A O 1
ATOM 2857 N N . GLY A 1 357 ? -25.039 29.699 66.445 1.00 85.81 357 GLY A N 1
ATOM 2858 C CA . GLY A 1 357 ? -24.387 29.325 67.701 1.00 85.81 357 GLY A CA 1
ATOM 2859 C C . GLY A 1 357 ? -24.774 27.932 68.217 1.00 85.81 357 GLY A C 1
ATOM 2860 O O . GLY A 1 357 ? -24.244 27.514 69.250 1.00 85.81 357 GLY A O 1
ATOM 2861 N N . ALA A 1 358 ? -25.651 27.201 67.513 1.00 87.06 358 ALA A N 1
ATOM 2862 C CA . ALA A 1 358 ? -25.867 25.773 67.746 1.00 87.06 358 ALA A CA 1
ATOM 2863 C C . ALA A 1 358 ? -24.560 24.986 67.552 1.00 87.06 358 ALA A C 1
ATOM 2865 O O . ALA A 1 358 ? -23.667 25.408 66.817 1.00 87.06 358 ALA A O 1
ATOM 2866 N N . LYS A 1 359 ? -24.435 23.844 68.230 1.00 83.94 359 LYS A N 1
ATOM 2867 C CA . LYS A 1 359 ? -23.246 22.989 68.127 1.00 83.94 359 LYS A CA 1
ATOM 2868 C C . LYS A 1 359 ? -23.285 22.091 66.899 1.00 83.94 359 LYS A C 1
ATOM 2870 O O . LYS A 1 359 ? -22.241 21.845 66.308 1.00 83.94 359 LYS A O 1
ATOM 2875 N N . VAL A 1 360 ? -24.485 21.668 66.499 1.00 85.44 360 VAL A N 1
ATOM 2876 C CA . VAL A 1 360 ? -24.718 20.830 65.320 1.00 85.44 360 VAL A CA 1
ATOM 2877 C C . VAL A 1 360 ? -25.879 21.385 64.500 1.00 85.44 360 VAL A C 1
ATOM 2879 O O . VAL A 1 360 ? -26.885 21.839 65.048 1.00 85.44 360 VAL A O 1
ATOM 2882 N N . PHE A 1 361 ? -25.727 21.339 63.178 1.00 88.12 361 PHE A N 1
ATOM 2883 C CA . PHE A 1 361 ? -26.812 21.530 62.223 1.00 88.12 361 PHE A CA 1
ATOM 2884 C C . PHE A 1 361 ? -27.095 20.197 61.530 1.00 88.12 361 PHE A C 1
ATOM 2886 O O . PHE A 1 361 ? -26.234 19.666 60.830 1.00 88.12 361 PHE A O 1
ATOM 2893 N N . MET A 1 362 ? -28.299 19.663 61.723 1.00 89.19 362 MET A N 1
ATOM 2894 C CA . MET A 1 362 ? -28.786 18.512 60.975 1.00 89.19 362 MET A CA 1
ATOM 2895 C C . MET A 1 362 ? -29.465 19.007 59.699 1.00 89.19 362 MET A C 1
ATOM 2897 O O . MET A 1 362 ? -30.611 19.462 59.719 1.00 89.19 362 MET A O 1
ATOM 2901 N N . ALA A 1 363 ? -28.715 18.948 58.601 1.00 91.56 363 ALA A N 1
ATOM 2902 C CA . ALA A 1 363 ? -29.209 19.240 57.266 1.00 91.56 363 ALA A CA 1
ATOM 2903 C C . ALA A 1 363 ? -30.171 18.134 56.824 1.00 91.56 363 ALA A C 1
ATOM 2905 O O . ALA A 1 363 ? -29.756 17.003 56.567 1.00 91.56 363 ALA A O 1
ATOM 2906 N N . ASP A 1 364 ? -31.455 18.462 56.769 1.00 89.12 364 ASP A N 1
ATOM 2907 C CA . ASP A 1 364 ? -32.513 17.485 56.562 1.00 89.12 364 ASP A CA 1
ATOM 2908 C C . ASP A 1 364 ? -32.965 17.465 55.092 1.00 89.12 364 ASP A C 1
ATOM 2910 O O . ASP A 1 364 ? -33.406 18.473 54.534 1.00 89.12 364 ASP A O 1
ATOM 2914 N N . PHE A 1 365 ? -32.814 16.299 54.460 1.00 91.31 365 PHE A N 1
ATOM 2915 C CA . PHE A 1 365 ? -33.207 16.029 53.073 1.00 91.31 365 PHE A CA 1
ATOM 2916 C C . PHE A 1 365 ? -34.535 15.271 52.961 1.00 91.31 365 PHE A C 1
ATOM 2918 O O . PHE A 1 365 ? -34.924 14.919 51.843 1.00 91.31 365 PHE A O 1
ATOM 2925 N N . GLU A 1 366 ? -35.211 15.027 54.083 1.00 84.19 366 GLU A N 1
ATOM 2926 C CA . GLU A 1 366 ? -36.412 14.203 54.166 1.00 84.19 366 GLU A CA 1
ATOM 2927 C C . GLU A 1 366 ? -37.629 15.033 54.598 1.00 84.19 366 GLU A C 1
ATOM 2929 O O . GLU A 1 366 ? -38.450 15.390 53.754 1.00 84.19 366 GLU A O 1
ATOM 2934 N N . ASP A 1 367 ? -37.752 15.373 55.884 1.00 83.69 367 ASP A N 1
ATOM 2935 C CA . ASP A 1 367 ? -39.016 15.867 56.457 1.00 83.69 367 ASP A CA 1
ATOM 2936 C C . ASP A 1 367 ? -39.256 17.357 56.181 1.00 83.69 367 ASP A C 1
ATOM 2938 O O . ASP A 1 367 ? -40.366 17.784 55.852 1.00 83.69 367 ASP A O 1
ATOM 2942 N N . SER A 1 368 ? -38.210 18.170 56.301 1.00 84.88 368 SER A N 1
ATOM 2943 C CA . SER A 1 368 ? -38.262 19.615 56.062 1.00 84.88 368 SER A CA 1
ATOM 2944 C C . SER A 1 368 ? -37.915 20.010 54.625 1.00 84.88 368 SER A C 1
ATOM 2946 O O . SER A 1 368 ? -38.044 21.186 54.277 1.00 84.88 368 SER A O 1
ATOM 2948 N N . ASN A 1 369 ? -37.544 19.052 53.767 1.00 85.44 369 ASN A N 1
ATOM 2949 C CA . ASN A 1 369 ? -37.182 19.292 52.373 1.00 85.44 369 ASN A CA 1
ATOM 2950 C C . ASN A 1 369 ? -37.999 18.421 51.411 1.00 85.44 369 ASN A C 1
ATOM 2952 O O . ASN A 1 369 ? -37.921 17.199 51.431 1.00 85.44 369 ASN A O 1
ATOM 2956 N N . THR A 1 370 ? -38.739 19.042 50.488 1.00 87.62 370 THR A N 1
ATOM 2957 C CA . THR A 1 370 ? -39.453 18.278 49.451 1.00 87.62 370 THR A CA 1
ATOM 2958 C C . THR A 1 370 ? -38.449 17.468 48.615 1.00 87.62 370 THR A C 1
ATOM 2960 O O . THR A 1 370 ? -37.504 18.062 48.089 1.00 87.62 370 THR A O 1
ATOM 2963 N N . PRO A 1 371 ? -38.646 16.150 48.403 1.00 87.56 371 PRO A N 1
ATOM 2964 C CA . PRO A 1 371 ? -37.685 15.287 47.708 1.00 87.56 371 PRO A CA 1
ATOM 2965 C C . PRO A 1 371 ? -37.742 15.443 46.177 1.00 87.56 371 PRO A C 1
ATOM 2967 O O . PRO A 1 371 ? -37.726 14.469 45.425 1.00 87.56 371 PRO A O 1
ATOM 2970 N N . SER A 1 372 ? -37.841 16.683 45.690 1.00 89.44 372 SER A N 1
ATOM 2971 C CA . SER A 1 372 ? -37.723 16.995 44.268 1.00 89.44 372 SER A CA 1
ATOM 2972 C C . SER A 1 372 ? -36.258 16.897 43.837 1.00 89.44 372 SER A C 1
ATOM 2974 O O . SER A 1 372 ? -35.358 17.218 44.613 1.00 89.44 372 SER A O 1
ATOM 2976 N N . TRP A 1 373 ? -36.007 16.507 42.582 1.00 87.00 373 TRP A N 1
ATOM 2977 C CA . TRP A 1 373 ? -34.643 16.422 42.043 1.00 87.00 373 TRP A CA 1
ATOM 2978 C C . TRP A 1 373 ? -33.837 17.703 42.293 1.00 87.00 373 TRP A C 1
ATOM 2980 O O . TRP A 1 373 ? -32.693 17.657 42.740 1.00 87.00 373 TRP A O 1
ATOM 2990 N N . ARG A 1 374 ? -34.466 18.861 42.063 1.00 89.75 374 ARG A N 1
ATOM 2991 C CA . ARG A 1 374 ? -33.808 20.156 42.208 1.00 89.75 374 ARG A CA 1
ATOM 2992 C C . ARG A 1 374 ? -33.469 20.477 43.660 1.00 89.75 374 ARG A C 1
ATOM 2994 O O . ARG A 1 374 ? -32.350 20.901 43.916 1.00 89.75 374 ARG A O 1
ATOM 3001 N N . ASN A 1 375 ? -34.388 20.233 44.592 1.00 89.69 375 ASN A N 1
ATOM 3002 C CA . ASN A 1 375 ? -34.150 20.475 46.016 1.00 89.69 375 ASN A CA 1
ATOM 3003 C C . ASN A 1 375 ? -33.021 19.597 46.561 1.00 89.69 375 ASN A C 1
ATOM 3005 O O . ASN A 1 375 ? -32.208 20.057 47.360 1.00 89.69 375 ASN A O 1
ATOM 3009 N N . GLN A 1 376 ? -32.966 18.338 46.124 1.00 91.12 376 GLN A N 1
ATOM 3010 C CA . GLN A 1 376 ? -31.916 17.408 46.528 1.00 91.12 376 GLN A CA 1
ATOM 3011 C C . GLN A 1 376 ? -30.557 17.861 45.984 1.00 91.12 376 GLN A C 1
ATOM 3013 O O . GLN A 1 376 ? -29.590 17.949 46.737 1.00 91.12 376 GLN A O 1
ATOM 3018 N N . LEU A 1 377 ? -30.487 18.239 44.705 1.00 91.00 377 LEU A N 1
ATOM 3019 C CA . LEU A 1 377 ? -29.235 18.672 44.088 1.00 91.00 377 LEU A CA 1
ATOM 3020 C C . LEU A 1 377 ? -28.746 20.028 44.627 1.00 91.00 377 LEU A C 1
ATOM 3022 O O . LEU A 1 377 ? -27.583 20.151 45.004 1.00 91.00 377 LEU A O 1
ATOM 3026 N N . GLU A 1 378 ? -29.631 21.023 44.759 1.00 91.19 378 GLU A N 1
ATOM 3027 C CA . GLU A 1 378 ? -29.294 22.322 45.370 1.00 91.19 378 GLU A CA 1
ATOM 3028 C C . GLU A 1 378 ? -28.889 22.171 46.835 1.00 91.19 378 GLU A C 1
ATOM 3030 O O . GLU A 1 378 ? -27.958 22.839 47.279 1.00 91.19 378 GLU A O 1
ATOM 3035 N N . GLY A 1 379 ? -29.538 21.274 47.580 1.00 92.69 379 GLY A N 1
ATOM 3036 C CA . GLY A 1 379 ? -29.147 20.966 48.948 1.00 92.69 379 GLY A CA 1
ATOM 3037 C C . GLY A 1 379 ? -27.719 20.435 49.038 1.00 92.69 379 GLY A C 1
ATOM 3038 O O . GLY A 1 379 ? -26.931 20.943 49.835 1.00 92.69 379 GLY A O 1
ATOM 3039 N N . GLN A 1 380 ? -27.353 19.482 48.174 1.00 93.25 380 GLN A N 1
ATOM 3040 C CA . GLN A 1 380 ? -25.986 18.953 48.102 1.00 93.25 380 GLN A CA 1
ATOM 3041 C C . GLN A 1 380 ? -24.974 20.039 47.714 1.00 93.25 380 GLN A C 1
ATOM 3043 O O . GLN A 1 380 ? -23.920 20.136 48.338 1.00 93.25 380 GLN A O 1
ATOM 3048 N N . MET A 1 381 ? -25.306 20.911 46.756 1.00 91.88 381 MET A N 1
ATOM 3049 C CA . MET A 1 381 ? -24.461 22.057 46.386 1.00 91.88 381 MET A CA 1
ATOM 3050 C C . MET A 1 381 ? -24.261 23.035 47.551 1.00 91.88 381 MET A C 1
ATOM 3052 O O . MET A 1 381 ? -23.149 23.496 47.796 1.00 91.88 381 MET A O 1
ATOM 3056 N N . ASN A 1 382 ? -25.323 23.345 48.297 1.00 93.31 382 ASN A N 1
ATOM 3057 C CA . ASN A 1 382 ? -25.241 24.261 49.432 1.00 93.31 382 ASN A CA 1
ATOM 3058 C C . ASN A 1 382 ? -24.366 23.684 50.549 1.00 93.31 382 ASN A C 1
ATOM 3060 O O . ASN A 1 382 ? -23.549 24.409 51.109 1.00 93.31 382 ASN A O 1
ATOM 3064 N N . LEU A 1 383 ? -24.483 22.388 50.845 1.00 92.19 383 LEU A N 1
ATOM 3065 C CA . LEU A 1 383 ? -23.601 21.736 51.815 1.00 92.19 383 LEU A CA 1
ATOM 3066 C C . LEU A 1 383 ? -22.159 21.632 51.306 1.00 92.19 383 LEU A C 1
ATOM 3068 O O . LEU A 1 383 ? -21.233 21.868 52.079 1.00 92.19 383 LEU A O 1
ATOM 3072 N N . TYR A 1 384 ? -21.959 21.349 50.016 1.00 91.19 384 TYR A N 1
ATOM 3073 C CA . TYR A 1 384 ? -20.638 21.309 49.383 1.00 91.19 384 TYR A CA 1
ATOM 3074 C C . TYR A 1 384 ? -19.879 22.630 49.555 1.00 91.19 384 TYR A C 1
ATOM 3076 O O . TYR A 1 384 ? -18.704 22.610 49.934 1.00 91.19 384 TYR A O 1
ATOM 3084 N N . ASP A 1 385 ? -20.552 23.756 49.304 1.00 90.94 385 ASP A N 1
ATOM 3085 C CA . ASP A 1 385 ? -19.982 25.093 49.478 1.00 90.94 385 ASP A CA 1
ATOM 3086 C C . ASP A 1 385 ? -19.812 25.438 50.968 1.00 90.94 385 ASP A C 1
ATOM 3088 O O . ASP A 1 385 ? -18.815 26.045 51.352 1.00 90.94 385 ASP A O 1
ATOM 3092 N N . ALA A 1 386 ? -20.763 25.047 51.827 1.00 89.94 386 ALA A N 1
ATOM 3093 C CA . ALA A 1 386 ? -20.713 25.348 53.258 1.00 89.94 386 ALA A CA 1
ATOM 3094 C C . ALA A 1 386 ? -19.532 24.671 53.957 1.00 89.94 386 ALA A C 1
ATOM 3096 O O . ALA A 1 386 ? -18.819 25.329 54.708 1.00 89.94 386 ALA A O 1
ATOM 3097 N N . VAL A 1 387 ? -19.283 23.393 53.659 1.00 85.69 387 VAL A N 1
ATOM 3098 C CA . VAL A 1 387 ? -18.155 22.630 54.223 1.00 85.69 387 VAL A CA 1
ATOM 3099 C C . VAL A 1 387 ? -16.802 23.234 53.827 1.00 85.69 387 VAL A C 1
ATOM 3101 O O . VAL A 1 387 ? -15.846 23.119 54.585 1.00 85.69 387 VAL A O 1
ATOM 3104 N N . ARG A 1 388 ? -16.719 23.902 52.669 1.00 86.25 388 ARG A N 1
ATOM 3105 C CA . ARG A 1 388 ? -15.496 24.556 52.166 1.00 86.25 388 ARG A CA 1
ATOM 3106 C C . ARG A 1 388 ? -15.367 26.025 52.570 1.00 86.25 388 ARG A C 1
ATOM 3108 O O . ARG A 1 388 ? -14.356 26.647 52.276 1.00 86.25 388 ARG A O 1
ATOM 3115 N N . GLY A 1 389 ? -16.372 26.585 53.246 1.00 86.88 389 GLY A N 1
ATOM 3116 C CA . GLY A 1 389 ? -16.398 28.002 53.614 1.00 86.88 389 GLY A CA 1
ATOM 3117 C C . GLY A 1 389 ? -16.758 28.958 52.468 1.00 86.88 389 GLY A C 1
ATOM 3118 O O . GLY A 1 389 ? -16.697 30.171 52.657 1.00 86.88 389 GLY A O 1
ATOM 3119 N N . ASP A 1 390 ? -17.183 28.442 51.312 1.00 89.19 390 ASP A N 1
ATOM 3120 C CA . ASP A 1 390 ? -17.438 29.215 50.086 1.00 89.19 390 ASP A CA 1
ATOM 3121 C C . ASP A 1 390 ? -18.915 29.634 49.926 1.00 89.19 390 ASP A C 1
ATOM 3123 O O . ASP A 1 390 ? -19.300 30.313 48.965 1.00 89.19 390 ASP A O 1
ATOM 3127 N N . ILE A 1 391 ? -19.787 29.236 50.859 1.00 93.31 391 ILE A N 1
ATOM 3128 C CA . ILE A 1 391 ? -21.220 29.534 50.782 1.00 93.31 391 ILE A CA 1
ATOM 3129 C C . ILE A 1 391 ? -21.513 31.018 51.061 1.00 93.31 391 ILE A C 1
ATOM 3131 O O . ILE A 1 391 ? -21.185 31.585 52.105 1.00 93.31 391 ILE A O 1
ATOM 3135 N N . SER A 1 392 ? -22.226 31.645 50.129 1.00 92.81 392 SER A N 1
ATOM 3136 C CA . SER A 1 392 ? -22.762 33.000 50.262 1.00 92.81 392 SER A CA 1
ATOM 3137 C C . SER A 1 392 ? -24.137 33.109 49.608 1.00 92.81 392 SER A C 1
ATOM 3139 O O . SER A 1 392 ? -24.488 32.329 48.716 1.00 92.81 392 SER A O 1
ATOM 3141 N N . TYR A 1 393 ? -24.950 34.053 50.074 1.00 93.12 393 TYR A N 1
ATOM 3142 C CA . TYR A 1 393 ? -26.286 34.302 49.544 1.00 93.12 393 TYR A CA 1
ATOM 3143 C C . TYR A 1 393 ? -26.643 35.786 49.616 1.00 93.12 393 TYR A C 1
ATOM 3145 O O . TYR A 1 393 ? -26.597 36.389 50.686 1.00 93.12 393 TYR A O 1
ATOM 3153 N N . THR A 1 394 ? -27.098 36.351 48.499 1.00 92.38 394 THR A N 1
ATOM 3154 C CA . THR A 1 394 ? -27.633 37.716 48.444 1.00 92.38 394 THR A CA 1
ATOM 3155 C C . THR A 1 394 ? -29.131 37.657 48.208 1.00 92.38 394 THR A C 1
ATOM 3157 O O . THR A 1 394 ? -29.601 37.122 47.205 1.00 92.38 394 THR A O 1
ATOM 3160 N N . HIS A 1 395 ? -29.909 38.221 49.131 1.00 89.88 395 HIS A N 1
ATOM 3161 C CA . HIS A 1 395 ? -31.359 38.197 49.021 1.00 89.88 395 HIS A CA 1
ATOM 3162 C C . HIS A 1 395 ? -31.819 38.993 47.785 1.00 89.88 395 HIS A C 1
ATOM 3164 O O . HIS A 1 395 ? -31.511 40.184 47.682 1.00 89.88 395 HIS A O 1
ATOM 3170 N N . PRO A 1 396 ? -32.619 38.404 46.876 1.00 84.25 396 PRO A N 1
ATOM 3171 C CA . PRO A 1 396 ? -32.915 39.006 45.574 1.00 84.25 396 PRO A CA 1
ATOM 3172 C C . PRO A 1 396 ? -33.615 40.367 45.691 1.00 84.25 396 PRO A C 1
ATOM 3174 O O . PRO A 1 396 ? -33.266 41.301 44.964 1.00 84.25 396 PRO A O 1
ATOM 3177 N N . THR A 1 397 ? -34.545 40.496 46.646 1.00 87.56 397 THR A N 1
ATOM 3178 C CA . THR A 1 397 ? -35.322 41.724 46.894 1.00 87.56 397 THR A CA 1
ATOM 3179 C C . THR A 1 397 ? -34.627 42.726 47.819 1.00 87.56 397 THR A C 1
ATOM 3181 O O . THR A 1 397 ? -34.484 43.886 47.459 1.00 87.56 397 THR A O 1
ATOM 3184 N N . THR A 1 398 ? -34.190 42.305 49.013 1.00 89.38 398 THR A N 1
ATOM 3185 C CA . THR A 1 398 ? -33.643 43.222 50.031 1.00 89.38 398 THR A CA 1
ATOM 3186 C C . THR A 1 398 ? -32.165 43.549 49.833 1.00 89.38 398 THR A C 1
ATOM 3188 O O . THR A 1 398 ? -31.640 44.390 50.555 1.00 89.38 398 THR A O 1
ATOM 3191 N N . LYS A 1 399 ? -31.484 42.866 48.899 1.00 91.19 399 LYS A N 1
ATOM 3192 C CA . LYS A 1 399 ? -30.037 42.969 48.633 1.00 91.19 399 LYS A CA 1
ATOM 3193 C C . LYS A 1 399 ? -29.142 42.695 49.846 1.00 91.19 399 LYS A C 1
ATOM 3195 O O . LYS A 1 399 ? -27.947 42.950 49.793 1.00 91.19 399 LYS A O 1
ATOM 3200 N N . LYS A 1 400 ? -29.699 42.148 50.932 1.00 89.56 400 LYS A N 1
ATOM 3201 C CA . LYS A 1 400 ? -28.934 41.758 52.115 1.00 89.56 400 LYS A CA 1
ATOM 3202 C C . LYS A 1 400 ? -28.066 40.545 51.795 1.00 89.56 400 LYS A C 1
ATOM 3204 O O . LYS A 1 400 ? -28.582 39.545 51.293 1.00 89.56 400 LYS A O 1
ATOM 3209 N N . GLU A 1 401 ? -26.789 40.642 52.128 1.00 90.62 401 GLU A N 1
ATOM 3210 C CA . GLU A 1 401 ? -25.802 39.580 51.959 1.00 90.62 401 GLU A CA 1
ATOM 3211 C C . GLU A 1 401 ? -25.700 38.718 53.221 1.00 90.62 401 GLU A C 1
ATOM 3213 O O . GLU A 1 401 ? -25.874 39.193 54.348 1.00 90.62 401 GLU A O 1
ATOM 3218 N N . TYR A 1 402 ? -25.455 37.431 53.010 1.00 90.44 402 TYR A N 1
ATOM 3219 C CA . TYR A 1 402 ? -25.310 36.405 54.030 1.00 90.44 402 TYR A CA 1
ATOM 3220 C C . TYR A 1 402 ? -24.079 35.558 53.683 1.00 90.44 402 TYR A C 1
ATOM 3222 O O . TYR A 1 402 ? -23.953 35.094 52.550 1.00 90.44 402 TYR A O 1
ATOM 3230 N N . SER A 1 403 ? -23.201 35.333 54.657 1.00 90.81 403 SER A N 1
ATOM 3231 C CA . SER A 1 403 ? -22.010 34.479 54.559 1.00 90.81 403 SER A CA 1
ATOM 3232 C C . SER A 1 403 ? -21.729 33.824 55.915 1.00 90.81 403 SER A C 1
ATOM 3234 O O . SER A 1 403 ? -22.323 34.210 56.928 1.00 90.81 403 SER A O 1
ATOM 3236 N N . LEU A 1 404 ? -20.837 32.834 55.957 1.00 89.75 404 LEU A N 1
ATOM 3237 C CA . LEU A 1 404 ? -20.432 32.209 57.219 1.00 89.75 404 LEU A CA 1
ATOM 3238 C C . LEU A 1 404 ? -19.560 33.147 58.065 1.00 89.75 404 LEU A C 1
ATOM 3240 O O . LEU A 1 404 ? -18.732 33.900 57.547 1.00 89.75 404 LEU A O 1
ATOM 3244 N N . ASN A 1 405 ? -19.766 33.110 59.381 1.00 85.62 405 ASN A N 1
ATOM 3245 C CA . ASN A 1 405 ? -18.922 33.804 60.349 1.00 85.62 405 ASN A CA 1
ATOM 3246 C C . ASN A 1 405 ? -17.594 33.057 60.531 1.00 85.62 405 ASN A C 1
ATOM 3248 O O . ASN A 1 405 ? -17.538 31.843 60.373 1.00 85.62 405 ASN A O 1
ATOM 3252 N N . LYS A 1 406 ? -16.538 33.756 60.978 1.00 74.38 406 LYS A N 1
ATOM 3253 C CA . LYS A 1 406 ? -15.243 33.116 61.299 1.00 74.38 406 LYS A CA 1
ATOM 3254 C C . LYS A 1 406 ? -15.354 31.977 62.314 1.00 74.38 406 LYS A C 1
ATOM 3256 O O . LYS A 1 406 ? -14.569 31.059 62.236 1.00 74.38 406 LYS A O 1
ATOM 3261 N N . ASN A 1 407 ? -16.319 32.056 63.233 1.00 70.69 407 ASN A N 1
ATOM 3262 C CA . ASN A 1 407 ? -16.658 30.980 64.156 1.00 70.69 407 ASN A CA 1
ATOM 3263 C C . ASN A 1 407 ? -18.099 30.550 63.852 1.00 70.69 407 ASN A C 1
ATOM 3265 O O . ASN A 1 407 ? -19.040 31.269 64.202 1.00 70.69 407 ASN A O 1
ATOM 3269 N N . HIS A 1 408 ? -18.266 29.413 63.186 1.00 75.56 408 HIS A N 1
ATOM 3270 C CA . HIS A 1 408 ? -19.559 28.817 62.843 1.00 75.56 408 HIS A CA 1
ATOM 3271 C C . HIS A 1 408 ? -19.553 27.324 63.207 1.00 75.56 408 HIS A C 1
ATOM 3273 O O . HIS A 1 408 ? -18.497 26.731 63.435 1.00 75.56 408 HIS A O 1
ATOM 3279 N N . ALA A 1 409 ? -20.729 26.705 63.313 1.00 64.31 409 ALA A N 1
ATOM 3280 C CA . ALA A 1 409 ? -20.804 25.255 63.485 1.00 64.31 409 ALA A CA 1
ATOM 3281 C C . ALA A 1 409 ? -20.174 24.567 62.257 1.00 64.31 409 ALA A C 1
ATOM 3283 O O . ALA A 1 409 ? -20.503 24.939 61.138 1.00 64.31 409 ALA A O 1
ATOM 3284 N N . GLY A 1 410 ? -19.267 23.600 62.443 1.00 60.62 410 GLY A N 1
ATOM 3285 C CA . GLY A 1 410 ? -18.603 22.884 61.336 1.00 60.62 410 GLY A CA 1
ATOM 3286 C C . GLY A 1 410 ? -17.209 23.386 60.926 1.00 60.62 410 GLY A C 1
ATOM 3287 O O . GLY A 1 410 ? -16.570 22.741 60.100 1.00 60.62 410 GLY A O 1
ATOM 3288 N N . ASP A 1 411 ? -16.681 24.445 61.550 1.00 53.59 411 ASP A N 1
ATOM 3289 C CA . ASP A 1 411 ? -15.361 25.046 61.247 1.00 53.59 411 ASP A CA 1
ATOM 3290 C C . ASP A 1 411 ? -14.156 24.076 61.410 1.00 53.59 411 ASP A C 1
ATOM 3292 O O . ASP A 1 411 ? -13.041 24.341 60.970 1.00 53.59 411 ASP A O 1
ATOM 3296 N N . CYS A 1 412 ? -14.370 22.892 61.998 1.00 48.19 412 CYS A N 1
ATOM 3297 C CA . CYS A 1 412 ? -13.364 21.830 62.099 1.00 48.19 412 CYS A CA 1
ATOM 3298 C C . CYS A 1 412 ? -13.273 20.903 60.869 1.00 48.19 412 CYS A C 1
ATOM 3300 O O . CYS A 1 412 ? -12.320 20.130 60.796 1.00 48.19 412 CYS A O 1
ATOM 3302 N N . PHE A 1 413 ? -14.200 20.952 59.899 1.00 45.91 413 PHE A N 1
ATOM 3303 C CA . PHE A 1 413 ? -14.120 20.110 58.688 1.00 45.91 413 PHE A CA 1
ATOM 3304 C C . PHE A 1 413 ? -12.924 20.467 57.789 1.00 45.91 413 PHE A C 1
ATOM 3306 O O . PHE A 1 413 ? -12.375 19.595 57.113 1.00 45.91 413 PHE A O 1
ATOM 3313 N N . ASN A 1 414 ? -12.470 21.723 57.831 1.00 42.94 414 ASN A N 1
ATOM 3314 C CA . ASN A 1 414 ? -11.354 22.214 57.020 1.00 42.94 414 ASN A CA 1
ATOM 3315 C C . ASN A 1 414 ? -9.976 21.658 57.430 1.00 42.94 414 ASN A C 1
ATOM 3317 O O . ASN A 1 414 ? -9.031 21.797 56.660 1.00 42.94 414 ASN A O 1
ATOM 3321 N N . SER A 1 415 ? -9.829 21.019 58.600 1.00 40.00 415 SER A N 1
ATOM 3322 C CA . SER A 1 415 ? -8.534 20.480 59.056 1.00 40.00 415 SER A CA 1
ATOM 3323 C C . SER A 1 415 ? -8.260 19.026 58.649 1.00 40.00 415 SER A C 1
ATOM 3325 O O . SER A 1 415 ? -7.149 18.546 58.854 1.00 40.00 415 SER A O 1
ATOM 3327 N N . TYR A 1 416 ? -9.243 18.319 58.077 1.00 38.72 416 TYR A N 1
ATOM 3328 C CA . TYR A 1 416 ? -9.110 16.901 57.699 1.00 38.72 416 TYR A CA 1
ATOM 3329 C C . TYR A 1 416 ? -8.791 16.661 56.214 1.00 38.72 416 TYR A C 1
ATOM 3331 O O . TYR A 1 416 ? -8.408 15.549 55.858 1.00 38.72 416 TYR A O 1
ATOM 3339 N N . TYR A 1 417 ? -8.937 17.675 55.355 1.00 36.97 417 TYR A N 1
ATOM 3340 C CA . TYR A 1 417 ? -8.747 17.569 53.898 1.00 36.97 417 TYR A CA 1
ATOM 3341 C C . TYR A 1 417 ? -7.658 18.509 53.338 1.00 36.97 417 TYR A C 1
ATOM 3343 O O . TYR A 1 417 ? -7.602 18.715 52.125 1.00 36.97 417 TYR A O 1
ATOM 3351 N N . SER A 1 418 ? -6.803 19.069 54.203 1.00 32.38 418 SER A N 1
ATOM 3352 C CA . SER A 1 418 ? -5.624 19.875 53.835 1.00 32.38 418 SER A CA 1
ATOM 3353 C C . SER A 1 418 ? -4.342 19.056 53.778 1.00 32.38 418 SER A C 1
ATOM 3355 O O . SER A 1 418 ? -4.106 18.324 54.769 1.00 32.38 418 SER A O 1
#

Organism: Anisakis simplex (NCBI:txid6269)

Sequence (418 aa):
MGGKVLIPTEENIRHLNAARLAADVCGVPTIIVARTDAESARLLTSDVDERDHQYIDRQAGRTSEGFYRLKNETALQYCIERAIHYAPYCDLIWMETSHPTLSDAREFAEGVRKEHPDKMFAYNCSPSFNWRKHLRPVDLEKFQKELGAMGFKYQFITLAGYHCNSFSIYDLARNYRERGMAAYSELQQQEFDSEKHGYSAVKHQREVGTGYFDQVANAVSGGKSSTVALSGSTEDQQFFDKPHTVTAPPDEDEILTMTAVEKEGDEKILTPDAMRFLKKLHQKFDSRRLQLLAKRRIVQASIDNSEYFPDFNPETKALREDLSWTGAVIPNDLLDRRVEITGPTDRKMVINALNSGAKVFMADFEDSNTPSWRNQLEGQMNLYDAVRGDISYTHPTTKKEYSLNKNHAGDCFNSYYS